Protein AF-A0A7C5TTD9-F1 (afdb_monomer_lite)

Sequence (541 aa):
MACNKTVVLGVMISALAIGAAAQETVMLPLGDPSLAYQVGSATAGQFYDCAAGKGVDLQGAVERLAGARVVLIGEDHTNMDEKRVQAELLKALAGRMAHPVLGMEFFQRGDDAVLARWTSGELTGDDFLLTSGWYDRGGYNWVYYAPIMDAARELGMPVVGLNVDRSIPRTVNRKGLEGLSPEQKAEVGEVRTDNSPQHRFLIARYFGDTVALLPPAWFDRMYAAQCLWDVVMARSVLAKLPPDGTMIVLVGSGHVAYGLGIARRIHEELARKGQPDISVATLVPVIAPAPEEGGEPHGHPMPGGGHGPGAGSGPPALFVRSLADVVAVFPNRGDVEEVPRLGLKLEEKDGAITVKRVWPETASEEAGVAKGDVITDLNGFPAGDIHHFRLALARLRWGDRMDLRVQRDGKAVDCSVLLEPELETVTREVAPGFKVEEAAALDPASAEPVKAAVKPDPKAEVHRTLILKKDVPQRVEVRHGKVLTAVHVLDPKGHVVRSLYRDPLHDGTVEIEYHRDADGAVTSIVRRDRAGQTIPFQTTP

Structure (mmCIF, N/CA/C/O backbone):
data_AF-A0A7C5TTD9-F1
#
_entry.id   AF-A0A7C5TTD9-F1
#
loop_
_atom_site.group_PDB
_atom_site.id
_atom_site.type_symbol
_atom_site.label_atom_id
_atom_site.label_alt_id
_atom_site.label_comp_id
_atom_site.label_asym_id
_atom_site.label_entity_id
_atom_site.label_seq_id
_atom_site.pdbx_PDB_ins_code
_atom_site.Cartn_x
_atom_site.Cartn_y
_atom_site.Cartn_z
_atom_site.occupancy
_atom_site.B_iso_or_equiv
_atom_site.auth_seq_id
_atom_site.auth_comp_id
_atom_site.auth_asym_id
_atom_site.auth_atom_id
_atom_site.pdbx_PDB_model_num
ATOM 1 N N . MET A 1 1 ? 19.983 25.414 33.109 1.00 29.86 1 MET A N 1
ATOM 2 C CA . MET A 1 1 ? 20.716 24.385 32.339 1.00 29.86 1 MET A CA 1
ATOM 3 C C . MET A 1 1 ? 19.716 23.672 31.449 1.00 29.86 1 MET A C 1
ATOM 5 O O . MET A 1 1 ? 18.939 22.861 31.933 1.00 29.86 1 MET A O 1
ATOM 9 N N . ALA A 1 2 ? 19.654 24.085 30.184 1.00 23.34 2 ALA A N 1
ATOM 10 C CA . ALA A 1 2 ? 18.729 23.549 29.196 1.00 23.34 2 ALA A CA 1
ATOM 11 C C . ALA A 1 2 ? 19.179 22.139 28.790 1.00 23.34 2 ALA A C 1
ATOM 13 O O . ALA A 1 2 ? 20.291 21.948 28.301 1.00 23.34 2 ALA A O 1
ATOM 14 N N . CYS A 1 3 ? 18.328 21.148 29.051 1.00 22.09 3 CYS A N 1
ATOM 15 C CA . CYS A 1 3 ? 18.560 19.763 28.674 1.00 22.09 3 CYS A CA 1
ATOM 16 C C . CYS A 1 3 ? 18.155 19.596 27.203 1.00 22.09 3 CYS A C 1
ATOM 18 O O . CYS A 1 3 ? 16.970 19.547 26.871 1.00 22.09 3 CYS A O 1
ATOM 20 N N . ASN A 1 4 ? 19.157 19.578 26.326 1.00 21.12 4 ASN A N 1
ATOM 21 C CA . ASN A 1 4 ? 19.015 19.333 24.896 1.00 21.12 4 ASN A CA 1
ATOM 22 C C . ASN A 1 4 ? 18.508 17.896 24.679 1.00 21.12 4 ASN A C 1
ATOM 24 O O . ASN A 1 4 ? 19.271 16.935 24.780 1.00 21.12 4 ASN A O 1
ATOM 28 N N . LYS A 1 5 ? 17.210 17.734 24.397 1.00 23.33 5 LYS A N 1
ATOM 29 C CA . LYS A 1 5 ? 16.636 16.458 23.953 1.00 23.33 5 LYS A CA 1
ATOM 30 C C . LYS A 1 5 ? 16.957 16.272 22.472 1.00 23.33 5 LYS A C 1
ATOM 32 O O . LYS A 1 5 ? 16.283 16.816 21.605 1.00 23.33 5 LYS A O 1
ATOM 37 N N . THR A 1 6 ? 17.988 15.489 22.180 1.00 22.47 6 THR A N 1
ATOM 38 C CA . THR A 1 6 ? 18.269 14.994 20.829 1.00 22.47 6 THR A CA 1
ATOM 39 C C . THR A 1 6 ? 17.168 14.009 20.425 1.00 22.47 6 THR A C 1
ATOM 41 O O . THR A 1 6 ? 17.210 12.827 20.765 1.00 22.47 6 THR A O 1
ATOM 44 N N . VAL A 1 7 ? 16.145 14.500 19.724 1.00 22.55 7 VAL A N 1
ATOM 45 C CA . VAL A 1 7 ? 15.129 13.665 19.076 1.00 22.55 7 VAL A CA 1
ATOM 46 C C . VAL A 1 7 ? 15.791 12.970 17.887 1.00 22.55 7 VAL A C 1
ATOM 48 O O . VAL A 1 7 ? 16.043 13.575 16.849 1.00 22.55 7 VAL A O 1
ATOM 51 N N . VAL A 1 8 ? 16.105 11.683 18.037 1.00 23.22 8 VAL A N 1
ATOM 52 C CA . VAL A 1 8 ? 16.526 10.826 16.922 1.00 23.22 8 VAL A CA 1
ATOM 53 C C . VAL A 1 8 ? 15.280 10.502 16.098 1.00 23.22 8 VAL A C 1
ATOM 55 O O . VAL A 1 8 ? 14.601 9.495 16.317 1.00 23.22 8 VAL A O 1
ATOM 58 N N . LEU A 1 9 ? 14.950 11.394 15.166 1.00 24.27 9 LEU A N 1
ATOM 59 C CA . LEU A 1 9 ? 13.842 11.235 14.235 1.00 24.27 9 LEU A CA 1
ATOM 60 C C . LEU A 1 9 ? 14.223 10.186 13.176 1.00 24.27 9 LEU A C 1
ATOM 62 O O . LEU A 1 9 ? 14.725 10.483 12.098 1.00 24.27 9 LEU A O 1
ATOM 66 N N . GLY A 1 10 ? 14.031 8.910 13.505 1.00 26.88 10 GLY A N 1
ATOM 67 C CA . GLY A 1 10 ? 14.072 7.836 12.517 1.00 26.88 10 GLY A CA 1
ATOM 68 C C . GLY A 1 10 ? 12.793 7.872 11.689 1.00 26.88 10 GLY A C 1
ATOM 69 O O . GLY A 1 10 ? 11.855 7.149 12.020 1.00 26.88 10 GLY A O 1
ATOM 70 N N . VAL A 1 11 ? 12.722 8.738 10.682 1.00 27.77 11 VAL A N 1
ATOM 71 C CA . VAL A 1 11 ? 11.579 8.809 9.766 1.00 27.77 11 VAL A CA 1
ATOM 72 C C . VAL A 1 11 ? 11.667 7.615 8.811 1.00 27.77 11 VAL A C 1
ATOM 74 O O . VAL A 1 11 ? 12.560 7.536 7.973 1.00 27.77 11 VAL A O 1
ATOM 77 N N . MET A 1 12 ? 10.789 6.628 8.987 1.00 29.09 12 MET A N 1
ATOM 78 C CA . MET A 1 12 ? 10.230 5.943 7.822 1.00 29.09 12 MET A CA 1
ATOM 79 C C . MET A 1 12 ? 9.178 6.918 7.325 1.00 29.09 12 MET A C 1
ATOM 81 O O . MET A 1 12 ? 8.203 7.151 8.035 1.00 29.09 12 MET A O 1
ATOM 85 N N . ILE A 1 13 ? 9.453 7.568 6.198 1.00 33.09 13 ILE A N 1
ATOM 86 C CA . ILE A 1 13 ? 8.483 8.419 5.516 1.00 33.09 13 ILE A CA 1
ATOM 87 C C . ILE A 1 13 ? 7.500 7.441 4.885 1.00 33.09 13 ILE A C 1
ATOM 89 O O . ILE A 1 13 ? 7.677 6.988 3.763 1.00 33.09 13 ILE A O 1
ATOM 93 N N . SER A 1 14 ? 6.517 7.014 5.665 1.00 31.92 14 SER A N 1
ATOM 94 C CA . SER A 1 14 ? 5.265 6.524 5.116 1.00 31.92 14 SER A CA 1
ATOM 95 C C . SER A 1 14 ? 4.570 7.741 4.525 1.00 31.92 14 SER A C 1
ATOM 97 O O . SER A 1 14 ? 3.991 8.494 5.295 1.00 31.92 14 SER A O 1
ATOM 99 N N . ALA A 1 15 ? 4.737 7.967 3.216 1.00 33.50 15 ALA A N 1
ATOM 100 C CA . ALA A 1 15 ? 3.752 8.559 2.300 1.00 33.50 15 ALA A CA 1
ATOM 101 C C . ALA A 1 15 ? 2.881 9.737 2.814 1.00 33.50 15 ALA A C 1
ATOM 103 O O . ALA A 1 15 ? 1.743 9.901 2.393 1.00 33.50 15 ALA A O 1
ATOM 104 N N . LEU A 1 16 ? 3.383 10.569 3.726 1.00 29.55 16 LEU A N 1
ATOM 105 C CA . LEU A 1 16 ? 2.651 11.673 4.351 1.00 29.55 16 LEU A CA 1
ATOM 106 C C . LEU A 1 16 ? 3.106 12.980 3.703 1.00 29.55 16 LEU A C 1
ATOM 108 O O . LEU A 1 16 ? 3.860 13.734 4.308 1.00 29.55 16 LEU A O 1
ATOM 112 N N . ALA A 1 17 ? 2.726 13.161 2.433 1.00 28.06 17 ALA A N 1
ATOM 113 C CA . ALA A 1 17 ? 2.619 14.451 1.724 1.00 28.06 17 ALA A CA 1
ATOM 114 C C . ALA A 1 17 ? 2.188 14.278 0.243 1.00 28.06 17 ALA A C 1
ATOM 116 O O . ALA A 1 17 ? 2.573 15.082 -0.604 1.00 28.06 17 ALA A O 1
ATOM 117 N N . ILE A 1 18 ? 1.450 13.220 -0.126 1.00 40.41 18 ILE A N 1
ATOM 118 C CA . ILE A 1 18 ? 1.330 12.833 -1.545 1.00 40.41 18 ILE A CA 1
ATOM 119 C C . ILE A 1 18 ? 0.314 13.687 -2.324 1.00 40.41 18 ILE A C 1
ATOM 121 O O . ILE A 1 18 ? 0.590 14.002 -3.473 1.00 40.41 18 ILE A O 1
ATOM 125 N N . GLY A 1 19 ? -0.784 14.173 -1.735 1.00 38.06 19 GLY A N 1
ATOM 126 C CA . GLY A 1 19 ? -1.860 14.816 -2.513 1.00 38.06 19 GLY A CA 1
ATOM 127 C C . GLY A 1 19 ? -1.432 15.999 -3.404 1.00 38.06 19 GLY A C 1
ATOM 128 O O . GLY A 1 19 ? -1.671 15.988 -4.607 1.00 38.06 19 GLY A O 1
ATOM 129 N N . ALA A 1 20 ? -0.749 17.008 -2.847 1.00 36.84 20 ALA A N 1
ATOM 130 C CA . ALA A 1 20 ? -0.305 18.180 -3.620 1.00 36.84 20 ALA A CA 1
ATOM 131 C C . ALA A 1 20 ? 1.052 17.965 -4.321 1.00 36.84 20 ALA A C 1
ATOM 133 O O . ALA A 1 20 ? 1.248 18.416 -5.448 1.00 36.84 20 ALA A O 1
ATOM 134 N N . ALA A 1 21 ? 1.979 17.238 -3.686 1.00 46.28 21 ALA A N 1
ATOM 135 C CA . ALA A 1 21 ? 3.304 16.981 -4.251 1.00 46.28 21 ALA A CA 1
ATOM 136 C C . ALA A 1 21 ? 3.260 15.996 -5.437 1.00 46.28 21 ALA A C 1
ATOM 138 O O . ALA A 1 21 ? 4.047 16.133 -6.373 1.00 46.28 21 ALA A O 1
ATOM 139 N N . ALA A 1 22 ? 2.327 15.034 -5.452 1.00 54.69 22 ALA A N 1
ATOM 140 C CA . ALA A 1 22 ? 2.185 14.089 -6.561 1.00 54.69 22 ALA A CA 1
ATOM 141 C C . ALA A 1 22 ? 1.761 14.791 -7.853 1.00 54.69 22 ALA A C 1
ATOM 143 O O . ALA A 1 22 ? 2.360 14.541 -8.900 1.00 54.69 22 ALA A O 1
ATOM 144 N N . GLN A 1 23 ? 0.809 15.727 -7.778 1.00 59.31 23 GLN A N 1
ATOM 145 C CA . GLN A 1 23 ? 0.341 16.469 -8.950 1.00 59.31 23 GLN A CA 1
ATOM 146 C C . GLN A 1 23 ? 1.427 17.402 -9.521 1.00 59.31 23 GLN A C 1
ATOM 148 O O . GLN A 1 23 ? 1.531 17.559 -10.737 1.00 59.31 23 GLN A O 1
ATOM 153 N N . GLU A 1 24 ? 2.306 17.953 -8.674 1.00 73.75 24 GLU A N 1
ATOM 154 C CA . GLU A 1 24 ? 3.481 18.703 -9.140 1.00 73.75 24 GLU A CA 1
ATOM 155 C C . GLU A 1 24 ? 4.511 17.799 -9.833 1.00 73.75 24 GLU A C 1
ATOM 157 O O . GLU A 1 24 ? 5.085 18.176 -10.857 1.00 73.75 24 GLU A O 1
ATOM 162 N N . THR A 1 25 ? 4.743 16.590 -9.309 1.00 87.38 25 THR A N 1
ATOM 163 C CA . THR A 1 25 ? 5.783 15.697 -9.848 1.00 87.38 25 THR A CA 1
ATOM 164 C C . THR A 1 25 ? 5.457 15.113 -11.218 1.00 87.38 25 THR A C 1
ATOM 166 O O . THR A 1 25 ? 6.391 14.818 -11.959 1.00 87.38 25 THR A O 1
ATOM 169 N N . VAL A 1 26 ? 4.178 14.980 -11.590 1.00 92.81 26 VAL A N 1
ATOM 170 C CA . VAL A 1 26 ? 3.738 14.458 -12.905 1.00 92.81 26 VAL A CA 1
ATOM 171 C C . VAL A 1 26 ? 3.737 15.515 -14.017 1.00 92.81 26 VAL A C 1
ATOM 173 O O . VAL A 1 26 ? 3.531 15.188 -15.186 1.00 92.81 26 VAL A O 1
ATOM 176 N N . MET A 1 27 ? 3.986 16.779 -13.664 1.00 94.25 27 MET A N 1
ATOM 177 C CA . MET A 1 27 ? 4.049 17.923 -14.583 1.00 94.25 27 MET A CA 1
ATOM 178 C C . MET A 1 27 ? 5.483 18.423 -14.834 1.00 94.25 27 MET A C 1
ATOM 180 O O . MET A 1 27 ? 5.680 19.444 -15.496 1.00 94.25 27 MET A O 1
ATOM 184 N N . LEU A 1 28 ? 6.501 17.742 -14.300 1.00 94.94 28 LEU A N 1
ATOM 185 C CA . LEU A 1 28 ? 7.896 18.157 -14.448 1.00 94.94 28 LEU A CA 1
ATOM 186 C C . LEU A 1 28 ? 8.396 17.878 -15.876 1.00 94.94 28 LEU A C 1
ATOM 188 O O . LEU A 1 28 ? 8.245 16.757 -16.351 1.00 94.94 28 LEU A O 1
ATOM 192 N N . PRO A 1 29 ? 9.074 18.826 -16.552 1.00 95.38 29 PRO A N 1
ATOM 193 C CA . PRO A 1 29 ? 9.567 18.637 -17.918 1.00 95.38 29 PRO A CA 1
ATOM 194 C C . PRO A 1 29 ? 10.860 17.801 -17.944 1.00 95.38 29 PRO A C 1
ATOM 196 O O . PRO A 1 29 ? 11.944 18.296 -18.257 1.00 95.38 29 PRO A O 1
ATOM 199 N N . LEU A 1 30 ? 10.756 16.532 -17.553 1.00 96.75 30 LEU A N 1
ATOM 200 C CA . LEU A 1 30 ? 11.853 15.566 -17.459 1.00 96.75 30 LEU A CA 1
ATOM 201 C C . LEU A 1 30 ? 11.698 14.454 -18.505 1.00 96.75 30 LEU A C 1
ATOM 203 O O . LEU A 1 30 ? 10.663 14.347 -19.158 1.00 96.75 30 LEU A O 1
ATOM 207 N N . GLY A 1 31 ? 12.708 13.596 -18.643 1.00 95.94 31 GLY A N 1
ATOM 208 C CA . GLY A 1 31 ? 12.665 12.433 -19.532 1.00 95.94 31 GLY A CA 1
ATOM 209 C C . GLY A 1 31 ? 12.884 12.800 -21.001 1.00 95.94 31 GLY A C 1
ATOM 210 O O . GLY A 1 31 ? 13.742 13.630 -21.310 1.00 95.94 31 GLY A O 1
ATOM 211 N N . ASP A 1 32 ? 12.136 12.155 -21.901 1.00 95.88 32 ASP A N 1
ATOM 212 C CA . ASP A 1 32 ? 12.234 12.354 -23.352 1.00 95.88 32 ASP A CA 1
ATOM 213 C C . ASP A 1 32 ? 11.979 13.829 -23.734 1.00 95.88 32 ASP A C 1
ATOM 215 O O . ASP A 1 32 ? 10.844 14.306 -23.614 1.00 95.88 32 ASP A O 1
ATOM 219 N N . PRO A 1 33 ? 12.993 14.558 -24.247 1.00 95.44 33 PRO A N 1
ATOM 220 C CA . PRO A 1 33 ? 12.851 15.965 -24.615 1.00 95.44 33 PRO A CA 1
ATOM 221 C C . PRO A 1 33 ? 11.789 16.227 -25.687 1.00 95.44 33 PRO A C 1
ATOM 223 O O . PRO A 1 33 ? 11.257 17.336 -25.748 1.00 95.44 33 PRO A O 1
ATOM 226 N N . SER A 1 34 ? 11.474 15.235 -26.529 1.00 96.88 34 SER A N 1
ATOM 227 C CA . SER A 1 34 ? 10.444 15.367 -27.561 1.00 96.88 34 SER A CA 1
ATOM 228 C C . SER A 1 34 ? 9.033 15.433 -26.969 1.00 96.88 34 SER A C 1
ATOM 230 O O . SER A 1 34 ? 8.154 16.048 -27.572 1.00 96.88 34 SER A O 1
ATOM 232 N N . LEU A 1 35 ? 8.822 14.877 -25.769 1.00 97.31 35 LEU A N 1
ATOM 233 C CA . LEU A 1 35 ? 7.528 14.821 -25.081 1.00 97.31 35 LEU A CA 1
ATOM 234 C C . LEU A 1 35 ? 7.471 15.670 -23.799 1.00 97.31 35 LEU A C 1
ATOM 236 O O . LEU A 1 35 ? 6.374 15.992 -23.345 1.00 97.31 35 LEU A O 1
ATOM 240 N N . ALA A 1 36 ? 8.616 16.078 -23.241 1.00 96.12 36 ALA A N 1
ATOM 241 C CA . ALA A 1 36 ? 8.730 16.739 -21.933 1.00 96.12 36 ALA A CA 1
ATOM 242 C C . ALA A 1 36 ? 7.966 18.065 -21.789 1.00 96.12 36 ALA A C 1
ATOM 244 O O . ALA A 1 36 ? 7.664 18.485 -20.677 1.00 96.12 36 ALA A O 1
ATOM 245 N N . TYR A 1 37 ? 7.632 18.715 -22.904 1.00 96.06 37 TYR A N 1
ATOM 246 C CA . TYR A 1 37 ? 6.884 19.977 -22.929 1.00 96.06 37 TYR A CA 1
ATOM 247 C C . TYR A 1 37 ? 5.486 19.834 -23.539 1.00 96.06 37 TYR A C 1
ATOM 249 O O . TYR A 1 37 ? 4.825 20.832 -23.820 1.00 96.06 37 TYR A O 1
ATOM 257 N N . GLN A 1 38 ? 5.034 18.601 -23.772 1.00 97.44 38 GLN A N 1
ATOM 258 C CA . GLN A 1 38 ? 3.702 18.318 -24.286 1.00 97.44 38 GLN A CA 1
ATOM 259 C C . GLN A 1 38 ? 2.822 17.803 -23.148 1.00 97.44 38 GLN A C 1
ATOM 261 O O . GLN A 1 38 ? 3.176 16.838 -22.474 1.00 97.44 38 GLN A O 1
ATOM 266 N N . VAL A 1 39 ? 1.666 18.431 -22.943 1.00 96.94 39 VAL A N 1
ATOM 267 C CA . VAL A 1 39 ? 0.729 18.064 -21.874 1.00 96.94 39 VAL A CA 1
ATOM 268 C C . VAL A 1 39 ? -0.281 17.044 -22.395 1.00 96.94 39 VAL A C 1
ATOM 270 O O . VAL A 1 39 ? -0.857 17.220 -23.470 1.00 96.94 39 VAL A O 1
ATOM 273 N N . GLY A 1 40 ? -0.472 15.971 -21.634 1.00 96.56 40 GLY A N 1
ATOM 274 C CA . GLY A 1 40 ? -1.561 15.017 -21.782 1.00 96.56 40 GLY A CA 1
ATOM 275 C C . GLY A 1 40 ? -2.685 15.322 -20.795 1.00 96.56 40 GLY A C 1
ATOM 276 O O . GLY A 1 40 ? -2.480 15.967 -19.765 1.00 96.56 40 GLY A O 1
ATOM 277 N N . SER A 1 41 ? -3.890 14.866 -21.127 1.00 95.50 41 SER A N 1
ATOM 278 C CA . SER A 1 41 ? -5.047 14.983 -20.248 1.00 95.50 41 SER A CA 1
ATOM 279 C C . SER A 1 41 ? -5.976 13.791 -20.428 1.00 95.50 41 SER A C 1
ATOM 281 O O . SER A 1 41 ? -6.247 13.379 -21.559 1.00 95.50 41 SER A O 1
ATOM 283 N N . ALA A 1 42 ? -6.439 13.231 -19.315 1.00 94.31 42 ALA A N 1
ATOM 284 C CA . ALA A 1 42 ? -7.364 12.105 -19.290 1.00 94.31 42 ALA A CA 1
ATOM 285 C C . ALA A 1 42 ? -8.211 12.134 -18.012 1.00 94.31 42 ALA A C 1
ATOM 287 O O . ALA A 1 42 ? -7.777 12.618 -16.967 1.00 94.31 42 ALA A O 1
ATOM 288 N N . THR A 1 43 ? -9.439 11.632 -18.106 1.00 91.38 43 THR A N 1
ATOM 289 C CA . THR A 1 43 ? -10.359 11.516 -16.965 1.00 91.38 43 THR A CA 1
ATOM 290 C C . THR A 1 43 ? -10.142 10.200 -16.221 1.00 91.38 43 THR A C 1
ATOM 292 O O . THR A 1 43 ? -9.611 9.240 -16.780 1.00 91.38 43 THR A O 1
ATOM 295 N N . ALA A 1 44 ? -10.547 10.148 -14.950 1.00 89.88 44 ALA A N 1
ATOM 296 C CA . ALA A 1 44 ? -10.472 8.929 -14.150 1.00 89.88 44 ALA A CA 1
ATOM 297 C C . ALA A 1 44 ? -11.148 7.736 -14.852 1.00 89.88 44 ALA A C 1
ATOM 299 O O . ALA A 1 44 ? -12.254 7.854 -15.377 1.00 89.88 44 ALA A O 1
ATOM 300 N N . GLY A 1 45 ? -10.476 6.584 -14.842 1.00 90.00 45 GLY A N 1
ATOM 301 C CA . GLY A 1 45 ? -10.891 5.365 -15.538 1.00 90.00 45 GLY A CA 1
ATOM 302 C C . GLY A 1 45 ? -10.358 5.233 -16.969 1.00 90.00 45 GLY A C 1
ATOM 303 O O . GLY A 1 45 ? -10.589 4.201 -17.596 1.00 90.00 45 GLY A O 1
ATOM 304 N N . GLN A 1 46 ? -9.645 6.234 -17.494 1.00 93.62 46 GLN A N 1
ATOM 305 C CA . GLN A 1 46 ? -9.021 6.175 -18.818 1.00 93.62 46 GLN A CA 1
ATOM 306 C C . GLN A 1 46 ? -7.526 5.854 -18.738 1.00 93.62 46 GLN A C 1
ATOM 308 O O . GLN A 1 46 ? -6.837 6.214 -17.781 1.00 93.62 46 GLN A O 1
ATOM 313 N N . PHE A 1 47 ? -7.019 5.243 -19.806 1.00 98.06 47 PHE A N 1
ATOM 314 C CA . PHE A 1 47 ? -5.594 5.208 -20.104 1.00 98.06 47 PHE A CA 1
ATOM 315 C C . PHE A 1 47 ? -5.262 6.294 -21.134 1.00 98.06 47 PHE A C 1
ATOM 317 O O . PHE A 1 47 ? -6.137 6.803 -21.838 1.00 98.06 47 PHE A O 1
ATOM 324 N N . TYR A 1 48 ? -3.990 6.651 -21.249 1.00 98.50 48 TYR A N 1
ATOM 325 C CA . TYR A 1 48 ? -3.504 7.634 -22.209 1.00 98.50 48 TYR A CA 1
ATOM 326 C C . TYR A 1 48 ? -2.224 7.129 -22.870 1.00 98.50 48 TYR A C 1
ATOM 328 O O . TYR A 1 48 ? -1.262 6.808 -22.176 1.00 98.50 48 TYR A O 1
ATOM 336 N N . ASP A 1 49 ? -2.206 7.073 -24.204 1.00 98.44 49 ASP A N 1
ATOM 337 C CA . ASP A 1 49 ? -1.000 6.785 -24.984 1.00 98.44 49 ASP A CA 1
ATOM 338 C C . ASP A 1 49 ? -0.213 8.084 -25.168 1.00 98.44 49 ASP A C 1
ATOM 340 O O . ASP A 1 49 ? -0.611 8.993 -25.909 1.00 98.44 49 ASP A O 1
ATOM 344 N N . CYS A 1 50 ? 0.921 8.169 -24.481 1.00 98.25 50 CYS A N 1
ATOM 345 C CA . CYS A 1 50 ? 1.748 9.362 -24.452 1.00 98.25 50 CYS A CA 1
ATOM 346 C C . CYS A 1 50 ? 2.475 9.638 -25.767 1.00 98.25 50 CYS A C 1
ATOM 348 O O . CYS A 1 50 ? 2.739 10.800 -26.071 1.00 98.25 50 CYS A O 1
ATOM 350 N N . ALA A 1 51 ? 2.761 8.625 -26.584 1.00 96.88 51 ALA A N 1
ATOM 351 C CA . ALA A 1 51 ? 3.374 8.830 -27.895 1.00 96.88 51 ALA A CA 1
ATOM 352 C C . ALA A 1 51 ? 2.327 9.304 -28.914 1.00 96.88 51 ALA A C 1
ATOM 354 O O . ALA A 1 51 ? 2.576 10.249 -29.666 1.00 96.88 51 ALA A O 1
ATOM 355 N N . ALA A 1 52 ? 1.128 8.716 -28.885 1.00 96.94 52 ALA A N 1
ATOM 356 C CA . ALA A 1 52 ? 0.029 9.097 -29.771 1.00 96.94 52 ALA A CA 1
ATOM 357 C C . ALA A 1 52 ? -0.686 10.392 -29.346 1.00 96.94 52 ALA A C 1
ATOM 359 O O . ALA A 1 52 ? -1.319 11.039 -30.180 1.00 96.94 52 ALA A O 1
ATOM 360 N N . GLY A 1 53 ? -0.594 10.781 -28.072 1.00 97.38 53 GLY A N 1
ATOM 361 C CA . GLY A 1 53 ? -1.226 11.990 -27.544 1.00 97.38 53 GLY A CA 1
ATOM 362 C C . GLY A 1 53 ? -2.747 11.880 -27.428 1.00 97.38 53 GLY A C 1
ATOM 363 O O . GLY A 1 53 ? -3.451 12.866 -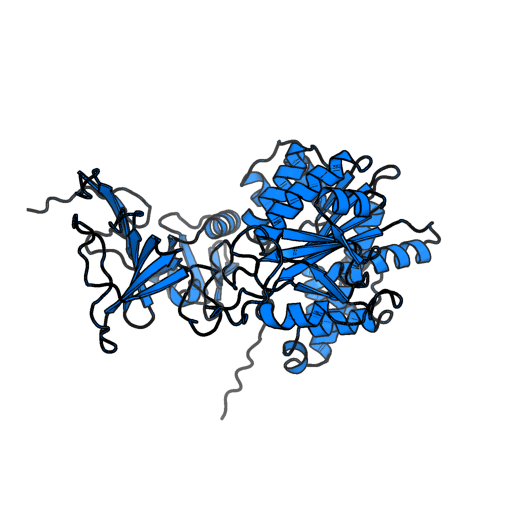27.647 1.00 97.38 53 GLY A O 1
ATOM 364 N N . LYS A 1 54 ? -3.267 10.686 -27.119 1.00 96.75 54 LYS A N 1
ATOM 365 C CA . LYS A 1 54 ? -4.713 10.428 -27.047 1.00 96.75 54 LYS A CA 1
ATOM 366 C C . LYS A 1 54 ? -5.075 9.457 -25.925 1.00 96.75 54 LYS A C 1
ATOM 368 O O . LYS A 1 54 ? -4.294 8.572 -25.582 1.00 96.75 54 LYS A O 1
ATOM 373 N N . GLY A 1 55 ? -6.298 9.594 -25.414 1.00 97.19 55 GLY A N 1
ATOM 374 C CA . GLY A 1 55 ? -6.900 8.609 -24.519 1.00 97.19 55 GLY A CA 1
ATOM 375 C C . GLY A 1 55 ? -7.117 7.267 -25.222 1.00 97.19 55 GLY A C 1
ATOM 376 O O . GLY A 1 55 ? -7.467 7.228 -26.405 1.00 97.19 55 GLY A O 1
ATOM 377 N N . VAL A 1 56 ? -6.906 6.180 -24.488 1.00 97.12 56 VAL A N 1
ATOM 378 C CA . VAL A 1 56 ? -7.121 4.796 -24.921 1.00 97.12 56 VAL A CA 1
ATOM 379 C C . VAL A 1 56 ? -7.835 4.011 -23.818 1.00 97.12 56 VAL A C 1
ATOM 381 O O . VAL A 1 56 ? -7.874 4.427 -22.658 1.00 97.12 56 VAL A O 1
ATOM 384 N N . ASP A 1 57 ? -8.440 2.887 -24.181 1.00 96.19 57 ASP A N 1
ATOM 385 C CA . ASP A 1 57 ? -8.982 1.928 -23.223 1.00 96.19 57 ASP A CA 1
ATOM 386 C C . ASP A 1 57 ? -7.905 0.917 -22.784 1.00 96.19 57 ASP A C 1
ATOM 388 O O . ASP A 1 57 ? -6.730 1.023 -23.154 1.00 96.19 57 ASP A O 1
ATOM 392 N N . LEU A 1 58 ? -8.301 -0.075 -21.979 1.00 95.88 58 LEU A N 1
ATOM 393 C CA . LEU A 1 58 ? -7.398 -1.129 -21.512 1.00 95.88 58 LEU A CA 1
ATOM 394 C C . LEU A 1 58 ? -6.750 -1.892 -22.677 1.00 95.88 58 LEU A C 1
ATOM 396 O O . LEU A 1 58 ? -5.564 -2.210 -22.613 1.00 95.88 58 LEU A O 1
ATOM 400 N N . GLN A 1 59 ? -7.500 -2.176 -23.745 1.00 96.38 59 GLN A N 1
ATOM 401 C CA . GLN A 1 59 ? -6.963 -2.896 -24.895 1.00 96.38 59 GLN A CA 1
ATOM 402 C C . GLN A 1 59 ? -5.901 -2.059 -25.615 1.00 96.38 59 GLN A C 1
ATOM 404 O O . GLN A 1 59 ? -4.824 -2.576 -25.909 1.00 96.38 59 GLN A O 1
ATOM 409 N N . GLY A 1 60 ? -6.160 -0.770 -25.842 1.00 97.44 60 GLY A N 1
ATOM 410 C CA . GLY A 1 60 ? -5.179 0.136 -26.437 1.00 97.44 60 GLY A CA 1
ATOM 411 C C . GLY A 1 60 ? -3.919 0.289 -25.577 1.00 97.44 60 GLY A C 1
ATOM 412 O O . GLY A 1 60 ? -2.807 0.291 -26.107 1.00 97.44 60 GLY A O 1
ATOM 413 N N . ALA A 1 61 ? -4.063 0.330 -24.248 1.00 98.00 61 ALA A N 1
ATOM 414 C CA . ALA A 1 61 ? -2.922 0.304 -23.332 1.00 98.00 61 ALA A CA 1
ATOM 415 C C . ALA A 1 61 ? -2.106 -0.996 -23.472 1.00 98.00 61 ALA A C 1
ATOM 417 O O . ALA A 1 61 ? -0.882 -0.954 -23.591 1.00 98.00 61 ALA A O 1
ATOM 418 N N . VAL A 1 62 ? -2.772 -2.153 -23.527 1.00 98.31 62 VAL A N 1
ATOM 419 C CA . VAL A 1 62 ? -2.126 -3.460 -23.736 1.00 98.31 62 VAL A CA 1
ATOM 420 C C . VAL A 1 62 ? -1.405 -3.518 -25.081 1.00 98.31 62 VAL A C 1
ATOM 422 O O . VAL A 1 62 ? -0.267 -3.976 -25.134 1.00 98.31 62 VAL A O 1
ATOM 425 N N . GLU A 1 63 ? -2.017 -3.027 -26.159 1.00 96.88 63 GLU A N 1
ATOM 426 C CA . GLU A 1 63 ? -1.393 -2.959 -27.487 1.00 96.88 63 GLU A CA 1
ATOM 427 C C . GLU A 1 63 ? -0.115 -2.111 -27.473 1.00 96.88 63 GLU A C 1
ATOM 429 O O . GLU A 1 63 ? 0.887 -2.498 -28.080 1.00 96.88 63 GLU A O 1
ATOM 434 N N . ARG A 1 64 ? -0.117 -0.999 -26.727 1.00 97.19 64 ARG A N 1
ATOM 435 C CA . ARG A 1 64 ? 1.052 -0.124 -26.587 1.00 97.19 64 ARG A CA 1
ATOM 436 C C . ARG A 1 64 ? 2.191 -0.765 -25.789 1.00 97.19 64 ARG A C 1
ATOM 438 O O . ARG A 1 64 ? 3.357 -0.520 -26.112 1.00 97.19 64 ARG A O 1
ATOM 445 N N . LEU A 1 65 ? 1.863 -1.547 -24.758 1.00 98.44 65 LEU A N 1
ATOM 446 C CA . LEU A 1 65 ? 2.823 -2.124 -23.810 1.00 98.44 65 LEU A CA 1
ATOM 447 C C . LEU A 1 65 ? 3.363 -3.497 -24.245 1.00 98.44 65 LEU A C 1
ATOM 449 O O . LEU A 1 65 ? 4.550 -3.768 -24.078 1.00 98.44 65 LEU A O 1
ATOM 453 N N . ALA A 1 66 ? 2.527 -4.360 -24.830 1.00 97.12 66 ALA A N 1
ATOM 454 C CA . ALA A 1 66 ? 2.855 -5.768 -25.088 1.00 97.12 66 ALA A CA 1
ATOM 455 C C . ALA A 1 66 ? 3.985 -5.986 -26.113 1.00 97.12 66 ALA A C 1
ATOM 457 O O . ALA A 1 66 ? 4.534 -7.082 -26.193 1.00 97.12 66 ALA A O 1
ATOM 458 N N . GLY A 1 67 ? 4.346 -4.959 -26.892 1.00 93.69 67 GLY A N 1
ATOM 459 C CA . GLY A 1 67 ? 5.483 -5.006 -27.818 1.00 93.69 67 GLY A CA 1
ATOM 460 C C . GLY A 1 67 ? 6.858 -4.912 -27.141 1.00 93.69 67 GLY A C 1
ATOM 461 O O . GLY A 1 67 ? 7.880 -5.116 -27.800 1.00 93.69 67 GLY A O 1
ATOM 462 N N . ALA A 1 68 ? 6.913 -4.585 -25.847 1.00 98.00 68 ALA A N 1
ATOM 463 C CA . ALA A 1 68 ? 8.165 -4.465 -25.113 1.00 98.00 68 ALA A CA 1
ATOM 464 C C . ALA A 1 68 ? 8.648 -5.800 -24.538 1.00 98.00 68 ALA A C 1
ATOM 466 O O . ALA A 1 68 ? 7.869 -6.690 -24.197 1.00 98.00 68 ALA A O 1
ATOM 467 N N . ARG A 1 69 ? 9.968 -5.918 -24.378 1.00 98.00 69 ARG A N 1
ATOM 468 C CA . ARG A 1 69 ? 10.596 -7.058 -23.713 1.00 98.00 69 ARG A CA 1
ATOM 469 C C . ARG A 1 69 ? 10.385 -7.024 -22.201 1.00 98.00 69 ARG A C 1
ATOM 471 O O . ARG A 1 69 ? 10.233 -8.072 -21.571 1.00 98.00 69 ARG A O 1
ATOM 478 N N . VAL A 1 70 ? 10.371 -5.816 -21.645 1.00 98.81 70 VAL A N 1
ATOM 479 C CA . VAL A 1 70 ? 10.090 -5.534 -20.239 1.00 98.81 70 VAL A CA 1
ATOM 480 C C . VAL A 1 70 ? 9.008 -4.461 -20.158 1.00 98.81 70 VAL A C 1
ATOM 482 O O . VAL A 1 70 ? 9.138 -3.411 -20.782 1.00 98.81 70 VAL A O 1
ATOM 485 N N . VAL A 1 71 ? 7.960 -4.703 -19.376 1.00 98.88 71 VAL A N 1
ATOM 486 C CA . VAL A 1 71 ? 6.919 -3.714 -19.063 1.00 98.88 71 VAL A CA 1
ATOM 487 C C . VAL A 1 71 ? 7.042 -3.338 -17.591 1.00 98.88 71 VAL A C 1
ATOM 489 O O . VAL A 1 71 ? 6.861 -4.192 -16.730 1.00 98.88 71 VAL A O 1
ATOM 492 N N . LEU A 1 72 ? 7.361 -2.080 -17.294 1.00 98.94 72 LEU A N 1
ATOM 493 C CA . LEU A 1 72 ? 7.427 -1.541 -15.936 1.00 98.94 72 LEU A CA 1
ATOM 494 C C . LEU A 1 72 ? 6.103 -0.852 -15.595 1.00 98.94 72 LEU A C 1
ATOM 496 O O . LEU A 1 72 ? 5.733 0.132 -16.231 1.00 98.94 72 LEU A O 1
ATOM 500 N N . ILE A 1 73 ? 5.403 -1.358 -14.589 1.00 98.69 73 ILE A N 1
ATOM 501 C CA . ILE A 1 73 ? 4.130 -0.837 -14.096 1.00 98.69 73 ILE A CA 1
ATOM 502 C C . ILE A 1 73 ? 4.396 -0.146 -12.760 1.00 98.69 73 ILE A C 1
ATOM 504 O O . ILE A 1 73 ? 4.655 -0.805 -11.751 1.00 98.69 73 ILE A O 1
ATOM 508 N N . GLY A 1 74 ? 4.346 1.184 -12.789 1.00 97.56 74 GLY A N 1
ATOM 509 C CA . GLY A 1 74 ? 4.389 2.045 -11.617 1.00 97.56 74 GLY A CA 1
ATOM 510 C C . GLY A 1 74 ? 3.158 1.853 -10.734 1.00 97.56 74 GLY A C 1
ATOM 511 O O . GLY A 1 74 ? 2.060 1.600 -11.236 1.00 97.56 74 GLY A O 1
ATOM 512 N N . GLU A 1 75 ? 3.331 1.996 -9.424 1.00 94.06 75 GLU A N 1
ATOM 513 C CA . GLU A 1 75 ? 2.228 1.965 -8.467 1.00 94.06 75 GLU A CA 1
ATOM 514 C C . GLU A 1 75 ? 2.431 2.900 -7.266 1.00 94.06 75 GLU A C 1
ATOM 516 O O . GLU A 1 75 ? 3.558 3.314 -6.971 1.00 94.06 75 GLU A O 1
ATOM 521 N N . ASP A 1 76 ? 1.327 3.269 -6.618 1.00 90.19 76 ASP A N 1
ATOM 522 C CA . ASP A 1 76 ? 1.266 3.711 -5.226 1.00 90.19 76 ASP A CA 1
ATOM 523 C C . ASP A 1 76 ? 0.945 2.510 -4.322 1.00 90.19 76 ASP A C 1
ATOM 525 O O . ASP A 1 76 ? -0.034 1.779 -4.527 1.00 90.19 76 ASP A O 1
ATOM 529 N N . HIS A 1 77 ? 1.769 2.327 -3.290 1.00 89.25 77 HIS A N 1
ATOM 530 C CA . HIS A 1 77 ? 1.774 1.158 -2.417 1.00 89.25 77 HIS A CA 1
ATOM 531 C C . HIS A 1 77 ? 0.459 0.872 -1.684 1.00 89.25 77 HIS A C 1
ATOM 533 O O . HIS A 1 77 ? 0.245 -0.283 -1.293 1.00 89.25 77 HIS A O 1
ATOM 539 N N . THR A 1 78 ? -0.396 1.878 -1.472 1.00 88.25 78 THR A N 1
ATOM 540 C CA . THR A 1 78 ? -1.655 1.733 -0.716 1.00 88.25 78 THR A CA 1
ATOM 541 C C . THR A 1 78 ? -2.898 2.184 -1.488 1.00 88.25 78 THR A C 1
ATOM 543 O O . THR A 1 78 ? -3.983 2.276 -0.913 1.00 88.25 78 THR A O 1
ATOM 546 N N . ASN A 1 79 ? -2.798 2.365 -2.810 1.00 88.75 79 ASN A N 1
ATOM 547 C CA . ASN A 1 79 ? -3.963 2.639 -3.651 1.00 88.75 79 ASN A CA 1
ATOM 548 C C . ASN A 1 79 ? -4.637 1.346 -4.141 1.00 88.75 79 ASN A C 1
ATOM 550 O O . ASN A 1 79 ? -4.151 0.676 -5.051 1.00 88.75 79 ASN A O 1
ATOM 554 N N . MET A 1 80 ? -5.795 1.001 -3.576 1.00 90.69 80 MET A N 1
ATOM 555 C CA . MET A 1 80 ? -6.504 -0.237 -3.924 1.00 90.69 80 MET A CA 1
ATOM 556 C C . MET A 1 80 ? -7.114 -0.240 -5.339 1.00 90.69 80 MET A C 1
ATOM 558 O O . MET A 1 80 ? -7.235 -1.303 -5.953 1.00 90.69 80 MET A O 1
ATOM 562 N N . ASP A 1 81 ? -7.503 0.917 -5.880 1.00 90.50 81 ASP A N 1
ATOM 563 C CA . ASP A 1 81 ? -8.053 0.989 -7.239 1.00 90.50 81 ASP A CA 1
ATOM 564 C C . ASP A 1 81 ? -6.973 0.700 -8.286 1.00 90.50 81 ASP A C 1
ATOM 566 O O . ASP A 1 81 ? -7.228 -0.040 -9.240 1.00 90.50 81 ASP A O 1
ATOM 570 N N . GLU A 1 82 ? -5.752 1.194 -8.059 1.00 93.12 82 GLU A N 1
ATOM 571 C CA . GLU A 1 82 ? -4.588 0.835 -8.871 1.00 93.12 82 GLU A CA 1
ATOM 572 C C . GLU A 1 82 ? -4.364 -0.672 -8.877 1.00 93.12 82 GLU A C 1
ATOM 574 O O . GLU A 1 82 ? -4.251 -1.266 -9.946 1.00 93.12 82 GLU A O 1
ATOM 579 N N . LYS A 1 83 ? -4.380 -1.315 -7.704 1.00 95.31 83 LYS A N 1
ATOM 580 C CA . LYS A 1 83 ? -4.124 -2.759 -7.577 1.00 95.31 83 LYS A CA 1
ATOM 581 C C . LYS A 1 83 ? -5.149 -3.605 -8.331 1.00 95.31 83 LYS A C 1
ATOM 583 O O . LYS A 1 83 ? -4.782 -4.595 -8.963 1.00 95.31 83 LYS A O 1
ATOM 588 N N . ARG A 1 84 ? -6.423 -3.195 -8.316 1.00 95.50 84 ARG A N 1
ATOM 589 C CA . ARG A 1 84 ? -7.500 -3.849 -9.082 1.00 95.50 84 ARG A CA 1
ATOM 590 C C . ARG A 1 84 ? -7.268 -3.716 -10.591 1.00 95.50 84 ARG A C 1
ATOM 592 O O . ARG A 1 84 ? -7.299 -4.718 -11.298 1.00 95.50 84 ARG A O 1
ATOM 599 N N . VAL A 1 85 ? -6.974 -2.510 -11.081 1.00 96.25 85 VAL A N 1
ATOM 600 C CA . VAL A 1 85 ? -6.705 -2.281 -12.515 1.00 96.25 85 VAL A CA 1
ATOM 601 C C . VAL A 1 85 ? -5.409 -2.960 -12.968 1.00 96.25 85 VAL A C 1
ATOM 603 O O . VAL A 1 85 ? -5.351 -3.493 -14.072 1.00 96.25 85 VAL A O 1
ATOM 606 N N . GLN A 1 86 ? -4.382 -2.998 -12.120 1.00 97.56 86 GLN A N 1
ATOM 607 C CA . GLN A 1 86 ? -3.114 -3.676 -12.396 1.00 97.56 86 GLN A CA 1
ATOM 608 C C . GLN A 1 86 ? -3.286 -5.191 -12.523 1.00 97.56 86 GLN A C 1
ATOM 610 O O . GLN A 1 86 ? -2.644 -5.789 -13.382 1.00 97.56 86 GLN A O 1
ATOM 615 N N . ALA A 1 87 ? -4.171 -5.810 -11.736 1.00 98.25 87 ALA A N 1
ATOM 616 C CA . ALA A 1 87 ? -4.506 -7.225 -11.890 1.00 98.25 87 ALA A CA 1
ATOM 617 C C . ALA A 1 87 ? -5.179 -7.513 -13.247 1.00 98.25 87 ALA A C 1
ATOM 619 O O . ALA A 1 87 ? -4.794 -8.459 -13.936 1.00 98.25 87 ALA A O 1
ATOM 620 N N . GLU A 1 88 ? -6.122 -6.667 -13.677 1.00 97.75 88 GLU A N 1
ATOM 621 C CA . GLU A 1 88 ? -6.760 -6.787 -14.999 1.00 97.75 88 GLU A CA 1
ATOM 622 C C . GLU A 1 88 ? -5.762 -6.559 -16.144 1.00 97.75 88 GLU A C 1
ATOM 624 O O . GLU A 1 88 ? -5.716 -7.324 -17.110 1.00 97.75 88 GLU A O 1
ATOM 629 N N . LEU A 1 89 ? -4.897 -5.550 -16.010 1.00 98.19 89 LEU A N 1
ATOM 630 C CA . LEU A 1 89 ? -3.827 -5.278 -16.966 1.00 98.19 89 LEU A CA 1
ATOM 631 C C . LEU A 1 89 ? -2.829 -6.440 -17.050 1.00 98.19 89 LEU A C 1
ATOM 633 O O . LEU A 1 89 ? -2.433 -6.814 -18.152 1.00 98.19 89 LEU A O 1
ATOM 637 N N . LEU A 1 90 ? -2.453 -7.040 -15.915 1.00 98.38 90 LEU A N 1
ATOM 638 C CA . LEU A 1 90 ? -1.571 -8.206 -15.866 1.00 98.38 90 LEU A CA 1
ATOM 639 C C . LEU A 1 90 ? -2.169 -9.375 -16.654 1.00 98.38 90 LEU A C 1
ATOM 641 O O . LEU A 1 90 ? -1.484 -9.949 -17.500 1.00 98.38 90 LEU A O 1
ATOM 645 N N . LYS A 1 91 ? -3.451 -9.692 -16.422 1.00 98.38 91 LYS A N 1
ATOM 646 C CA . LYS A 1 91 ? -4.180 -10.740 -17.158 1.00 98.38 91 LYS A CA 1
ATOM 647 C C . LYS A 1 91 ? -4.210 -10.459 -18.659 1.00 98.38 91 LYS A C 1
ATOM 649 O O . LYS A 1 91 ? -3.929 -11.352 -19.459 1.00 98.38 91 LYS A O 1
ATOM 654 N N . ALA A 1 92 ? -4.491 -9.217 -19.046 1.00 98.12 92 ALA A N 1
ATOM 655 C CA . ALA A 1 92 ? -4.570 -8.831 -20.450 1.00 98.12 92 ALA A CA 1
ATOM 656 C C . ALA A 1 92 ? -3.200 -8.863 -21.159 1.00 98.12 92 ALA A C 1
ATOM 658 O O . ALA A 1 92 ? -3.097 -9.366 -22.280 1.00 98.12 92 ALA A O 1
ATOM 659 N N . LEU A 1 93 ? -2.134 -8.391 -20.501 1.00 98.25 93 LEU A N 1
ATOM 660 C CA . LEU A 1 93 ? -0.762 -8.477 -21.014 1.00 98.25 93 LEU A CA 1
ATOM 661 C C . LEU A 1 93 ? -0.295 -9.929 -21.131 1.00 98.25 93 LEU A C 1
ATOM 663 O O . LEU A 1 93 ? 0.324 -10.295 -22.131 1.00 98.25 93 LEU A O 1
ATOM 667 N N . ALA A 1 94 ? -0.632 -10.775 -20.155 1.00 96.19 94 ALA A N 1
ATOM 668 C CA . ALA A 1 94 ? -0.219 -12.173 -20.150 1.00 96.19 94 ALA A CA 1
ATOM 669 C C . ALA A 1 94 ? -0.706 -12.953 -21.379 1.00 96.19 94 ALA A C 1
ATOM 671 O O . ALA A 1 94 ? 0.008 -13.813 -21.886 1.00 96.19 94 ALA A O 1
ATOM 672 N N . GLY A 1 95 ? -1.891 -12.614 -21.896 1.00 94.69 95 GLY A N 1
ATOM 673 C CA . GLY A 1 95 ? -2.437 -13.207 -23.120 1.00 94.69 95 GLY A CA 1
ATOM 674 C C . GLY A 1 95 ? -1.782 -12.723 -24.422 1.00 94.69 95 GLY A C 1
ATOM 675 O O . GLY A 1 95 ? -2.095 -13.246 -25.490 1.00 94.69 95 GLY A O 1
ATOM 676 N N . ARG A 1 96 ? -0.907 -11.711 -24.367 1.00 96.50 96 ARG A N 1
ATOM 677 C CA . ARG A 1 96 ? -0.292 -11.069 -25.545 1.00 96.50 96 ARG A CA 1
ATOM 678 C C . ARG A 1 96 ? 1.225 -11.179 -25.574 1.00 96.50 96 ARG A C 1
ATOM 680 O O . ARG A 1 96 ? 1.809 -11.095 -26.652 1.00 96.50 96 ARG A O 1
ATOM 687 N N . MET A 1 97 ? 1.852 -11.340 -24.416 1.00 96.88 97 MET A N 1
ATOM 688 C CA . MET A 1 97 ? 3.300 -11.401 -24.285 1.00 96.88 97 MET A CA 1
ATOM 689 C C . MET A 1 97 ? 3.791 -12.854 -24.233 1.00 96.88 97 MET A C 1
ATOM 691 O O . MET A 1 97 ? 3.113 -13.740 -23.718 1.00 96.88 97 MET A O 1
ATOM 695 N N . ALA A 1 98 ? 4.978 -13.118 -24.782 1.00 94.94 98 ALA A N 1
ATOM 696 C CA . ALA A 1 98 ? 5.545 -14.463 -24.819 1.00 94.94 98 ALA A CA 1
ATOM 697 C C . ALA A 1 98 ? 6.118 -14.854 -23.448 1.00 94.94 98 ALA A C 1
ATOM 699 O O . ALA A 1 98 ? 7.010 -14.175 -22.949 1.00 94.94 98 ALA A O 1
ATOM 700 N N . HIS A 1 99 ? 5.641 -15.961 -22.867 1.00 94.75 99 HIS A N 1
ATOM 701 C CA . HIS A 1 99 ? 6.141 -16.541 -21.607 1.00 94.75 99 HIS A CA 1
ATOM 702 C C . HIS A 1 99 ? 6.444 -15.498 -20.508 1.00 94.75 99 HIS A C 1
ATOM 704 O O . HIS A 1 99 ? 7.585 -15.414 -20.042 1.00 94.75 99 HIS A O 1
ATOM 710 N N . PRO A 1 100 ? 5.460 -14.662 -20.133 1.00 97.38 100 PRO A N 1
ATOM 711 C CA . PRO A 1 100 ? 5.673 -13.574 -19.194 1.00 97.38 100 PRO A CA 1
ATOM 712 C C . PRO A 1 100 ? 6.024 -14.101 -17.799 1.00 97.38 100 PRO A C 1
ATOM 714 O O . PRO A 1 100 ? 5.443 -15.073 -17.320 1.00 97.38 100 PRO A O 1
ATOM 717 N N . VAL A 1 101 ? 6.950 -13.411 -17.139 1.00 98.38 101 VAL A N 1
ATOM 718 C CA . VAL A 1 101 ? 7.259 -13.558 -15.710 1.00 98.38 101 VAL A CA 1
ATOM 719 C C . VAL A 1 101 ? 6.890 -12.259 -14.997 1.00 98.38 101 VAL A C 1
ATOM 721 O O . VAL A 1 101 ? 7.153 -11.176 -15.525 1.00 98.38 101 VAL A O 1
ATOM 724 N N . LEU A 1 102 ? 6.313 -12.355 -13.798 1.00 98.75 102 LEU A N 1
ATOM 725 C CA . LEU A 1 102 ? 6.017 -11.205 -12.947 1.00 98.75 102 LEU A CA 1
ATOM 726 C C . LEU A 1 102 ? 7.188 -10.916 -12.001 1.00 98.75 102 LEU A C 1
ATOM 728 O O . LEU A 1 102 ? 7.478 -11.691 -11.093 1.00 98.75 102 LEU A O 1
ATOM 732 N N . GLY A 1 103 ? 7.854 -9.782 -12.193 1.00 98.56 103 GLY A N 1
ATOM 733 C CA . GLY A 1 103 ? 8.842 -9.246 -11.263 1.00 98.56 103 GLY A CA 1
ATOM 734 C C . GLY A 1 103 ? 8.195 -8.320 -10.234 1.00 98.56 103 GLY A C 1
ATOM 735 O O . GLY A 1 103 ? 7.420 -7.440 -10.595 1.00 98.56 103 GLY A O 1
ATOM 736 N N . MET A 1 104 ? 8.532 -8.487 -8.957 1.00 97.88 104 MET A N 1
ATOM 737 C CA . MET A 1 104 ? 7.944 -7.712 -7.858 1.00 97.88 104 MET A CA 1
ATOM 738 C C . MET A 1 104 ? 9.029 -7.056 -6.993 1.00 97.88 104 MET A C 1
ATOM 740 O O . MET A 1 104 ? 9.928 -7.738 -6.490 1.00 97.88 104 MET A O 1
ATOM 744 N N . GLU A 1 105 ? 8.918 -5.743 -6.766 1.00 96.12 105 GLU A N 1
ATOM 745 C CA . GLU A 1 105 ? 9.822 -4.968 -5.893 1.00 96.12 105 GLU A CA 1
ATOM 746 C C . GLU A 1 105 ? 9.860 -5.481 -4.441 1.00 96.12 105 GLU A C 1
ATOM 748 O O . GLU A 1 105 ? 10.895 -5.435 -3.775 1.00 96.12 105 GLU A O 1
ATOM 753 N N . PHE A 1 106 ? 8.727 -5.960 -3.931 1.00 92.88 106 PHE A N 1
ATOM 754 C CA . PHE A 1 106 ? 8.531 -6.243 -2.504 1.00 92.88 106 PHE A CA 1
ATOM 755 C C . PHE A 1 106 ? 9.187 -7.541 -2.035 1.00 92.88 106 PHE A C 1
ATOM 757 O O . PHE A 1 106 ? 9.422 -7.709 -0.837 1.00 92.88 106 PHE A O 1
ATOM 764 N N . PHE A 1 107 ? 9.498 -8.434 -2.975 1.00 96.75 107 PHE A N 1
ATOM 765 C CA . PHE A 1 107 ? 10.167 -9.700 -2.710 1.00 96.75 107 PHE A CA 1
ATOM 766 C C . PHE A 1 107 ? 11.664 -9.599 -2.988 1.00 96.75 107 PHE A C 1
ATOM 768 O O . PHE A 1 107 ? 12.126 -8.877 -3.880 1.00 96.75 107 PHE A O 1
ATOM 775 N N . GLN A 1 108 ? 12.435 -10.356 -2.219 1.00 95.44 108 GLN A N 1
ATOM 776 C CA . GLN A 1 108 ? 13.877 -10.419 -2.365 1.00 95.44 108 GLN A CA 1
ATOM 777 C C . GLN A 1 108 ? 14.265 -11.380 -3.490 1.00 95.44 108 GLN A C 1
ATOM 779 O O . GLN A 1 108 ? 13.556 -12.337 -3.792 1.00 95.44 108 GLN A O 1
ATOM 784 N N . ARG A 1 109 ? 15.444 -11.182 -4.085 1.00 94.00 109 ARG A N 1
ATOM 785 C CA . ARG A 1 109 ? 15.981 -12.032 -5.161 1.00 94.00 109 ARG A CA 1
ATOM 786 C C . ARG A 1 109 ? 16.022 -13.520 -4.809 1.00 94.00 109 ARG A C 1
ATOM 788 O O . ARG A 1 109 ? 15.968 -14.331 -5.727 1.00 94.00 109 ARG A O 1
ATOM 795 N N . GLY A 1 110 ? 16.141 -13.854 -3.522 1.00 93.56 110 GLY A N 1
ATOM 796 C CA . GLY A 1 110 ? 16.160 -15.227 -3.013 1.00 93.56 110 GLY A CA 1
ATOM 797 C C . GLY A 1 110 ? 14.783 -15.850 -2.752 1.00 93.56 110 GLY A C 1
ATOM 798 O O . GLY A 1 110 ? 14.726 -17.036 -2.443 1.00 93.56 110 GLY A O 1
ATOM 799 N N . ASP A 1 111 ? 13.684 -15.102 -2.884 1.00 96.69 111 ASP A N 1
ATOM 800 C CA . ASP A 1 111 ? 12.336 -15.585 -2.542 1.00 96.69 111 ASP A CA 1
ATOM 801 C C . ASP A 1 111 ? 11.684 -16.430 -3.664 1.00 96.69 111 ASP A C 1
ATOM 803 O O . ASP A 1 111 ? 10.568 -16.919 -3.504 1.00 96.69 111 ASP A O 1
ATOM 807 N N . ASP A 1 112 ? 12.360 -16.660 -4.796 1.00 95.62 112 ASP A N 1
ATOM 808 C CA . ASP A 1 112 ? 11.780 -17.346 -5.966 1.00 95.62 112 ASP A CA 1
ATOM 809 C C . ASP A 1 112 ? 11.202 -18.734 -5.629 1.00 95.62 112 ASP A C 1
ATOM 811 O O . ASP A 1 112 ? 10.161 -19.119 -6.156 1.00 95.62 112 ASP A O 1
ATOM 815 N N . ALA A 1 113 ? 11.822 -19.473 -4.702 1.00 97.25 113 ALA A N 1
ATOM 816 C CA . ALA A 1 113 ? 11.321 -20.780 -4.280 1.00 97.25 113 ALA A CA 1
ATOM 817 C C . ALA A 1 113 ? 9.979 -20.689 -3.530 1.00 97.25 113 ALA A C 1
ATOM 819 O O . ALA A 1 113 ? 9.078 -21.485 -3.788 1.00 97.25 113 ALA A O 1
ATOM 820 N N . VAL A 1 114 ? 9.808 -19.720 -2.620 1.00 97.81 114 VAL A N 1
ATOM 821 C CA . VAL A 1 114 ? 8.528 -19.539 -1.908 1.00 97.81 114 VAL A CA 1
ATOM 822 C C . VAL A 1 114 ? 7.450 -18.987 -2.847 1.00 97.81 114 VAL A C 1
ATOM 824 O O . VAL A 1 114 ? 6.293 -19.398 -2.766 1.00 97.81 114 VAL A O 1
ATOM 827 N N . LEU A 1 115 ? 7.835 -18.140 -3.804 1.00 98.06 115 LEU A N 1
ATOM 828 C CA . LEU A 1 115 ? 6.943 -17.614 -4.841 1.00 98.06 115 LEU A CA 1
ATOM 829 C C . LEU A 1 115 ? 6.471 -18.705 -5.818 1.00 98.06 115 LEU A C 1
ATOM 831 O O . LEU A 1 115 ? 5.300 -18.732 -6.201 1.00 98.06 115 LEU A O 1
ATOM 835 N N . ALA A 1 116 ? 7.336 -19.658 -6.173 1.00 97.62 116 ALA A N 1
ATOM 836 C CA . ALA A 1 116 ? 6.960 -20.825 -6.972 1.00 97.62 116 ALA A CA 1
ATOM 837 C C . ALA A 1 116 ? 5.935 -21.721 -6.246 1.00 97.62 116 ALA A C 1
ATOM 839 O O . ALA A 1 116 ? 4.983 -22.222 -6.848 1.00 97.62 116 ALA A O 1
ATOM 840 N N . ARG A 1 117 ? 6.078 -21.884 -4.926 1.00 97.75 117 ARG A N 1
ATOM 841 C CA . ARG A 1 117 ? 5.124 -22.642 -4.095 1.00 97.75 117 ARG A CA 1
ATOM 842 C C . ARG A 1 117 ? 3.771 -21.933 -3.964 1.00 97.75 117 ARG A C 1
ATOM 844 O O . ARG A 1 117 ? 2.736 -22.591 -3.945 1.00 97.75 117 ARG A O 1
ATOM 851 N N . TRP A 1 118 ? 3.754 -20.598 -3.936 1.00 96.75 118 TRP A N 1
ATOM 852 C CA . TRP A 1 118 ? 2.509 -19.821 -4.031 1.00 96.75 118 TRP A CA 1
ATOM 853 C C . TRP A 1 118 ? 1.811 -20.006 -5.379 1.00 96.75 118 TRP A C 1
ATOM 855 O O . TRP A 1 118 ? 0.637 -20.368 -5.432 1.00 96.75 118 TRP A O 1
ATOM 865 N N . THR A 1 119 ? 2.539 -19.774 -6.472 1.00 95.62 119 THR A N 1
ATOM 866 C CA . THR A 1 119 ? 1.986 -19.796 -7.838 1.00 95.62 119 THR A CA 1
ATOM 867 C C . THR A 1 119 ? 1.503 -21.183 -8.259 1.00 95.62 119 THR A C 1
ATOM 869 O O . THR A 1 119 ? 0.492 -21.288 -8.945 1.00 95.62 119 THR A O 1
ATOM 872 N N . SER A 1 120 ? 2.153 -22.253 -7.792 1.00 95.44 120 SER A N 1
ATOM 873 C CA . SER A 1 120 ? 1.685 -23.640 -7.974 1.00 95.44 120 SER A CA 1
ATOM 874 C C . SER A 1 120 ? 0.505 -24.024 -7.072 1.00 95.44 120 SER A C 1
ATOM 876 O O . SER A 1 120 ? -0.135 -25.051 -7.290 1.00 95.44 120 SER A O 1
ATOM 878 N N . GLY A 1 121 ? 0.202 -23.203 -6.065 1.00 94.75 121 GLY A N 1
ATOM 879 C CA . GLY A 1 121 ? -0.877 -23.422 -5.113 1.00 94.75 121 GLY A CA 1
ATOM 880 C C . GLY A 1 121 ? -0.561 -24.356 -3.949 1.00 94.75 121 GLY A C 1
ATOM 881 O O . GLY A 1 121 ? -1.482 -24.707 -3.214 1.00 94.75 121 GLY A O 1
ATOM 882 N N . GLU A 1 122 ? 0.709 -24.722 -3.759 1.00 96.62 122 GLU A N 1
ATOM 883 C CA . GLU A 1 122 ? 1.180 -25.479 -2.593 1.00 96.62 122 GLU A CA 1
ATOM 884 C C . GLU A 1 122 ? 1.024 -24.674 -1.292 1.00 96.62 122 GLU A C 1
ATOM 886 O O . GLU A 1 122 ? 0.665 -25.232 -0.258 1.00 96.62 122 GLU A O 1
ATOM 891 N N . LEU A 1 123 ? 1.267 -23.359 -1.344 1.00 95.88 123 LEU A N 1
ATOM 892 C CA . LEU A 1 123 ? 1.037 -22.442 -0.225 1.00 95.88 123 LEU A CA 1
ATOM 893 C C . LEU A 1 123 ? -0.273 -21.668 -0.404 1.00 95.88 123 LEU A C 1
ATOM 895 O O . LEU A 1 123 ? -0.642 -21.268 -1.513 1.00 95.88 123 LEU A O 1
ATOM 899 N N . THR A 1 124 ? -0.967 -21.408 0.706 1.00 90.88 124 THR A N 1
ATOM 900 C CA . THR A 1 124 ? -2.208 -20.619 0.720 1.00 90.88 124 THR A CA 1
ATOM 901 C C . THR A 1 124 ? -2.172 -19.554 1.806 1.00 90.88 124 THR A C 1
ATOM 903 O O . THR A 1 124 ? -1.537 -19.758 2.836 1.00 90.88 124 THR A O 1
ATOM 906 N N . GLY A 1 125 ? -2.847 -18.425 1.559 1.00 89.31 125 GLY A N 1
ATOM 907 C CA . GLY A 1 125 ? -3.101 -17.360 2.533 1.00 89.31 125 GLY A CA 1
ATOM 908 C C . GLY A 1 125 ? -1.948 -17.092 3.503 1.00 89.31 125 GLY A C 1
ATOM 909 O O . GLY A 1 125 ? -0.876 -16.635 3.108 1.00 89.31 125 GLY A O 1
ATOM 910 N N . ASP A 1 126 ? -2.190 -17.396 4.775 1.00 93.88 126 ASP A N 1
ATOM 911 C CA . ASP A 1 126 ? -1.268 -17.146 5.883 1.00 93.88 126 ASP A CA 1
ATOM 912 C C . ASP A 1 126 ? 0.053 -17.906 5.766 1.00 93.88 126 ASP A C 1
ATOM 914 O O . ASP A 1 126 ? 1.102 -17.330 6.049 1.00 93.88 126 ASP A O 1
ATOM 918 N N . ASP A 1 127 ? 0.027 -19.164 5.312 1.00 95.94 127 ASP A N 1
ATOM 919 C CA . ASP A 1 127 ? 1.235 -19.989 5.204 1.00 95.94 127 ASP A CA 1
ATOM 920 C C . ASP A 1 127 ? 2.239 -19.349 4.251 1.00 95.94 127 ASP A C 1
ATOM 922 O O . ASP A 1 127 ? 3.446 -19.365 4.502 1.00 95.94 127 ASP A O 1
ATOM 926 N N . PHE A 1 128 ? 1.746 -18.737 3.170 1.00 97.25 128 PHE A N 1
ATOM 927 C CA . PHE A 1 128 ? 2.593 -17.971 2.269 1.00 97.25 128 PHE A CA 1
ATOM 928 C C . PHE A 1 128 ? 3.192 -16.748 2.965 1.00 97.25 128 PHE A C 1
ATOM 930 O O . PHE A 1 128 ? 4.406 -16.569 2.911 1.00 97.25 128 PHE A O 1
ATOM 937 N N . LEU A 1 129 ? 2.374 -15.947 3.652 1.00 97.06 129 LEU A N 1
ATOM 938 C CA . LEU A 1 129 ? 2.818 -14.707 4.300 1.00 97.06 129 LEU A CA 1
ATOM 939 C C . LEU A 1 129 ? 3.829 -14.952 5.423 1.00 97.06 129 LEU A C 1
ATOM 941 O O . LEU A 1 129 ? 4.774 -14.173 5.577 1.00 97.06 129 LEU A O 1
ATOM 945 N N . LEU A 1 130 ? 3.646 -16.037 6.177 1.00 95.81 130 LEU A N 1
ATOM 946 C CA . LEU A 1 130 ? 4.566 -16.485 7.219 1.00 95.81 130 LEU A CA 1
ATOM 947 C C . LEU A 1 130 ? 5.852 -17.048 6.602 1.00 95.81 130 LEU A C 1
ATOM 949 O O . LEU A 1 130 ? 6.942 -16.615 6.967 1.00 95.81 130 LEU A O 1
ATOM 953 N N . THR A 1 131 ? 5.749 -17.943 5.610 1.00 95.88 131 THR A N 1
ATOM 954 C CA . THR A 1 131 ? 6.927 -18.553 4.961 1.00 95.88 131 THR A CA 1
ATOM 955 C C . THR A 1 131 ? 7.767 -17.518 4.213 1.00 95.88 131 THR A C 1
ATOM 957 O O . THR A 1 131 ? 8.996 -17.582 4.228 1.00 95.88 131 THR A O 1
ATOM 960 N N . SER A 1 132 ? 7.131 -16.540 3.564 1.00 95.19 132 SER A N 1
ATOM 961 C CA . SER A 1 132 ? 7.828 -15.452 2.877 1.00 95.19 132 SER A CA 1
ATOM 962 C C . SER A 1 132 ? 8.320 -14.370 3.844 1.00 95.19 132 SER A C 1
ATOM 964 O O . SER A 1 132 ? 9.064 -13.478 3.429 1.00 95.19 132 SER A O 1
ATOM 966 N N . GLY A 1 133 ? 7.907 -14.390 5.116 1.00 95.06 133 GLY A N 1
ATOM 967 C CA . GLY A 1 133 ? 8.200 -13.339 6.092 1.00 95.06 133 GLY A CA 1
ATOM 968 C C . GLY A 1 133 ? 7.686 -11.962 5.659 1.00 95.06 133 GLY A C 1
ATOM 969 O O . GLY A 1 133 ? 8.353 -10.953 5.903 1.00 95.06 133 GLY A O 1
ATOM 970 N N . TRP A 1 134 ? 6.545 -11.903 4.959 1.00 95.50 134 TRP A N 1
ATOM 971 C CA . TRP A 1 134 ? 6.030 -10.681 4.323 1.00 95.50 134 TRP A CA 1
ATOM 972 C C . TRP A 1 134 ? 5.964 -9.504 5.307 1.00 95.50 134 TRP A C 1
ATOM 974 O O . TRP A 1 134 ? 6.550 -8.442 5.072 1.00 95.50 134 TRP A O 1
ATOM 984 N N . TYR A 1 135 ? 5.327 -9.707 6.463 1.00 93.94 135 TYR A N 1
ATOM 985 C CA . TYR A 1 135 ? 5.186 -8.659 7.477 1.00 93.94 135 TYR A CA 1
ATOM 986 C C . TYR A 1 135 ? 6.449 -8.441 8.317 1.00 93.94 135 TYR A C 1
ATOM 988 O O . TYR A 1 135 ? 6.677 -7.330 8.800 1.00 93.94 135 TYR A O 1
ATOM 996 N N . ASP A 1 136 ? 7.320 -9.441 8.448 1.00 90.44 136 ASP A N 1
ATOM 997 C CA . ASP A 1 136 ? 8.582 -9.307 9.194 1.00 90.44 136 ASP A CA 1
ATOM 998 C C . ASP A 1 136 ? 9.568 -8.392 8.496 1.00 90.44 136 ASP A C 1
ATOM 1000 O O . ASP A 1 136 ? 10.285 -7.606 9.123 1.00 90.44 136 ASP A O 1
ATOM 1004 N N . ARG A 1 137 ? 9.547 -8.453 7.168 1.00 88.75 137 ARG A N 1
ATOM 1005 C CA . ARG A 1 137 ? 10.324 -7.573 6.308 1.00 88.75 137 ARG A CA 1
ATOM 1006 C C . ARG A 1 137 ? 9.654 -6.205 6.159 1.00 88.75 137 ARG A C 1
ATOM 1008 O O . ARG A 1 137 ? 10.226 -5.323 5.526 1.00 88.75 137 ARG A O 1
ATOM 1015 N N . GLY A 1 138 ? 8.500 -5.970 6.791 1.00 85.81 138 GLY A N 1
ATOM 1016 C CA . GLY A 1 138 ? 7.753 -4.712 6.742 1.00 85.81 138 GLY A CA 1
ATOM 1017 C C . GLY A 1 138 ? 7.012 -4.507 5.422 1.00 85.81 138 GLY A C 1
ATOM 1018 O O . GLY A 1 138 ? 7.008 -3.387 4.903 1.00 85.81 138 GLY A O 1
ATOM 1019 N N . GLY A 1 139 ? 6.478 -5.582 4.841 1.00 89.81 139 GLY A N 1
ATOM 1020 C CA . GLY A 1 139 ? 5.541 -5.507 3.728 1.00 89.81 139 GLY A CA 1
ATOM 1021 C C . GLY A 1 139 ? 4.301 -4.687 4.089 1.00 89.81 139 GLY A C 1
ATOM 1022 O O . GLY A 1 139 ? 3.937 -4.548 5.259 1.00 89.81 139 GLY A O 1
ATOM 1023 N N . TYR A 1 140 ? 3.670 -4.122 3.065 1.00 92.06 140 TYR A N 1
ATOM 1024 C CA . TYR A 1 140 ? 2.392 -3.420 3.180 1.00 92.06 140 TYR A CA 1
ATOM 1025 C C . TYR A 1 140 ? 1.265 -4.389 3.554 1.00 92.06 140 TYR A C 1
ATOM 1027 O O . TYR A 1 140 ? 1.462 -5.603 3.591 1.00 92.06 140 TYR A O 1
ATOM 1035 N N . ASN A 1 141 ? 0.061 -3.886 3.827 1.00 94.56 141 ASN A N 1
ATOM 1036 C CA . ASN A 1 141 ? -1.063 -4.789 4.047 1.00 94.56 141 ASN A CA 1
ATOM 1037 C C . ASN A 1 141 ? -1.280 -5.673 2.805 1.00 94.56 141 ASN A C 1
ATOM 1039 O O . ASN A 1 141 ? -1.394 -5.161 1.692 1.00 94.56 141 ASN A O 1
ATOM 1043 N N . TRP A 1 142 ? -1.318 -6.996 2.994 1.00 95.88 142 TRP A N 1
ATOM 1044 C CA . TRP A 1 142 ? -1.446 -7.967 1.910 1.00 95.88 142 TRP A CA 1
ATOM 1045 C C . TRP A 1 142 ? -2.682 -7.741 1.036 1.00 95.88 142 TRP A C 1
ATOM 1047 O O . TRP A 1 142 ? -2.638 -8.069 -0.145 1.00 95.88 142 TRP A O 1
ATOM 1057 N N . VAL A 1 143 ? -3.745 -7.119 1.565 1.00 94.94 143 VAL A N 1
ATOM 1058 C CA . VAL A 1 143 ? -4.955 -6.796 0.788 1.00 94.94 143 VAL A CA 1
ATOM 1059 C C . VAL A 1 143 ? -4.645 -6.039 -0.508 1.00 94.94 143 VAL A C 1
ATOM 1061 O O . VAL A 1 143 ? -5.288 -6.290 -1.522 1.00 94.94 143 VAL A O 1
ATOM 1064 N N . TYR A 1 144 ? -3.622 -5.179 -0.503 1.00 95.19 144 TYR A N 1
ATOM 1065 C CA . TYR A 1 144 ? -3.219 -4.428 -1.688 1.00 95.19 144 TYR A CA 1
ATOM 1066 C C . TYR A 1 144 ? -2.567 -5.326 -2.745 1.00 95.19 144 TYR A C 1
ATOM 1068 O O . TYR A 1 144 ? -2.727 -5.092 -3.933 1.00 95.19 144 TYR A O 1
ATOM 1076 N N . TYR A 1 145 ? -1.859 -6.380 -2.344 1.00 96.69 145 TYR A N 1
ATOM 1077 C CA . TYR A 1 145 ? -1.076 -7.221 -3.257 1.00 96.69 145 TYR A CA 1
ATOM 1078 C C . TYR A 1 145 ? -1.795 -8.510 -3.649 1.00 96.69 145 TYR A C 1
ATOM 1080 O O . TYR A 1 145 ? -1.471 -9.085 -4.689 1.00 96.69 145 TYR A O 1
ATOM 1088 N N . ALA A 1 146 ? -2.798 -8.923 -2.869 1.00 96.56 146 ALA A N 1
ATOM 1089 C CA . ALA A 1 146 ? -3.606 -10.104 -3.135 1.00 96.56 146 ALA A CA 1
ATOM 1090 C C . ALA A 1 146 ? -4.166 -10.136 -4.571 1.00 96.56 146 ALA A C 1
ATOM 1092 O O . ALA A 1 146 ? -3.881 -11.116 -5.249 1.00 96.56 146 ALA A O 1
ATOM 1093 N N . PRO A 1 147 ? -4.809 -9.081 -5.128 1.00 97.56 147 PRO A N 1
ATOM 1094 C CA . PRO A 1 147 ? -5.378 -9.159 -6.481 1.00 97.56 147 PRO A CA 1
ATOM 1095 C C . PRO A 1 147 ? -4.353 -9.504 -7.565 1.00 97.56 147 PRO A C 1
ATOM 1097 O O . PRO A 1 147 ? -4.645 -10.249 -8.495 1.00 97.56 147 PRO A O 1
ATOM 1100 N N . ILE A 1 148 ? -3.140 -8.964 -7.445 1.00 97.62 148 ILE A N 1
ATOM 1101 C CA . ILE A 1 148 ? -2.069 -9.149 -8.427 1.00 97.62 148 ILE A CA 1
ATOM 1102 C C . ILE A 1 148 ? -1.446 -10.539 -8.268 1.00 97.62 148 ILE A C 1
ATOM 1104 O O . ILE A 1 148 ? -1.187 -11.226 -9.255 1.00 97.62 148 ILE A O 1
ATOM 1108 N N . MET A 1 149 ? -1.238 -10.972 -7.025 1.00 97.88 149 MET A N 1
ATOM 1109 C CA . MET A 1 149 ? -0.667 -12.281 -6.704 1.00 97.88 149 MET A CA 1
ATOM 1110 C C . MET A 1 149 ? -1.639 -13.429 -7.000 1.00 97.88 149 MET A C 1
ATOM 1112 O O . MET A 1 149 ? -1.203 -14.497 -7.437 1.00 97.88 149 MET A O 1
ATOM 1116 N N . ASP A 1 150 ? -2.939 -13.198 -6.819 1.00 97.62 150 ASP A N 1
ATOM 1117 C CA . ASP A 1 150 ? -4.014 -14.108 -7.207 1.00 97.62 150 ASP A CA 1
ATOM 1118 C C . ASP A 1 150 ? -4.119 -14.180 -8.734 1.00 97.62 150 ASP A C 1
ATOM 1120 O O . ASP A 1 150 ? -4.121 -15.277 -9.285 1.00 97.62 150 ASP A O 1
ATOM 1124 N N . ALA A 1 151 ? -4.078 -13.043 -9.441 1.00 97.88 151 ALA A N 1
ATOM 1125 C CA . ALA A 1 151 ? -4.043 -13.023 -10.905 1.00 97.88 151 ALA A CA 1
ATOM 1126 C C . ALA A 1 151 ? -2.834 -13.789 -11.471 1.00 97.88 151 ALA A C 1
ATOM 1128 O O . ALA A 1 151 ? -2.979 -14.571 -12.410 1.00 97.88 151 ALA A O 1
ATOM 1129 N N . ALA A 1 152 ? -1.646 -13.618 -10.885 1.00 97.56 152 ALA A N 1
ATOM 1130 C CA . ALA A 1 152 ? -0.458 -14.369 -11.286 1.00 97.56 152 ALA A CA 1
ATOM 1131 C C . ALA A 1 152 ? -0.645 -15.884 -11.095 1.00 97.56 152 ALA A C 1
ATOM 1133 O O . ALA A 1 152 ? -0.299 -16.666 -11.982 1.00 97.56 152 ALA A O 1
ATOM 1134 N N . ARG A 1 153 ? -1.242 -16.297 -9.969 1.00 97.12 153 ARG A N 1
ATOM 1135 C CA . ARG A 1 153 ? -1.560 -17.700 -9.676 1.00 97.12 153 ARG A CA 1
ATOM 1136 C C . ARG A 1 153 ? -2.603 -18.270 -10.639 1.00 97.12 153 ARG A C 1
ATOM 1138 O O . ARG A 1 153 ? -2.398 -19.362 -11.157 1.00 97.12 153 ARG A O 1
ATOM 1145 N N . GLU A 1 154 ? -3.679 -17.536 -10.916 1.00 96.75 154 GLU A N 1
ATOM 1146 C CA . GLU A 1 154 ? -4.719 -17.923 -11.883 1.00 96.75 154 GLU A CA 1
ATOM 1147 C C . GLU A 1 154 ? -4.137 -18.186 -13.280 1.00 96.75 154 GLU A C 1
ATOM 1149 O O . GLU A 1 154 ? -4.559 -19.114 -13.968 1.00 96.75 154 GLU A O 1
ATOM 1154 N N . LEU A 1 155 ? -3.142 -17.393 -13.685 1.00 96.56 155 LEU A N 1
ATOM 1155 C CA . LEU A 1 155 ? -2.460 -17.516 -14.975 1.00 96.56 155 LEU A CA 1
ATOM 1156 C C . LEU A 1 155 ? -1.359 -18.590 -14.988 1.00 96.56 155 LEU A C 1
ATOM 1158 O O . LEU A 1 155 ? -0.789 -18.854 -16.047 1.00 96.56 155 LEU A O 1
ATOM 1162 N N . GLY A 1 156 ? -0.999 -19.163 -13.833 1.00 96.06 156 GLY A N 1
ATOM 1163 C CA . GLY A 1 156 ? 0.209 -19.982 -13.689 1.00 96.06 156 GLY A CA 1
ATOM 1164 C C . GLY A 1 156 ? 1.496 -19.212 -14.024 1.00 96.06 156 GLY A C 1
ATOM 1165 O O . GLY A 1 156 ? 2.486 -19.809 -14.447 1.00 96.06 156 GLY A O 1
ATOM 1166 N N . MET A 1 157 ? 1.474 -17.883 -13.888 1.00 97.38 157 MET A N 1
ATOM 1167 C CA . MET A 1 157 ? 2.587 -17.004 -14.228 1.00 97.38 157 MET A CA 1
ATOM 1168 C C . MET A 1 157 ? 3.666 -17.086 -13.139 1.00 97.38 157 MET A C 1
ATOM 1170 O O . MET A 1 157 ? 3.356 -16.843 -11.969 1.00 97.38 157 MET A O 1
ATOM 1174 N N . PRO A 1 158 ? 4.938 -17.372 -13.479 1.00 97.69 158 PRO A N 1
ATOM 1175 C CA . PRO A 1 158 ? 6.017 -17.334 -12.501 1.00 97.69 158 PRO A CA 1
ATOM 1176 C C . PRO A 1 158 ? 6.158 -15.937 -11.892 1.00 97.69 158 PRO A C 1
ATOM 1178 O O . PRO A 1 158 ? 6.147 -14.938 -12.613 1.00 97.69 158 PRO A O 1
ATOM 1181 N N . VAL A 1 159 ? 6.337 -15.875 -10.572 1.00 98.44 159 VAL A N 1
ATOM 1182 C CA . VAL A 1 159 ? 6.606 -14.633 -9.837 1.00 98.44 159 VAL A CA 1
ATOM 1183 C C . VAL A 1 159 ? 8.027 -14.685 -9.289 1.00 98.44 159 VAL A C 1
ATOM 1185 O O . VAL A 1 159 ? 8.434 -15.699 -8.722 1.00 98.44 159 VAL A O 1
ATOM 1188 N N . VAL A 1 160 ? 8.779 -13.595 -9.442 1.00 98.56 160 VAL A N 1
ATOM 1189 C CA . VAL A 1 160 ? 10.164 -13.479 -8.970 1.00 98.56 160 VAL A CA 1
ATOM 1190 C C . VAL A 1 160 ? 10.387 -12.208 -8.159 1.00 98.56 160 VAL A C 1
ATOM 1192 O O . VAL A 1 160 ? 9.838 -11.144 -8.457 1.00 98.56 160 VAL A O 1
ATOM 1195 N N . GLY A 1 161 ? 11.241 -12.305 -7.141 1.00 97.88 161 GLY A N 1
ATOM 1196 C CA . GLY A 1 161 ? 11.634 -11.148 -6.340 1.00 97.88 161 GLY A CA 1
ATOM 1197 C C . GLY A 1 161 ? 12.768 -10.356 -6.980 1.00 97.88 161 GLY A C 1
ATOM 1198 O O . GLY A 1 161 ? 13.710 -10.934 -7.539 1.00 97.88 161 GLY A O 1
ATOM 1199 N N . LEU A 1 162 ? 12.687 -9.026 -6.911 1.00 97.94 162 LEU A N 1
ATOM 1200 C CA . LEU A 1 162 ? 13.639 -8.135 -7.578 1.00 97.94 162 LEU A CA 1
ATOM 1201 C C . LEU A 1 162 ? 14.630 -7.457 -6.635 1.00 97.94 162 LEU A C 1
ATOM 1203 O O . LEU A 1 162 ? 15.677 -7.000 -7.102 1.00 97.94 162 LEU A O 1
ATOM 1207 N N . ASN A 1 163 ? 14.341 -7.381 -5.339 1.00 96.00 163 ASN A N 1
ATOM 1208 C CA . ASN A 1 163 ? 15.103 -6.528 -4.432 1.00 96.00 163 ASN A CA 1
ATOM 1209 C C . ASN A 1 163 ? 16.095 -7.315 -3.559 1.00 96.00 163 ASN A C 1
ATOM 1211 O O . ASN A 1 163 ? 16.148 -8.543 -3.586 1.00 96.00 163 ASN A O 1
ATOM 1215 N N . VAL A 1 164 ? 16.926 -6.607 -2.805 1.00 95.31 164 VAL A N 1
ATOM 1216 C CA . VAL A 1 164 ? 17.838 -7.187 -1.807 1.00 95.31 164 VAL A CA 1
ATOM 1217 C C . VAL A 1 164 ? 17.274 -7.030 -0.400 1.00 95.31 164 VAL A C 1
ATOM 1219 O O . VAL A 1 164 ? 16.249 -6.374 -0.188 1.00 95.31 164 VAL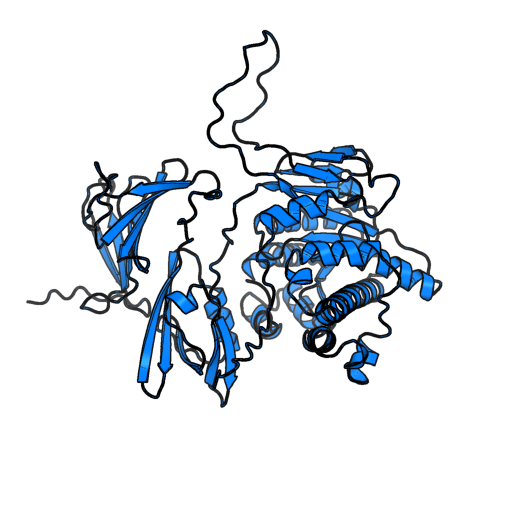 A O 1
ATOM 1222 N N . ASP A 1 165 ? 17.951 -7.618 0.585 1.00 93.44 165 ASP A N 1
ATOM 1223 C CA . ASP A 1 165 ? 17.553 -7.462 1.976 1.00 93.44 165 ASP A CA 1
ATOM 1224 C C . ASP A 1 165 ? 17.521 -5.989 2.408 1.00 93.44 165 ASP A C 1
ATOM 1226 O O . ASP A 1 165 ? 18.456 -5.227 2.156 1.00 93.44 165 ASP A O 1
ATOM 1230 N N . ARG A 1 166 ? 16.452 -5.574 3.106 1.00 89.62 166 ARG A N 1
ATOM 1231 C CA . ARG A 1 166 ? 16.230 -4.171 3.506 1.00 89.62 166 ARG A CA 1
ATOM 1232 C C . ARG A 1 166 ? 17.312 -3.630 4.443 1.00 89.62 166 ARG A C 1
ATOM 1234 O O . ARG A 1 166 ? 17.449 -2.409 4.569 1.00 89.62 166 ARG A O 1
ATOM 1241 N N . SER A 1 167 ? 18.097 -4.490 5.094 1.00 92.06 167 SER A N 1
ATOM 1242 C CA . SER A 1 167 ? 19.274 -4.076 5.863 1.00 92.06 167 SER A CA 1
ATOM 1243 C C . SER A 1 167 ? 20.328 -3.374 4.998 1.00 92.06 167 SER A C 1
ATOM 1245 O O . SER A 1 167 ? 21.005 -2.473 5.503 1.00 92.06 167 SER A O 1
ATOM 1247 N N . ILE A 1 168 ? 20.421 -3.696 3.704 1.00 95.62 168 ILE A N 1
ATOM 1248 C CA . ILE A 1 168 ? 21.374 -3.099 2.761 1.00 95.62 168 ILE A CA 1
ATOM 1249 C C . ILE A 1 168 ? 21.033 -1.631 2.458 1.00 95.62 168 ILE A C 1
ATOM 1251 O O . ILE A 1 168 ? 21.809 -0.758 2.864 1.00 95.62 168 ILE A O 1
ATOM 1255 N N . PRO A 1 169 ? 19.873 -1.284 1.858 1.00 93.38 169 PRO A N 1
ATOM 1256 C CA . PRO A 1 169 ? 19.497 0.111 1.630 1.00 93.38 169 PRO A CA 1
ATOM 1257 C C . PRO A 1 169 ? 19.371 0.885 2.949 1.00 93.38 169 PRO A C 1
ATOM 1259 O O . PRO A 1 169 ? 19.714 2.064 3.016 1.00 93.38 169 PRO A O 1
ATOM 1262 N N . ARG A 1 170 ? 18.980 0.231 4.055 1.00 91.31 170 ARG A N 1
ATOM 1263 C CA . ARG A 1 170 ? 18.999 0.852 5.390 1.00 91.31 170 ARG A CA 1
ATOM 1264 C C . ARG A 1 170 ? 20.412 1.217 5.847 1.00 91.31 170 ARG A C 1
ATOM 1266 O O . ARG A 1 170 ? 20.582 2.230 6.531 1.00 91.31 170 ARG A O 1
ATOM 1273 N N . THR A 1 171 ? 21.411 0.409 5.505 1.00 95.75 171 THR A N 1
ATOM 1274 C CA . THR A 1 171 ? 22.819 0.703 5.786 1.00 95.75 171 THR A CA 1
ATOM 1275 C C . THR A 1 171 ? 23.289 1.880 4.944 1.00 95.75 171 THR A C 1
ATOM 1277 O O . THR A 1 171 ? 23.861 2.808 5.513 1.00 95.75 171 THR A O 1
ATOM 1280 N N . VAL A 1 172 ? 22.940 1.928 3.654 1.00 95.00 172 VAL A N 1
ATOM 1281 C CA . VAL A 1 172 ? 23.238 3.079 2.780 1.00 95.00 172 VAL A CA 1
ATOM 1282 C C . VAL A 1 172 ? 22.593 4.363 3.303 1.00 95.00 172 VAL A C 1
ATOM 1284 O O . VAL A 1 172 ? 23.289 5.356 3.504 1.00 95.00 172 VAL A O 1
ATOM 1287 N N . ASN A 1 173 ? 21.312 4.327 3.674 1.00 90.62 173 ASN A N 1
ATOM 1288 C CA . ASN A 1 173 ? 20.617 5.468 4.281 1.00 90.62 173 ASN A CA 1
ATOM 1289 C C . ASN A 1 173 ? 21.300 5.982 5.557 1.00 90.62 173 ASN A C 1
ATOM 1291 O O . ASN A 1 173 ? 21.296 7.176 5.851 1.00 90.62 173 ASN A O 1
ATOM 1295 N N . ARG A 1 174 ? 21.898 5.084 6.347 1.00 91.12 174 ARG A N 1
ATOM 1296 C CA . ARG A 1 174 ? 22.525 5.435 7.629 1.00 91.12 174 ARG A CA 1
ATOM 1297 C C . ARG A 1 174 ? 23.987 5.832 7.508 1.00 91.12 174 ARG A C 1
ATOM 1299 O O . ARG A 1 174 ? 24.421 6.692 8.267 1.00 91.12 174 ARG A O 1
ATOM 1306 N N . LYS A 1 175 ? 24.744 5.192 6.621 1.00 93.38 175 LYS A N 1
ATOM 1307 C CA . LYS A 1 175 ? 26.213 5.237 6.585 1.00 93.38 175 LYS A CA 1
ATOM 1308 C C . LYS A 1 175 ? 26.789 5.563 5.199 1.00 93.38 175 LYS A C 1
ATOM 1310 O O . LYS A 1 175 ? 27.997 5.727 5.090 1.00 93.38 175 LYS A O 1
ATOM 1315 N N . GLY A 1 176 ? 25.955 5.696 4.169 1.00 94.06 176 GLY A N 1
ATOM 1316 C CA . GLY A 1 176 ? 26.378 5.808 2.770 1.00 94.06 176 GLY A CA 1
ATOM 1317 C C . GLY A 1 176 ? 26.785 4.461 2.163 1.00 94.06 176 GLY A C 1
ATOM 1318 O O . GLY A 1 176 ? 26.834 3.447 2.861 1.00 94.06 176 GLY A O 1
ATOM 1319 N N . LEU A 1 177 ? 27.088 4.455 0.860 1.00 94.62 177 LEU A N 1
ATOM 1320 C CA . LEU A 1 177 ? 27.522 3.255 0.122 1.00 94.62 177 LEU A CA 1
ATOM 1321 C C . LEU A 1 177 ? 28.807 2.646 0.704 1.00 94.62 177 LEU A C 1
ATOM 1323 O O . LEU A 1 177 ? 28.946 1.427 0.760 1.00 94.62 177 LEU A O 1
ATOM 1327 N N . GLU A 1 178 ? 29.708 3.478 1.231 1.00 94.62 178 GLU A N 1
ATOM 1328 C CA . GLU A 1 178 ? 30.932 3.003 1.886 1.00 94.62 178 GLU A CA 1
ATOM 1329 C C . GLU A 1 178 ? 30.693 2.282 3.210 1.00 94.62 178 GLU A C 1
ATOM 1331 O O . GLU A 1 178 ? 31.552 1.537 3.673 1.00 94.62 178 GLU A O 1
ATOM 1336 N N . GLY A 1 179 ? 29.515 2.466 3.808 1.00 95.12 179 GLY A N 1
ATOM 1337 C CA . GLY A 1 179 ? 29.123 1.766 5.022 1.00 95.12 179 GLY A CA 1
ATOM 1338 C C . GLY A 1 179 ? 28.684 0.318 4.805 1.00 95.12 179 GLY A C 1
ATOM 1339 O O . GLY A 1 179 ? 28.419 -0.361 5.798 1.00 95.12 179 GLY A O 1
ATOM 1340 N N . LEU A 1 180 ? 28.567 -0.134 3.550 1.00 96.94 180 LEU A N 1
ATOM 1341 C CA . LEU A 1 180 ? 28.255 -1.520 3.213 1.00 96.94 180 LEU A CA 1
ATOM 1342 C C . LEU A 1 180 ? 29.433 -2.441 3.550 1.00 96.94 180 LEU A C 1
ATOM 1344 O O . LEU A 1 180 ? 30.590 -2.123 3.266 1.00 96.94 180 LEU A O 1
ATOM 1348 N N . SER A 1 181 ? 29.121 -3.600 4.128 1.00 97.25 181 SER A N 1
ATOM 1349 C CA . SER A 1 181 ? 30.093 -4.683 4.335 1.00 97.25 181 SER A CA 1
ATOM 1350 C C . SER A 1 181 ? 30.624 -5.231 3.000 1.00 97.25 181 SER A C 1
ATOM 1352 O O . SER A 1 181 ? 29.966 -5.051 1.970 1.00 97.25 181 SER A O 1
ATOM 1354 N N . PRO A 1 182 ? 31.789 -5.907 2.982 1.00 97.25 182 PRO A N 1
ATOM 1355 C CA . PRO A 1 182 ? 32.299 -6.565 1.778 1.00 97.25 182 PRO A CA 1
ATOM 1356 C C . PRO A 1 182 ? 31.278 -7.504 1.123 1.00 97.25 182 PRO A C 1
ATOM 1358 O O . PRO A 1 182 ? 31.132 -7.491 -0.097 1.00 97.25 182 PRO A O 1
ATOM 1361 N N . GLU A 1 183 ? 30.519 -8.248 1.927 1.00 96.00 183 GLU A N 1
ATOM 1362 C CA . GLU A 1 183 ? 29.485 -9.178 1.473 1.00 96.00 183 GLU A CA 1
ATOM 1363 C C . GLU A 1 183 ? 28.332 -8.428 0.797 1.00 96.00 183 GLU A C 1
ATOM 1365 O O . GLU A 1 183 ? 27.944 -8.756 -0.322 1.00 96.00 183 GLU A O 1
ATOM 1370 N N . GLN A 1 184 ? 27.844 -7.352 1.423 1.00 96.12 184 GLN A N 1
ATOM 1371 C CA . GLN A 1 184 ? 26.795 -6.512 0.837 1.00 96.12 184 GLN A CA 1
ATOM 1372 C C . GLN A 1 184 ? 27.268 -5.818 -0.444 1.00 96.12 184 GLN A C 1
ATOM 1374 O O . GLN A 1 184 ? 26.503 -5.719 -1.401 1.00 96.12 184 GLN A O 1
ATOM 1379 N N . LYS A 1 185 ? 28.524 -5.346 -0.485 1.00 95.81 185 LYS A N 1
ATOM 1380 C CA . LYS A 1 185 ? 29.128 -4.755 -1.691 1.00 95.81 185 LYS A CA 1
ATOM 1381 C C . LYS A 1 185 ? 29.208 -5.782 -2.823 1.00 95.81 185 LYS A C 1
ATOM 1383 O O . LYS A 1 185 ? 28.910 -5.435 -3.963 1.00 95.81 185 LYS A O 1
ATOM 1388 N N . ALA A 1 186 ? 29.559 -7.031 -2.517 1.00 94.31 186 ALA A N 1
ATOM 1389 C CA . ALA A 1 186 ? 29.562 -8.117 -3.493 1.00 94.31 186 ALA A CA 1
ATOM 1390 C C . ALA A 1 186 ? 28.144 -8.451 -3.996 1.00 94.31 186 ALA A C 1
ATOM 1392 O O . ALA A 1 186 ? 27.961 -8.664 -5.192 1.00 94.31 186 ALA A O 1
ATOM 1393 N N . GLU A 1 187 ? 27.141 -8.440 -3.112 1.00 92.69 187 GLU A N 1
ATOM 1394 C CA . GLU A 1 187 ? 25.743 -8.737 -3.455 1.00 92.69 187 GLU A CA 1
ATOM 1395 C C . GLU A 1 187 ? 25.109 -7.679 -4.374 1.00 92.69 187 GLU A C 1
ATOM 1397 O O . GLU A 1 187 ? 24.416 -8.013 -5.345 1.00 92.69 187 GLU A O 1
ATOM 1402 N N . VAL A 1 188 ? 25.328 -6.391 -4.083 1.00 94.00 188 VAL A N 1
ATOM 1403 C CA . VAL A 1 188 ? 24.720 -5.306 -4.872 1.00 94.00 188 VAL A CA 1
ATOM 1404 C C . VAL A 1 188 ? 25.559 -4.897 -6.070 1.00 94.00 188 VAL A C 1
ATOM 1406 O O . VAL A 1 188 ? 24.983 -4.453 -7.061 1.00 94.00 188 VAL A O 1
ATOM 1409 N N . GLY A 1 189 ? 26.881 -5.080 -6.013 1.00 92.75 189 GLY A N 1
ATOM 1410 C CA . GLY A 1 189 ? 27.843 -4.607 -7.007 1.00 92.75 189 GLY A CA 1
ATOM 1411 C C . GLY A 1 189 ? 28.034 -3.086 -6.987 1.00 92.75 189 GLY A C 1
ATOM 1412 O O . GLY A 1 189 ? 27.618 -2.389 -6.066 1.00 92.75 189 GLY A O 1
ATOM 1413 N N . GLU A 1 190 ? 28.659 -2.541 -8.031 1.00 92.31 190 GLU A N 1
ATOM 1414 C CA . GLU A 1 190 ? 28.871 -1.092 -8.147 1.00 92.31 190 GLU A CA 1
ATOM 1415 C C . GLU A 1 190 ? 27.535 -0.344 -8.297 1.00 92.31 190 GLU A C 1
ATOM 1417 O O . GLU A 1 190 ? 26.681 -0.761 -9.087 1.00 92.31 190 GLU A O 1
ATOM 1422 N N . VAL A 1 191 ? 27.378 0.769 -7.568 1.00 92.94 191 VAL A N 1
ATOM 1423 C CA . VAL A 1 191 ? 26.215 1.668 -7.624 1.00 92.94 191 VAL A CA 1
ATOM 1424 C C . VAL A 1 191 ? 26.697 3.091 -7.894 1.00 92.94 191 VAL A C 1
ATOM 1426 O O . VAL A 1 191 ? 27.417 3.673 -7.085 1.00 92.94 191 VAL A O 1
ATOM 1429 N N . ARG A 1 192 ? 26.261 3.671 -9.016 1.00 87.25 192 ARG A N 1
ATOM 1430 C CA . ARG A 1 192 ? 26.602 5.045 -9.415 1.00 87.25 192 ARG A CA 1
ATOM 1431 C C . ARG A 1 192 ? 25.475 6.017 -9.089 1.00 87.25 192 ARG A C 1
ATOM 1433 O O . ARG A 1 192 ? 24.319 5.745 -9.412 1.00 87.25 192 ARG A O 1
ATOM 1440 N N . THR A 1 193 ? 25.806 7.169 -8.512 1.00 88.38 193 THR A N 1
ATOM 1441 C CA . THR A 1 193 ? 24.837 8.215 -8.124 1.00 88.38 193 THR A CA 1
ATOM 1442 C C . THR A 1 193 ? 24.977 9.509 -8.935 1.00 88.38 193 THR A C 1
ATOM 1444 O O . THR A 1 193 ? 24.099 10.363 -8.890 1.00 88.38 193 THR A O 1
ATOM 1447 N N . ASP A 1 194 ? 26.046 9.666 -9.709 1.00 81.31 194 ASP A N 1
ATOM 1448 C CA . ASP A 1 194 ? 26.461 10.930 -10.329 1.00 81.31 194 ASP A CA 1
ATOM 1449 C C . ASP A 1 194 ? 25.954 11.143 -11.765 1.00 81.31 194 ASP A C 1
ATOM 1451 O O . ASP A 1 194 ? 26.112 12.219 -12.334 1.00 81.31 194 ASP A O 1
ATOM 1455 N N . ASN A 1 195 ? 25.330 10.133 -12.365 1.00 80.94 195 ASN A N 1
ATOM 1456 C CA . ASN A 1 195 ? 25.110 10.079 -13.809 1.00 80.94 195 ASN A CA 1
ATOM 1457 C C . ASN A 1 195 ? 23.729 10.560 -14.289 1.00 80.94 195 ASN A C 1
ATOM 1459 O O . ASN A 1 195 ? 23.437 10.449 -15.476 1.00 80.94 195 ASN A O 1
ATOM 1463 N N . SER A 1 196 ? 22.870 11.082 -13.406 1.00 91.75 196 SER A N 1
ATOM 1464 C CA . SER A 1 196 ? 21.557 11.610 -13.808 1.00 91.75 196 SER A CA 1
ATOM 1465 C C . SER A 1 196 ? 21.073 12.759 -12.912 1.00 91.75 196 SER A C 1
ATOM 1467 O O . SER A 1 196 ? 20.448 12.525 -11.871 1.00 91.75 196 SER A O 1
ATOM 1469 N N . PRO A 1 197 ? 21.324 14.021 -13.315 1.00 94.81 197 PRO A N 1
ATOM 1470 C CA . PRO A 1 197 ? 20.798 15.198 -12.624 1.00 94.81 197 PRO A CA 1
ATOM 1471 C C . PRO A 1 197 ? 19.265 15.248 -12.599 1.00 94.81 197 PRO A C 1
ATOM 1473 O O . PRO A 1 197 ? 18.691 15.626 -11.581 1.00 94.81 197 PRO A O 1
ATOM 1476 N N . GLN A 1 198 ? 18.600 14.824 -13.683 1.00 95.69 198 GLN A N 1
ATOM 1477 C CA . GLN A 1 198 ? 17.135 14.783 -13.750 1.00 95.69 198 GLN A CA 1
ATOM 1478 C C . GLN A 1 198 ? 16.551 13.793 -12.739 1.00 95.69 198 GLN A C 1
ATOM 1480 O O . GLN A 1 198 ? 15.611 14.136 -12.029 1.00 95.69 198 GLN A O 1
ATOM 1485 N N . HIS A 1 199 ? 17.140 12.598 -12.620 1.00 95.44 199 HIS A N 1
ATOM 1486 C CA . HIS A 1 199 ? 16.707 11.609 -11.633 1.00 95.44 199 HIS A CA 1
ATOM 1487 C C . HIS A 1 199 ? 16.870 12.152 -10.213 1.00 95.44 199 HIS A C 1
ATOM 1489 O O . HIS A 1 199 ? 15.935 12.125 -9.422 1.00 95.44 199 HIS A O 1
ATOM 1495 N N . ARG A 1 200 ? 18.032 12.739 -9.900 1.00 94.38 200 ARG A N 1
ATOM 1496 C CA . ARG A 1 200 ? 18.264 13.362 -8.591 1.00 94.38 200 ARG A CA 1
ATOM 1497 C C . ARG A 1 200 ? 17.254 14.464 -8.275 1.00 94.38 200 ARG A C 1
ATOM 1499 O O . ARG A 1 200 ? 16.791 14.543 -7.139 1.00 94.38 200 ARG A O 1
ATOM 1506 N N . PHE A 1 201 ? 16.909 15.289 -9.262 1.00 93.38 201 PHE A N 1
ATOM 1507 C CA . PHE A 1 201 ? 15.897 16.330 -9.111 1.00 93.38 201 PHE A CA 1
ATOM 1508 C C . PHE A 1 201 ? 14.498 15.747 -8.868 1.00 93.38 201 PHE A C 1
ATOM 1510 O O . PHE A 1 201 ? 13.825 16.182 -7.938 1.00 93.38 201 PHE A O 1
ATOM 1517 N N . LEU A 1 202 ? 14.090 14.735 -9.641 1.00 92.44 202 LEU A N 1
ATOM 1518 C CA . LEU A 1 202 ? 12.812 14.041 -9.457 1.00 92.44 202 LEU A CA 1
ATOM 1519 C C . LEU A 1 202 ? 12.691 13.459 -8.045 1.00 92.44 202 LEU A C 1
ATOM 1521 O O . LEU A 1 202 ? 11.719 13.732 -7.345 1.00 92.44 202 LEU A O 1
ATOM 1525 N N . ILE A 1 203 ? 13.710 12.718 -7.600 1.00 90.69 203 ILE A N 1
ATOM 1526 C CA . ILE A 1 203 ? 13.712 12.116 -6.266 1.00 90.69 203 ILE A CA 1
ATOM 1527 C C . ILE A 1 203 ? 13.643 13.200 -5.189 1.00 90.69 203 ILE A C 1
ATOM 1529 O O . ILE A 1 203 ? 12.851 13.070 -4.265 1.00 90.69 203 ILE A O 1
ATOM 1533 N N . ALA A 1 204 ? 14.376 14.311 -5.325 1.00 89.50 204 ALA A N 1
ATOM 1534 C CA . ALA A 1 204 ? 14.252 15.431 -4.388 1.00 89.50 204 ALA A CA 1
ATOM 1535 C C . ALA A 1 204 ? 12.809 15.960 -4.289 1.00 89.50 204 ALA A C 1
ATOM 1537 O O . ALA A 1 204 ? 12.357 16.283 -3.192 1.00 89.50 204 ALA A O 1
ATOM 1538 N N . ARG A 1 205 ? 12.071 16.008 -5.407 1.00 89.06 205 ARG A N 1
ATOM 1539 C CA . ARG A 1 205 ? 10.674 16.464 -5.431 1.00 89.06 205 ARG A CA 1
ATOM 1540 C C . ARG A 1 205 ? 9.708 15.489 -4.773 1.00 89.06 205 ARG A C 1
ATOM 1542 O O . ARG A 1 205 ? 8.827 15.954 -4.061 1.00 89.06 205 ARG A O 1
ATOM 1549 N N . TYR A 1 206 ? 9.922 14.179 -4.888 1.00 83.81 206 TYR A N 1
ATOM 1550 C CA . TYR A 1 206 ? 9.117 13.205 -4.140 1.00 83.81 206 TYR A CA 1
ATOM 1551 C C . TYR A 1 206 ? 9.233 13.355 -2.618 1.00 83.81 206 TYR A C 1
ATOM 1553 O O . TYR A 1 206 ? 8.285 13.052 -1.901 1.00 83.81 206 TYR A O 1
ATOM 1561 N N . PHE A 1 207 ? 10.366 13.853 -2.112 1.00 79.44 207 PHE A N 1
ATOM 1562 C CA . PHE A 1 207 ? 10.542 14.125 -0.680 1.00 79.44 207 PHE A CA 1
ATOM 1563 C C . PHE A 1 207 ? 10.097 15.534 -0.253 1.00 79.44 207 PHE A C 1
ATOM 1565 O O . PHE A 1 207 ? 10.031 15.803 0.951 1.00 79.44 207 PHE A O 1
ATOM 1572 N N . GLY A 1 208 ? 9.780 16.415 -1.208 1.00 81.19 208 GLY A N 1
ATOM 1573 C CA . GLY A 1 208 ? 9.268 17.764 -0.967 1.00 81.19 208 GLY A CA 1
ATOM 1574 C C . GLY A 1 208 ? 10.081 18.558 0.061 1.00 81.19 208 GLY A C 1
ATOM 1575 O O . GLY A 1 208 ? 11.315 18.510 0.090 1.00 81.19 208 GLY A O 1
ATOM 1576 N N . ASP A 1 209 ? 9.374 19.251 0.955 1.00 75.56 209 ASP A N 1
ATOM 1577 C CA . ASP A 1 209 ? 9.966 20.103 1.996 1.00 75.56 209 ASP A CA 1
ATOM 1578 C C . ASP A 1 209 ? 10.840 19.336 2.996 1.00 75.56 209 ASP A C 1
ATOM 1580 O O . ASP A 1 209 ? 11.726 19.919 3.625 1.00 75.56 209 ASP A O 1
ATOM 1584 N N . THR A 1 210 ? 10.677 18.011 3.104 1.00 75.00 210 THR A N 1
ATOM 1585 C CA . THR A 1 210 ? 11.516 17.174 3.978 1.00 75.00 210 THR A CA 1
ATOM 1586 C C . THR A 1 210 ? 12.997 17.312 3.637 1.00 75.00 210 THR A C 1
ATOM 1588 O O . THR A 1 210 ? 13.844 17.289 4.532 1.00 75.00 210 THR A O 1
ATOM 1591 N N . VAL A 1 211 ? 13.322 17.500 2.352 1.00 75.62 211 VAL A N 1
ATOM 1592 C CA . VAL A 1 211 ? 14.704 17.696 1.893 1.00 75.62 211 VAL A CA 1
ATOM 1593 C C . VAL A 1 211 ? 15.311 18.965 2.493 1.00 75.62 211 VAL A C 1
ATOM 1595 O O . VAL A 1 211 ? 16.479 18.955 2.871 1.00 75.62 211 VAL A O 1
ATOM 1598 N N . ALA A 1 212 ? 14.526 20.038 2.619 1.00 73.12 212 ALA A N 1
ATOM 1599 C CA . ALA A 1 212 ? 14.979 21.310 3.180 1.00 73.12 212 ALA A CA 1
ATOM 1600 C C . ALA A 1 212 ? 15.092 21.280 4.716 1.00 73.12 212 ALA A C 1
ATOM 1602 O O . ALA A 1 212 ? 15.877 22.032 5.292 1.00 73.12 212 ALA A O 1
ATOM 1603 N N . LEU A 1 213 ? 14.327 20.407 5.379 1.00 77.75 213 LEU A N 1
ATOM 1604 C CA . LEU A 1 213 ? 14.287 20.291 6.841 1.00 77.75 213 LEU A CA 1
ATOM 1605 C C . LEU A 1 213 ? 15.406 19.417 7.429 1.00 77.75 213 LEU A C 1
ATOM 1607 O O . LEU A 1 213 ? 15.635 19.442 8.640 1.00 77.75 213 LEU A O 1
ATOM 1611 N N . LEU A 1 214 ? 16.094 18.627 6.603 1.00 82.06 214 LEU A N 1
ATOM 1612 C CA . LEU A 1 214 ? 17.099 17.662 7.048 1.00 82.06 214 LEU A CA 1
ATOM 1613 C C . LEU A 1 214 ? 18.521 18.067 6.627 1.00 82.06 214 LEU A C 1
ATOM 1615 O O . LEU A 1 214 ? 18.703 18.821 5.672 1.00 82.06 214 LEU A O 1
ATOM 1619 N N . PRO A 1 215 ? 19.568 17.575 7.324 1.00 85.69 215 PRO A N 1
ATOM 1620 C CA . PRO A 1 215 ? 20.948 17.867 6.948 1.00 85.69 215 PRO A CA 1
ATOM 1621 C C . PRO A 1 215 ? 21.226 17.469 5.488 1.00 85.69 215 PRO A C 1
ATOM 1623 O O . PRO A 1 215 ? 20.792 16.389 5.092 1.00 85.69 215 PRO A O 1
ATOM 1626 N N . PRO A 1 216 ? 22.021 18.228 4.708 1.00 80.75 216 PRO A N 1
ATOM 1627 C CA . PRO A 1 216 ? 22.264 17.920 3.291 1.00 80.75 216 PRO A CA 1
ATOM 1628 C C . PRO A 1 216 ? 22.735 16.478 3.033 1.00 80.75 216 PRO A C 1
ATOM 1630 O O . PRO A 1 216 ? 22.251 15.801 2.128 1.00 80.75 216 PRO A O 1
ATOM 1633 N N . ALA A 1 217 ? 23.600 15.958 3.911 1.00 86.94 217 ALA A N 1
ATOM 1634 C CA . ALA A 1 217 ? 24.106 14.589 3.829 1.00 86.94 217 ALA A CA 1
ATOM 1635 C C . ALA A 1 217 ? 23.019 13.507 3.999 1.00 86.94 217 ALA A C 1
ATOM 1637 O O . ALA A 1 217 ? 23.242 12.352 3.636 1.00 86.94 217 ALA A O 1
ATOM 1638 N N . TRP A 1 218 ? 21.859 13.845 4.574 1.00 89.88 218 TRP A N 1
ATOM 1639 C CA . TRP A 1 218 ? 20.714 12.939 4.658 1.00 89.88 218 TRP A CA 1
ATOM 1640 C C . TRP A 1 218 ? 20.161 12.644 3.266 1.00 89.88 218 TRP A C 1
ATOM 1642 O O . TRP A 1 218 ? 20.017 11.472 2.917 1.00 89.88 218 TRP A O 1
ATOM 1652 N N . PHE A 1 219 ? 19.926 13.684 2.455 1.00 89.94 219 PHE A N 1
ATOM 1653 C CA . PHE A 1 219 ? 19.398 13.504 1.105 1.00 89.94 219 PHE A CA 1
ATOM 1654 C C . PHE A 1 219 ? 20.390 12.748 0.221 1.00 89.94 219 PHE A C 1
ATOM 1656 O O . PHE A 1 219 ? 19.985 11.865 -0.522 1.00 89.94 219 PHE A O 1
ATOM 1663 N N . ASP A 1 220 ? 21.694 13.002 0.358 1.00 91.94 220 ASP A N 1
ATOM 1664 C CA . ASP A 1 220 ? 22.712 12.245 -0.383 1.00 91.94 220 ASP A CA 1
ATOM 1665 C C . ASP A 1 220 ? 22.669 10.745 -0.088 1.00 91.94 220 ASP A C 1
ATOM 1667 O O . ASP A 1 220 ? 22.759 9.926 -1.004 1.00 91.94 220 ASP A O 1
ATOM 1671 N N . ARG A 1 221 ? 22.499 10.372 1.185 1.00 93.12 221 ARG A N 1
ATOM 1672 C CA . ARG A 1 221 ? 22.388 8.966 1.598 1.00 93.12 221 ARG A CA 1
ATOM 1673 C C . ARG A 1 221 ? 21.075 8.340 1.146 1.00 93.12 221 ARG A C 1
ATOM 1675 O O . ARG A 1 221 ? 21.092 7.201 0.687 1.00 93.12 221 ARG A O 1
ATOM 1682 N N . MET A 1 222 ? 19.976 9.087 1.244 1.00 91.06 222 MET A N 1
ATOM 1683 C CA . MET A 1 222 ? 18.668 8.671 0.741 1.00 91.06 222 MET A CA 1
ATOM 1684 C C . MET A 1 222 ? 18.719 8.416 -0.764 1.00 91.06 222 MET A C 1
ATOM 1686 O O . MET A 1 222 ? 18.409 7.321 -1.227 1.00 91.06 222 MET A O 1
ATOM 1690 N N . TYR A 1 223 ? 19.207 9.391 -1.523 1.00 93.44 223 TYR A N 1
ATOM 1691 C CA . TYR A 1 223 ? 19.330 9.291 -2.968 1.00 93.44 223 TYR A CA 1
ATOM 1692 C C . TYR A 1 223 ? 20.268 8.153 -3.393 1.00 93.44 223 TYR A C 1
ATOM 1694 O O . TYR A 1 223 ? 20.000 7.454 -4.371 1.00 93.44 223 TYR A O 1
ATOM 1702 N N . ALA A 1 224 ? 21.345 7.908 -2.639 1.00 95.25 224 ALA A N 1
ATOM 1703 C CA . ALA A 1 224 ? 22.205 6.752 -2.866 1.00 95.25 224 ALA A CA 1
ATOM 1704 C C . ALA A 1 224 ? 21.471 5.417 -2.648 1.00 95.25 224 ALA A C 1
ATOM 1706 O O . ALA A 1 224 ? 21.690 4.480 -3.414 1.00 95.25 224 ALA A O 1
ATOM 1707 N N . ALA A 1 225 ? 20.583 5.325 -1.651 1.00 94.69 225 ALA A N 1
ATOM 1708 C CA . ALA A 1 225 ? 19.743 4.144 -1.454 1.00 94.69 225 ALA A CA 1
ATOM 1709 C C . ALA A 1 225 ? 18.707 3.976 -2.579 1.00 94.69 225 ALA A C 1
ATOM 1711 O O . ALA A 1 225 ? 18.525 2.856 -3.050 1.00 94.69 225 ALA A O 1
ATOM 1712 N N . GLN A 1 226 ? 18.116 5.072 -3.075 1.00 93.44 226 GLN A N 1
ATOM 1713 C CA . GLN A 1 226 ? 17.245 5.049 -4.259 1.00 93.44 226 GLN A CA 1
ATOM 1714 C C . GLN A 1 226 ? 17.981 4.486 -5.481 1.00 93.44 226 GLN A C 1
ATOM 1716 O O . GLN A 1 226 ? 17.516 3.545 -6.117 1.00 93.44 226 GLN A O 1
ATOM 1721 N N . CYS A 1 227 ? 19.184 5.002 -5.758 1.00 96.25 227 CYS A N 1
ATOM 1722 C CA . CYS A 1 227 ? 20.013 4.514 -6.859 1.00 96.25 227 CYS A CA 1
ATOM 1723 C C . CYS A 1 227 ? 20.391 3.038 -6.691 1.00 96.25 227 CYS A C 1
ATOM 1725 O O . CYS A 1 227 ? 20.460 2.316 -7.684 1.00 96.25 227 CYS A O 1
ATOM 1727 N N . LEU A 1 228 ? 20.654 2.593 -5.456 1.00 97.06 228 LEU A N 1
ATOM 1728 C CA . LEU A 1 228 ? 20.924 1.187 -5.163 1.00 97.06 228 LEU A CA 1
ATOM 1729 C C . LEU A 1 228 ? 19.715 0.324 -5.519 1.00 97.06 228 LEU A C 1
ATOM 1731 O O . LEU A 1 228 ? 19.902 -0.692 -6.183 1.00 97.06 228 LEU A O 1
ATOM 1735 N N . TRP A 1 229 ? 18.503 0.730 -5.132 1.00 96.38 229 TRP A N 1
ATOM 1736 C CA . TRP A 1 229 ? 17.273 0.022 -5.488 1.00 96.38 229 TRP A CA 1
ATOM 1737 C C . TRP A 1 229 ? 17.082 -0.091 -7.001 1.00 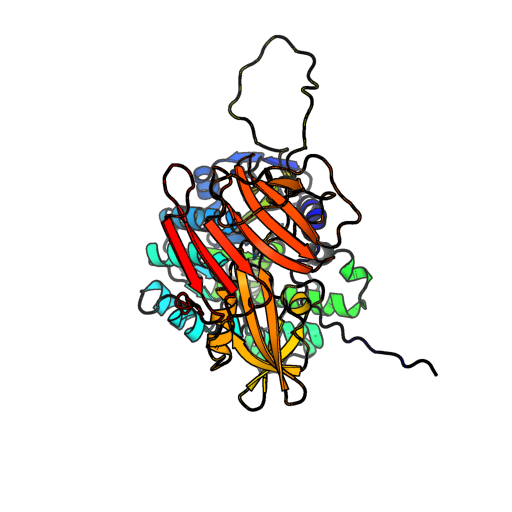96.38 229 TRP A C 1
ATOM 1739 O O . TRP A 1 229 ? 16.885 -1.204 -7.487 1.00 96.38 229 TRP A O 1
ATOM 1749 N N . ASP A 1 230 ? 17.237 1.003 -7.754 1.00 97.38 230 ASP A N 1
ATOM 1750 C CA . ASP A 1 230 ? 17.111 0.972 -9.220 1.00 97.38 230 ASP A CA 1
ATOM 1751 C C . ASP A 1 230 ? 18.111 0.005 -9.866 1.00 97.38 230 ASP A C 1
ATOM 1753 O O . ASP A 1 230 ? 17.752 -0.800 -10.724 1.00 97.38 230 ASP A O 1
ATOM 1757 N N . VAL A 1 231 ? 19.383 0.078 -9.451 1.00 96.62 231 VAL A N 1
ATOM 1758 C CA . VAL A 1 231 ? 20.462 -0.767 -9.990 1.00 96.62 231 VAL A CA 1
ATOM 1759 C C . VAL A 1 231 ? 20.218 -2.230 -9.642 1.00 96.62 231 VAL A C 1
ATOM 1761 O O . VAL A 1 231 ? 20.378 -3.111 -10.488 1.00 96.62 231 VAL A O 1
ATOM 1764 N N . VAL A 1 232 ? 19.819 -2.501 -8.399 1.00 97.31 232 VAL A N 1
ATOM 1765 C CA . VAL A 1 232 ? 19.502 -3.850 -7.938 1.00 97.31 232 VAL A CA 1
ATOM 1766 C C . VAL A 1 232 ? 18.342 -4.423 -8.745 1.00 97.31 232 VAL A C 1
ATOM 1768 O O . VAL A 1 232 ? 18.480 -5.513 -9.300 1.00 97.31 232 VAL A O 1
ATOM 1771 N N . MET A 1 233 ? 17.235 -3.699 -8.871 1.00 98.38 233 MET A N 1
ATOM 1772 C CA . MET A 1 233 ? 16.069 -4.200 -9.589 1.00 98.38 233 MET A CA 1
ATOM 1773 C C . MET A 1 233 ? 16.351 -4.373 -11.081 1.00 98.38 233 MET A C 1
ATOM 1775 O O . MET A 1 233 ? 16.042 -5.430 -11.621 1.00 98.38 233 MET A O 1
ATOM 1779 N N . ALA A 1 234 ? 17.039 -3.432 -11.734 1.00 98.19 234 ALA A N 1
ATOM 1780 C CA . ALA A 1 234 ? 17.434 -3.581 -13.137 1.00 98.19 234 ALA A CA 1
ATOM 1781 C C . ALA A 1 234 ? 18.333 -4.806 -13.371 1.00 98.19 234 ALA A C 1
ATOM 1783 O O . ALA A 1 234 ? 18.125 -5.565 -14.317 1.00 98.19 234 ALA A O 1
ATOM 1784 N N . ARG A 1 235 ? 19.302 -5.060 -12.478 1.00 97.75 235 ARG A N 1
ATOM 1785 C CA . ARG A 1 235 ? 20.144 -6.267 -12.545 1.00 97.75 235 ARG A CA 1
ATOM 1786 C C . ARG A 1 235 ? 19.333 -7.545 -12.327 1.00 97.75 235 ARG A C 1
ATOM 1788 O O . ARG A 1 235 ? 19.606 -8.534 -13.001 1.00 97.75 235 ARG A O 1
ATOM 1795 N N . SER A 1 236 ? 18.343 -7.527 -11.433 1.00 98.12 236 SER A N 1
ATOM 1796 C CA . SER A 1 236 ? 17.420 -8.653 -11.226 1.00 98.12 236 SER A CA 1
ATOM 1797 C C . SER A 1 236 ? 16.574 -8.925 -12.460 1.00 98.12 236 SER A C 1
ATOM 1799 O O . SER A 1 236 ? 16.480 -10.075 -12.874 1.00 98.12 236 SER A O 1
ATOM 1801 N N . VAL A 1 237 ? 16.012 -7.875 -13.068 1.00 98.62 237 VAL A N 1
ATOM 1802 C CA . VAL A 1 237 ? 15.245 -7.970 -14.314 1.00 98.62 237 VAL A CA 1
ATOM 1803 C C . VAL A 1 237 ? 16.101 -8.626 -15.391 1.00 98.62 237 VAL A C 1
ATOM 1805 O O . VAL A 1 237 ? 15.711 -9.653 -15.925 1.00 98.62 237 VAL A O 1
ATOM 1808 N N . LEU A 1 238 ? 17.313 -8.123 -15.641 1.00 98.00 238 LEU A N 1
ATOM 1809 C CA . LEU A 1 238 ? 18.209 -8.693 -16.654 1.00 98.00 238 LEU A CA 1
ATOM 1810 C C . LEU A 1 238 ? 18.640 -10.137 -16.357 1.00 98.00 238 LEU A C 1
ATOM 1812 O O . LEU A 1 238 ? 18.846 -10.910 -17.286 1.00 98.00 238 LEU A O 1
ATOM 1816 N N . ALA A 1 239 ? 18.806 -10.503 -15.084 1.00 97.31 239 ALA A N 1
ATOM 1817 C CA . ALA A 1 239 ? 19.210 -11.853 -14.694 1.00 97.31 239 ALA A CA 1
ATOM 1818 C C . ALA A 1 239 ? 18.063 -12.875 -14.761 1.00 97.31 239 ALA A C 1
ATOM 1820 O O . ALA A 1 239 ? 18.321 -14.059 -14.964 1.00 97.31 239 ALA A O 1
ATOM 1821 N N . LYS A 1 240 ? 16.819 -12.428 -14.556 1.00 97.56 240 LYS A N 1
ATOM 1822 C CA . LYS A 1 240 ? 15.628 -13.287 -14.459 1.00 97.56 240 LYS A CA 1
ATOM 1823 C C . LYS A 1 240 ? 14.702 -13.192 -15.675 1.00 97.56 240 LYS A C 1
ATOM 1825 O O . LYS A 1 240 ? 13.719 -13.923 -15.743 1.00 97.56 240 LYS A O 1
ATOM 1830 N N . LEU A 1 241 ? 14.997 -12.307 -16.627 1.00 97.75 241 LEU A N 1
ATOM 1831 C CA . LEU A 1 241 ? 14.296 -12.214 -17.904 1.00 97.75 241 LEU A CA 1
ATOM 1832 C C . LEU A 1 241 ? 14.553 -13.492 -18.720 1.00 97.75 241 LEU A C 1
ATOM 1834 O O . LEU A 1 241 ? 15.713 -13.793 -19.018 1.00 97.75 241 LEU A O 1
ATOM 1838 N N . PRO A 1 242 ? 13.510 -14.245 -19.116 1.00 95.62 242 PRO A N 1
ATOM 1839 C CA . PRO A 1 242 ? 13.711 -15.437 -19.930 1.00 95.62 242 PRO A CA 1
ATOM 1840 C C . PRO A 1 242 ? 14.334 -15.084 -21.299 1.00 95.62 242 PRO A C 1
ATOM 1842 O O . PRO A 1 242 ? 13.962 -14.061 -21.876 1.00 95.62 242 PRO A O 1
ATOM 1845 N N . PRO A 1 243 ? 15.230 -15.911 -21.877 1.00 93.56 243 PRO A N 1
ATOM 1846 C CA . PRO A 1 243 ? 15.881 -15.627 -23.166 1.00 93.56 243 PRO A CA 1
ATOM 1847 C C . PRO A 1 243 ? 14.927 -15.429 -24.347 1.00 93.56 243 PRO A C 1
ATOM 1849 O O . PRO A 1 243 ? 15.203 -14.604 -25.210 1.00 93.56 243 PRO A O 1
ATOM 1852 N N . ASP A 1 244 ? 13.758 -16.078 -24.327 1.00 92.00 244 ASP A N 1
ATOM 1853 C CA . ASP A 1 244 ? 12.699 -15.942 -25.343 1.00 92.00 244 ASP A CA 1
ATOM 1854 C C . ASP A 1 244 ? 11.383 -15.377 -24.773 1.00 92.00 244 ASP A C 1
ATOM 1856 O O . ASP A 1 244 ? 10.439 -15.130 -25.517 1.00 92.00 244 ASP A O 1
ATOM 1860 N N . GLY A 1 245 ? 11.330 -15.074 -23.472 1.00 96.31 245 GLY A N 1
ATOM 1861 C CA . GLY A 1 245 ? 10.133 -14.580 -22.784 1.00 96.31 245 GLY A CA 1
ATOM 1862 C C . GLY A 1 245 ? 10.234 -13.144 -22.272 1.00 96.31 245 GLY A C 1
ATOM 1863 O O . GLY A 1 245 ? 11.298 -12.537 -22.227 1.00 96.31 245 GLY A O 1
ATOM 1864 N N . THR A 1 246 ? 9.109 -12.577 -21.882 1.00 98.50 246 THR A N 1
ATOM 1865 C CA . THR A 1 246 ? 9.011 -11.186 -21.433 1.00 98.50 246 THR A CA 1
ATOM 1866 C C . THR A 1 246 ? 8.934 -11.082 -19.915 1.00 98.50 246 THR A C 1
ATOM 1868 O O . THR A 1 246 ? 8.671 -12.063 -19.220 1.00 98.50 246 THR A O 1
ATOM 1871 N N . MET A 1 247 ? 9.096 -9.874 -19.384 1.00 98.75 247 MET A N 1
ATOM 1872 C CA . MET A 1 247 ? 8.855 -9.605 -17.968 1.00 98.75 247 MET A CA 1
ATOM 1873 C C . MET A 1 247 ? 7.891 -8.439 -17.786 1.00 98.75 247 MET A C 1
ATOM 1875 O O . MET A 1 247 ? 8.056 -7.391 -18.407 1.00 98.75 247 MET A O 1
ATOM 1879 N N . ILE A 1 248 ? 6.911 -8.618 -16.908 1.00 98.75 248 ILE A N 1
ATOM 1880 C CA . ILE A 1 248 ? 6.055 -7.547 -16.398 1.00 98.75 248 ILE A CA 1
ATOM 1881 C C . ILE A 1 248 ? 6.538 -7.265 -14.979 1.00 98.75 248 ILE A C 1
ATOM 1883 O O . ILE A 1 248 ? 6.718 -8.194 -14.199 1.00 98.75 248 ILE A O 1
ATOM 1887 N N . VAL A 1 249 ? 6.809 -6.011 -14.644 1.00 98.81 249 VAL A N 1
ATOM 1888 C CA . VAL A 1 249 ? 7.386 -5.616 -13.357 1.00 98.81 249 VAL A CA 1
ATOM 1889 C C . VAL A 1 249 ? 6.428 -4.684 -12.642 1.00 98.81 249 VAL A C 1
ATOM 1891 O O . VAL A 1 249 ? 6.102 -3.634 -13.185 1.00 98.81 249 VAL A O 1
ATOM 1894 N N . LEU A 1 250 ? 6.026 -5.036 -11.424 1.00 98.50 250 LEU A N 1
ATOM 1895 C CA . LEU A 1 250 ? 5.288 -4.145 -10.534 1.00 98.50 250 LEU A CA 1
ATOM 1896 C C . LEU A 1 250 ? 6.244 -3.516 -9.513 1.00 98.50 250 LEU A C 1
ATOM 1898 O O . LEU A 1 250 ? 6.937 -4.228 -8.774 1.00 98.50 250 LEU A O 1
ATOM 1902 N N . VAL A 1 251 ? 6.282 -2.186 -9.489 1.00 97.62 251 VAL A N 1
ATOM 1903 C CA . VAL A 1 251 ? 7.253 -1.400 -8.717 1.00 97.62 251 VAL A CA 1
ATOM 1904 C C . VAL A 1 251 ? 6.704 0.003 -8.442 1.00 97.62 251 VAL A C 1
ATOM 1906 O O . VAL A 1 251 ? 5.944 0.538 -9.247 1.00 97.62 251 VAL A O 1
ATOM 1909 N N . GLY A 1 252 ? 7.114 0.635 -7.344 1.00 95.75 252 GLY A N 1
ATOM 1910 C CA . GLY A 1 252 ? 6.715 1.999 -7.011 1.00 95.75 252 GLY A CA 1
ATOM 1911 C C . GLY A 1 252 ? 7.017 2.993 -8.140 1.00 95.75 252 GLY A C 1
ATOM 1912 O O . GLY A 1 252 ? 8.081 2.951 -8.768 1.00 95.75 252 GLY A O 1
ATOM 1913 N N . SER A 1 253 ? 6.097 3.929 -8.392 1.00 94.56 253 SER A N 1
ATOM 1914 C CA . SER A 1 253 ? 6.162 4.852 -9.544 1.00 94.56 253 SER A CA 1
ATOM 1915 C C . SER A 1 253 ? 7.453 5.672 -9.627 1.00 94.56 253 SER A C 1
ATOM 1917 O O . SER A 1 253 ? 7.909 6.000 -10.724 1.00 94.56 253 SER A O 1
ATOM 1919 N N . GLY A 1 254 ? 8.099 5.948 -8.489 1.00 91.56 254 GLY A N 1
ATOM 1920 C CA . GLY A 1 254 ? 9.380 6.658 -8.449 1.00 91.56 254 GLY A CA 1
ATOM 1921 C C . GLY A 1 254 ? 10.545 5.920 -9.124 1.00 91.56 254 GLY A C 1
ATOM 1922 O O . GLY A 1 254 ? 11.533 6.554 -9.486 1.00 91.56 254 GLY A O 1
ATOM 1923 N N . HIS A 1 255 ? 10.419 4.610 -9.346 1.00 96.81 255 HIS A N 1
ATOM 1924 C CA . HIS A 1 255 ? 11.384 3.789 -10.082 1.00 96.81 255 HIS A CA 1
ATOM 1925 C C . HIS A 1 255 ? 11.096 3.716 -11.595 1.00 96.81 255 HIS A C 1
ATOM 1927 O O . HIS A 1 255 ? 11.904 3.165 -12.348 1.00 96.81 255 HIS A O 1
ATOM 1933 N N . VAL A 1 256 ? 9.962 4.260 -12.054 1.00 98.06 256 VAL A N 1
ATOM 1934 C CA . VAL A 1 256 ? 9.467 4.136 -13.440 1.00 98.06 256 VAL A CA 1
ATOM 1935 C C . VAL A 1 256 ? 9.380 5.488 -14.138 1.00 98.06 256 VAL A C 1
ATOM 1937 O O . VAL A 1 256 ? 9.790 5.605 -15.294 1.00 98.06 256 VAL A O 1
ATOM 1940 N N . ALA A 1 257 ? 8.869 6.500 -13.433 1.00 97.44 257 ALA A N 1
ATOM 1941 C CA . ALA A 1 257 ? 8.525 7.798 -13.994 1.00 97.44 257 ALA A CA 1
ATOM 1942 C C . ALA A 1 257 ? 9.668 8.420 -14.811 1.00 97.44 257 ALA A C 1
ATOM 1944 O O . ALA A 1 257 ? 10.846 8.388 -14.429 1.00 97.44 257 ALA A O 1
ATOM 1945 N N . TYR A 1 258 ? 9.297 8.992 -15.956 1.00 98.19 258 TYR A N 1
ATOM 1946 C CA . TYR A 1 258 ? 10.178 9.655 -16.918 1.00 98.19 258 TYR A CA 1
ATOM 1947 C C . TYR A 1 258 ? 11.258 8.758 -17.541 1.00 98.19 258 TYR A C 1
ATOM 1949 O O . TYR A 1 258 ? 12.192 9.258 -18.170 1.00 98.19 258 TYR A O 1
ATOM 1957 N N . GLY A 1 259 ? 11.185 7.439 -17.328 1.00 97.19 259 GLY A N 1
ATOM 1958 C CA . GLY A 1 259 ? 12.230 6.495 -17.720 1.00 97.19 259 GLY A CA 1
ATOM 1959 C C . GLY A 1 259 ? 13.541 6.664 -16.940 1.00 97.19 259 GLY A C 1
ATOM 1960 O O . GLY A 1 259 ? 14.567 6.124 -17.347 1.00 97.19 259 GLY A O 1
ATOM 1961 N N . LEU A 1 260 ? 13.545 7.407 -15.824 1.00 97.06 260 LEU A N 1
ATOM 1962 C CA . LEU A 1 260 ? 14.772 7.824 -15.127 1.00 97.06 260 LEU A CA 1
ATOM 1963 C C . LEU A 1 260 ? 15.281 6.828 -14.069 1.00 97.06 260 LEU A C 1
ATOM 1965 O O . LEU A 1 260 ? 16.437 6.947 -13.643 1.00 97.06 260 LEU A O 1
ATOM 1969 N N . GLY A 1 261 ? 14.454 5.864 -13.658 1.00 96.56 261 GLY A N 1
ATOM 1970 C CA . GLY A 1 261 ? 14.793 4.821 -12.683 1.00 96.56 261 GLY A CA 1
ATOM 1971 C C . GLY A 1 261 ? 15.283 3.527 -13.343 1.00 96.56 261 GLY A C 1
ATOM 1972 O O . GLY A 1 261 ? 16.333 3.503 -13.992 1.00 96.56 261 GLY A O 1
ATOM 1973 N N . ILE A 1 262 ? 14.519 2.441 -13.189 1.00 98.38 262 ILE A N 1
ATOM 1974 C CA . ILE A 1 262 ? 14.877 1.084 -13.639 1.00 98.38 262 ILE A CA 1
ATOM 1975 C C . ILE A 1 262 ? 15.116 1.016 -15.148 1.00 98.38 262 ILE A C 1
ATOM 1977 O O . ILE A 1 262 ? 16.102 0.406 -15.555 1.00 98.38 262 ILE A O 1
ATOM 1981 N N . ALA A 1 263 ? 14.268 1.647 -15.971 1.00 98.31 263 ALA A N 1
ATOM 1982 C CA . ALA A 1 263 ? 14.419 1.628 -17.431 1.00 98.31 263 ALA A CA 1
ATOM 1983 C C . ALA A 1 263 ? 15.814 2.123 -17.847 1.00 98.31 263 ALA A C 1
ATOM 1985 O O . ALA A 1 263 ? 16.582 1.387 -18.464 1.00 98.31 263 ALA A O 1
ATOM 1986 N N . ARG A 1 264 ? 16.213 3.313 -17.379 1.00 97.50 264 ARG A N 1
ATOM 1987 C CA . ARG A 1 264 ? 17.576 3.832 -17.557 1.00 97.50 264 ARG A CA 1
ATOM 1988 C C . ARG A 1 264 ? 18.648 2.847 -17.088 1.00 97.50 264 ARG A C 1
ATOM 1990 O O . ARG A 1 264 ? 19.633 2.646 -17.793 1.00 97.50 264 ARG A O 1
ATOM 1997 N N . ARG A 1 265 ? 18.487 2.234 -15.909 1.00 97.50 265 ARG A N 1
ATOM 1998 C CA . ARG A 1 265 ? 19.483 1.288 -15.374 1.00 97.50 265 ARG A CA 1
ATOM 1999 C C . ARG A 1 265 ? 19.604 0.010 -16.201 1.00 97.50 265 ARG A C 1
ATOM 2001 O O . ARG A 1 265 ? 20.712 -0.502 -16.317 1.00 97.50 265 ARG A O 1
ATOM 2008 N N . ILE A 1 266 ? 18.518 -0.482 -16.795 1.00 98.44 266 ILE A N 1
ATOM 2009 C CA . ILE A 1 266 ? 18.554 -1.614 -17.733 1.00 98.44 266 ILE A CA 1
ATOM 2010 C C . ILE A 1 266 ? 19.470 -1.273 -18.915 1.00 98.44 266 ILE A C 1
ATOM 2012 O O . ILE A 1 266 ? 20.426 -2.007 -19.172 1.00 98.44 266 ILE A O 1
ATOM 2016 N N . HIS A 1 267 ? 19.243 -0.125 -19.560 1.00 97.62 267 HIS A N 1
ATOM 2017 C CA . HIS A 1 267 ? 20.045 0.326 -20.701 1.00 97.62 267 HIS A CA 1
ATOM 2018 C C . HIS A 1 267 ? 21.520 0.556 -20.319 1.00 97.62 267 HIS A C 1
ATOM 2020 O O . HIS A 1 267 ? 22.428 0.108 -21.021 1.00 97.62 267 HIS A O 1
ATOM 2026 N N . GLU A 1 268 ? 21.780 1.195 -19.170 1.00 95.88 268 GLU A N 1
ATOM 2027 C CA . GLU A 1 268 ? 23.141 1.411 -18.653 1.00 95.88 268 GLU A CA 1
ATOM 2028 C C . GLU A 1 268 ? 23.884 0.084 -18.396 1.00 95.88 268 GLU A C 1
ATOM 2030 O O . GLU A 1 268 ? 25.064 -0.043 -18.732 1.00 95.88 268 GLU A O 1
ATOM 2035 N N . GLU A 1 269 ? 23.214 -0.919 -17.819 1.00 96.06 269 GLU A N 1
ATOM 2036 C CA . GLU A 1 269 ? 23.813 -2.226 -17.527 1.00 96.06 269 GLU A CA 1
ATOM 2037 C C . GLU A 1 269 ? 24.093 -3.050 -18.790 1.00 96.06 269 GLU A C 1
ATOM 2039 O O . GLU A 1 269 ? 25.145 -3.691 -18.867 1.00 96.06 269 GLU A O 1
ATOM 2044 N N . LEU A 1 270 ? 23.194 -3.018 -19.780 1.00 97.38 270 LEU A N 1
ATOM 2045 C CA . LEU A 1 270 ? 23.403 -3.674 -21.075 1.00 97.38 270 LEU A CA 1
ATOM 2046 C C . LEU A 1 270 ? 24.574 -3.037 -21.827 1.00 97.38 270 LEU A C 1
ATOM 2048 O O . LEU A 1 270 ? 25.498 -3.747 -22.235 1.00 97.38 270 LEU A O 1
ATOM 2052 N N . ALA A 1 271 ? 24.608 -1.702 -21.905 1.00 96.56 271 ALA A N 1
ATOM 2053 C CA . ALA A 1 271 ? 25.698 -0.962 -22.535 1.00 96.56 271 ALA A CA 1
ATOM 2054 C C . ALA A 1 271 ? 27.050 -1.252 -21.865 1.00 96.56 271 ALA A C 1
ATOM 2056 O O . ALA A 1 271 ? 28.039 -1.531 -22.545 1.00 96.56 271 ALA A O 1
ATOM 2057 N N . ARG A 1 272 ? 27.094 -1.275 -20.524 1.00 93.62 272 ARG A N 1
ATOM 2058 C CA . ARG A 1 272 ? 28.305 -1.610 -19.755 1.00 93.62 272 ARG A CA 1
ATOM 2059 C C . ARG A 1 272 ? 28.817 -3.024 -20.046 1.00 93.62 272 ARG A C 1
ATOM 2061 O O . ARG A 1 272 ? 30.023 -3.252 -20.001 1.00 93.62 272 ARG A O 1
ATOM 2068 N N . LYS A 1 273 ? 27.918 -3.971 -20.327 1.00 95.12 273 LYS A N 1
ATOM 2069 C CA . LYS A 1 273 ? 28.256 -5.360 -20.682 1.00 95.12 273 LYS A CA 1
ATOM 2070 C C . LYS A 1 273 ? 28.497 -5.566 -22.183 1.00 95.12 273 LYS A C 1
ATOM 2072 O O . LYS A 1 273 ? 28.813 -6.686 -22.576 1.00 95.12 273 LYS A O 1
ATOM 2077 N N . GLY A 1 274 ? 28.331 -4.534 -23.016 1.00 97.00 274 GLY A N 1
ATOM 2078 C CA . GLY A 1 274 ? 28.378 -4.662 -24.476 1.00 97.00 274 GLY A CA 1
ATOM 2079 C C . GLY A 1 274 ? 27.279 -5.571 -25.040 1.00 97.00 274 GLY A C 1
ATOM 2080 O O . GLY A 1 274 ? 27.477 -6.200 -26.076 1.00 97.00 274 GLY A O 1
ATOM 2081 N N . GLN A 1 275 ? 26.152 -5.692 -24.333 1.00 96.31 275 GLN A N 1
ATOM 2082 C CA . GLN A 1 275 ? 25.010 -6.507 -24.746 1.00 96.31 275 GLN A CA 1
ATOM 2083 C C . GLN A 1 275 ? 24.032 -5.674 -25.590 1.00 96.31 275 GLN A C 1
ATOM 2085 O O . GLN A 1 275 ? 23.945 -4.460 -25.384 1.00 96.31 275 GLN A O 1
ATOM 2090 N N . PRO A 1 276 ? 23.295 -6.296 -26.534 1.00 96.50 276 PRO A N 1
ATOM 2091 C CA . PRO A 1 276 ? 22.242 -5.614 -27.276 1.00 96.50 276 PRO A CA 1
ATOM 2092 C C . PRO A 1 276 ? 21.204 -5.010 -26.336 1.00 96.50 276 PRO A C 1
ATOM 2094 O O . PRO A 1 276 ? 20.869 -5.605 -25.310 1.00 96.50 276 PRO A O 1
ATOM 2097 N N . ASP A 1 277 ? 20.694 -3.842 -26.711 1.00 97.38 277 ASP A N 1
ATOM 2098 C CA . ASP A 1 277 ? 19.640 -3.192 -25.948 1.00 97.38 277 ASP A CA 1
ATOM 2099 C C . ASP A 1 277 ? 18.302 -3.938 -26.084 1.00 97.38 277 ASP A C 1
ATOM 2101 O O . ASP A 1 277 ? 18.084 -4.682 -27.047 1.00 97.38 277 ASP A O 1
ATOM 2105 N N . ILE A 1 278 ? 17.399 -3.733 -25.126 1.00 97.75 278 ILE A N 1
ATOM 2106 C CA . ILE A 1 278 ? 16.065 -4.341 -25.116 1.00 97.75 278 ILE A CA 1
ATOM 2107 C C . ILE A 1 278 ? 14.978 -3.271 -25.047 1.00 97.75 278 ILE A C 1
ATOM 2109 O O . ILE A 1 278 ? 15.157 -2.214 -24.448 1.00 97.75 278 ILE A O 1
ATOM 2113 N N . SER A 1 279 ? 13.814 -3.561 -25.629 1.00 98.06 279 SER A N 1
ATOM 2114 C CA . SER A 1 279 ? 12.657 -2.675 -25.520 1.00 98.06 279 SER A CA 1
ATOM 2115 C C . SER A 1 279 ? 12.076 -2.706 -24.104 1.00 98.06 279 SER A C 1
ATOM 2117 O O . SER A 1 279 ? 11.740 -3.770 -23.576 1.00 98.06 279 SER A O 1
ATOM 2119 N N . VAL A 1 280 ? 11.920 -1.527 -23.505 1.00 98.75 280 VAL A N 1
ATOM 2120 C CA . VAL A 1 280 ? 11.259 -1.324 -22.213 1.00 98.75 280 VAL A CA 1
ATOM 2121 C C . VAL A 1 280 ? 10.063 -0.402 -22.435 1.00 98.75 280 VAL A C 1
ATOM 2123 O O . VAL A 1 280 ? 10.220 0.639 -23.065 1.00 98.75 280 VAL A O 1
ATOM 2126 N N . ALA A 1 281 ? 8.886 -0.783 -21.941 1.00 98.75 281 ALA A N 1
ATOM 2127 C CA . ALA A 1 281 ? 7.705 0.078 -21.906 1.00 98.75 281 ALA A CA 1
ATOM 2128 C C . ALA A 1 281 ? 7.303 0.375 -20.461 1.00 98.75 281 ALA A C 1
ATOM 2130 O O . ALA A 1 281 ? 7.540 -0.430 -19.559 1.00 98.75 281 ALA A O 1
ATOM 2131 N N . THR A 1 282 ? 6.694 1.532 -20.242 1.00 98.81 282 THR A N 1
ATOM 2132 C CA . THR A 1 282 ? 6.391 2.070 -18.917 1.00 98.81 282 THR A CA 1
ATOM 2133 C C . THR A 1 282 ? 4.923 2.455 -18.793 1.00 98.81 282 THR A C 1
ATOM 2135 O O . THR A 1 282 ? 4.341 3.057 -19.697 1.00 98.81 282 THR A O 1
ATOM 2138 N N . LEU A 1 283 ? 4.329 2.132 -17.647 1.00 98.69 283 LEU A N 1
ATOM 2139 C CA . LEU A 1 283 ? 3.036 2.649 -17.226 1.00 98.69 283 LEU A CA 1
ATOM 2140 C C . LEU A 1 283 ? 3.184 3.369 -15.890 1.00 98.69 283 LEU A C 1
ATOM 2142 O O . LEU A 1 283 ? 3.795 2.823 -14.977 1.00 98.69 283 LEU A O 1
ATOM 2146 N N . VAL A 1 284 ? 2.608 4.565 -15.761 1.00 98.19 284 VAL A N 1
ATOM 2147 C CA . VAL A 1 284 ? 2.578 5.314 -14.493 1.00 98.19 284 VAL A CA 1
ATOM 2148 C C . VAL A 1 284 ? 1.135 5.707 -14.148 1.00 98.19 284 VAL A C 1
ATOM 2150 O O . VAL A 1 284 ? 0.431 6.238 -15.014 1.00 98.19 284 VAL A O 1
ATOM 2153 N N . PRO A 1 285 ? 0.666 5.443 -12.916 1.00 96.19 285 PRO A N 1
ATOM 2154 C CA . PRO A 1 285 ? -0.631 5.896 -12.442 1.00 96.19 285 PRO A CA 1
ATOM 2155 C C . PRO A 1 285 ? -0.607 7.398 -12.140 1.00 96.19 285 PRO A C 1
ATOM 2157 O O . PRO A 1 285 ? 0.387 7.944 -11.662 1.00 96.19 285 PRO A O 1
ATOM 2160 N N . VAL A 1 286 ? -1.728 8.065 -12.399 1.00 94.38 286 VAL A N 1
ATOM 2161 C CA . VAL A 1 286 ? -1.964 9.465 -12.036 1.00 94.38 286 VAL A CA 1
ATOM 2162 C C . VAL A 1 286 ? -3.333 9.576 -11.381 1.00 94.38 286 VAL A C 1
ATOM 2164 O O . VAL A 1 286 ? -4.313 9.027 -11.877 1.00 94.38 286 VAL A O 1
ATOM 2167 N N . ILE A 1 287 ? -3.418 10.312 -10.278 1.00 88.88 287 ILE A N 1
ATOM 2168 C CA . ILE A 1 287 ? -4.690 10.599 -9.617 1.00 88.88 287 ILE A CA 1
ATOM 2169 C C . ILE A 1 287 ? -5.307 11.849 -10.259 1.00 88.88 287 ILE A C 1
ATOM 2171 O O . ILE A 1 287 ? -4.659 12.893 -10.350 1.00 88.88 287 ILE A O 1
ATOM 2175 N N . ALA A 1 288 ? -6.545 11.743 -10.740 1.00 87.50 288 ALA A N 1
ATOM 2176 C CA . ALA A 1 288 ? -7.320 12.890 -11.206 1.00 87.50 288 ALA A CA 1
ATOM 2177 C C . ALA A 1 288 ? -7.633 13.832 -10.036 1.00 87.50 288 ALA A C 1
ATOM 2179 O O . ALA A 1 288 ? -7.830 13.343 -8.928 1.00 87.50 288 ALA A O 1
ATOM 2180 N N . PRO A 1 289 ? -7.724 15.156 -10.249 1.00 81.88 289 PRO A N 1
ATOM 2181 C CA . PRO A 1 289 ? -8.133 16.063 -9.187 1.00 81.88 289 PRO A CA 1
ATOM 2182 C C . PRO A 1 289 ? -9.514 15.687 -8.636 1.00 81.88 289 PRO A C 1
ATOM 2184 O O . PRO A 1 289 ? -10.330 15.056 -9.319 1.00 81.88 289 PRO A O 1
ATOM 2187 N N . ALA A 1 290 ? -9.778 16.063 -7.386 1.00 70.12 290 ALA A N 1
ATOM 2188 C CA . ALA A 1 290 ? -11.080 15.808 -6.793 1.00 70.12 290 ALA A CA 1
ATOM 2189 C C . ALA A 1 290 ? -12.196 16.526 -7.574 1.00 70.12 290 ALA A C 1
ATOM 2191 O O . ALA A 1 290 ? -11.962 17.594 -8.150 1.00 70.12 290 ALA A O 1
ATOM 2192 N N . PRO A 1 291 ? -13.412 15.956 -7.621 1.00 62.34 291 PRO A N 1
ATOM 2193 C CA . PRO A 1 291 ? -14.570 16.647 -8.179 1.00 62.34 291 PRO A CA 1
ATOM 2194 C C . PRO A 1 291 ? -14.840 17.953 -7.417 1.00 62.34 291 PRO A C 1
ATOM 2196 O O . PRO A 1 291 ? -14.794 17.959 -6.190 1.00 62.34 291 PRO A O 1
ATOM 2199 N N . GLU A 1 292 ? -15.163 19.040 -8.122 1.00 54.06 292 GLU A N 1
ATOM 2200 C CA . GLU A 1 292 ? -15.596 20.286 -7.475 1.00 54.06 292 GLU A CA 1
ATOM 2201 C C . GLU A 1 292 ? -16.931 20.077 -6.733 1.00 54.06 292 GLU A C 1
ATOM 2203 O O . GLU A 1 292 ? -17.862 19.460 -7.264 1.00 54.06 292 GLU A O 1
ATOM 2208 N N . GLU A 1 293 ? -17.049 20.593 -5.504 1.00 43.03 293 GLU A N 1
ATOM 2209 C CA . GLU A 1 293 ? -18.317 20.595 -4.769 1.00 43.03 293 GLU A CA 1
ATOM 2210 C C . GLU A 1 293 ? -19.314 21.573 -5.406 1.00 43.03 293 GLU A C 1
ATOM 2212 O O . GLU A 1 293 ? -19.025 22.755 -5.573 1.00 43.03 293 GLU A O 1
ATOM 2217 N N . GLY A 1 294 ? -20.528 21.093 -5.698 1.00 47.81 294 GLY A N 1
ATOM 2218 C CA . GLY A 1 294 ? -21.702 21.958 -5.828 1.00 47.81 294 GLY A CA 1
ATOM 2219 C C . GLY A 1 294 ? -21.653 22.997 -6.947 1.00 47.81 294 GLY A C 1
ATOM 2220 O O . GLY A 1 294 ? -22.085 24.124 -6.724 1.00 47.81 294 GLY A O 1
ATOM 2221 N N . GLY A 1 295 ? -21.181 22.636 -8.144 1.00 30.80 295 GLY A N 1
ATOM 2222 C CA . GLY A 1 295 ? -21.290 23.518 -9.303 1.00 30.80 295 GLY A CA 1
ATOM 2223 C C . GLY A 1 295 ? -22.734 23.991 -9.496 1.00 30.80 295 GLY A C 1
ATOM 2224 O O . GLY A 1 295 ? -23.590 23.223 -9.941 1.00 30.80 295 GLY A O 1
ATOM 2225 N N . GLU A 1 296 ? -23.013 25.265 -9.196 1.00 29.78 296 GLU A N 1
ATOM 2226 C CA . GLU A 1 296 ? -24.117 25.938 -9.866 1.00 29.78 296 GLU A CA 1
ATOM 2227 C C . GLU A 1 296 ? -23.895 25.760 -11.372 1.00 29.78 296 GLU A C 1
ATOM 2229 O O . GLU A 1 296 ? -22.748 25.816 -11.833 1.00 29.78 296 GLU A O 1
ATOM 2234 N N . PRO A 1 297 ? -24.955 25.527 -12.163 1.00 34.91 297 PRO A N 1
ATOM 2235 C CA . PRO A 1 297 ? -24.837 25.388 -13.601 1.00 34.91 297 PRO A CA 1
ATOM 2236 C C . PRO A 1 297 ? -24.513 26.763 -14.196 1.00 34.91 297 PRO A C 1
ATOM 2238 O O . PRO A 1 297 ? -25.357 27.421 -14.800 1.00 34.91 297 PRO A O 1
ATOM 2241 N N . HIS A 1 298 ? -23.279 27.234 -14.035 1.00 33.41 298 HIS A N 1
ATOM 2242 C CA . HIS A 1 298 ? -22.758 28.393 -14.738 1.00 33.41 298 HIS A CA 1
ATOM 2243 C C . HIS A 1 298 ? -22.379 27.979 -16.157 1.00 33.41 298 HIS A C 1
ATOM 2245 O O . HIS A 1 298 ? -21.226 27.969 -16.572 1.00 33.41 298 HIS A O 1
ATOM 2251 N N . GLY A 1 299 ? -23.417 27.658 -16.919 1.00 30.14 299 GLY A N 1
ATOM 2252 C CA . GLY A 1 299 ? -23.439 27.821 -18.354 1.00 30.14 299 GLY A CA 1
ATOM 2253 C C . GLY A 1 299 ? -24.684 28.623 -18.684 1.00 30.14 299 GLY A C 1
ATOM 2254 O O . GLY A 1 299 ? -25.796 28.112 -18.564 1.00 30.14 299 GLY A O 1
ATOM 2255 N N . HIS A 1 300 ? -24.525 29.872 -19.130 1.00 28.89 300 HIS A N 1
ATOM 2256 C CA . HIS A 1 300 ? -25.567 30.454 -19.971 1.00 28.89 300 HIS A CA 1
ATOM 2257 C C . HIS A 1 300 ? -25.846 29.451 -21.103 1.00 28.89 300 HIS A C 1
ATOM 2259 O O . HIS A 1 300 ? -24.890 28.970 -21.721 1.00 28.89 300 HIS A O 1
ATOM 2265 N N . PRO A 1 301 ? -27.112 29.081 -21.358 1.00 30.00 301 PRO A N 1
ATOM 2266 C CA . PRO A 1 301 ? -27.423 28.028 -22.306 1.00 30.00 301 PRO A CA 1
ATOM 2267 C C . PRO A 1 301 ? -27.037 28.496 -23.708 1.00 30.00 301 PRO A C 1
ATOM 2269 O O . PRO A 1 301 ? -27.687 29.366 -24.287 1.00 30.00 301 PRO A O 1
ATOM 2272 N N . MET A 1 302 ? -25.979 27.908 -24.262 1.00 27.09 302 MET A N 1
ATOM 2273 C CA . MET A 1 302 ? -25.741 27.954 -25.698 1.00 27.09 302 MET A CA 1
ATOM 2274 C C . MET A 1 302 ? -26.701 26.953 -26.356 1.00 27.09 302 MET A C 1
ATOM 2276 O O . MET A 1 302 ? -26.719 25.780 -25.972 1.00 27.09 302 MET A O 1
ATOM 2280 N N . PRO A 1 303 ? -27.527 27.377 -27.325 1.00 26.56 303 PRO A N 1
ATOM 2281 C CA . PRO A 1 303 ? -28.457 26.480 -27.984 1.00 26.56 303 PRO A CA 1
ATOM 2282 C C . PRO A 1 303 ? -27.701 25.606 -28.994 1.00 26.56 303 PRO A C 1
ATOM 2284 O O . PRO A 1 303 ? -27.273 26.085 -30.041 1.00 26.56 303 PRO A O 1
ATOM 2287 N N . GLY A 1 304 ? -27.579 24.312 -28.686 1.00 31.28 304 GLY A N 1
ATOM 2288 C CA . GLY A 1 304 ? -27.204 23.269 -29.644 1.00 31.28 304 GLY A CA 1
ATOM 2289 C C . GLY A 1 304 ? -25.974 22.451 -29.249 1.00 31.28 304 GLY A C 1
ATOM 2290 O O . GLY A 1 304 ? -24.849 22.908 -29.406 1.00 31.28 304 GLY A O 1
ATOM 2291 N N . GLY A 1 305 ? -26.192 21.202 -28.819 1.00 26.42 305 GLY A N 1
ATOM 2292 C CA . GLY A 1 305 ? -25.134 20.190 -28.718 1.00 26.42 305 GLY A CA 1
ATOM 2293 C C . GLY A 1 305 ? -25.367 19.130 -27.639 1.00 26.42 305 GLY A C 1
ATOM 2294 O O . GLY A 1 305 ? -25.063 19.369 -26.484 1.00 26.42 305 GLY A O 1
ATOM 2295 N N . GLY A 1 306 ? -25.907 17.975 -28.049 1.00 26.52 306 GLY A N 1
ATOM 2296 C CA . GLY A 1 306 ? -25.711 16.622 -27.493 1.00 26.52 306 GLY A CA 1
ATOM 2297 C C . GLY A 1 306 ? -25.665 16.394 -25.973 1.00 26.52 306 GLY A C 1
ATOM 2298 O O . GLY A 1 306 ? -24.717 16.771 -25.300 1.00 26.52 306 GLY A O 1
ATOM 2299 N N . HIS A 1 307 ? -26.622 15.619 -25.455 1.00 29.58 307 HIS A N 1
ATOM 2300 C CA . HIS A 1 307 ? -26.505 14.977 -24.140 1.00 29.58 307 HIS A CA 1
ATOM 2301 C C . HIS A 1 307 ? -25.384 13.919 -24.175 1.00 29.58 307 HIS A C 1
ATOM 2303 O O . HIS A 1 307 ? -25.554 12.858 -24.777 1.00 29.58 307 HIS A O 1
ATOM 2309 N N . GLY A 1 308 ? -24.237 14.221 -23.558 1.00 27.27 308 GLY A N 1
ATOM 2310 C CA . GLY A 1 308 ? -23.181 13.252 -23.240 1.00 27.27 308 GLY A CA 1
ATOM 2311 C C . GLY A 1 308 ? -23.478 12.497 -21.933 1.00 27.27 308 GLY A C 1
ATOM 2312 O O . GLY A 1 308 ? -24.268 12.980 -21.119 1.00 27.27 308 GLY A O 1
ATOM 2313 N N . PRO A 1 309 ? -22.904 11.299 -21.728 1.00 30.91 309 PRO A N 1
ATOM 2314 C CA . PRO A 1 309 ? -23.340 10.383 -20.683 1.00 30.91 309 PRO A CA 1
ATOM 2315 C C . PRO A 1 309 ? -22.809 10.774 -19.296 1.00 30.91 309 PRO A C 1
ATOM 2317 O O . PRO A 1 309 ? -21.615 10.977 -19.125 1.00 30.91 309 PRO A O 1
ATOM 2320 N N . GLY A 1 310 ? -23.704 10.743 -18.305 1.00 30.64 310 GLY A N 1
ATOM 2321 C CA . GLY A 1 310 ? -23.390 10.406 -16.913 1.00 30.64 310 GLY A CA 1
ATOM 2322 C C . GLY A 1 310 ? -22.861 11.536 -16.028 1.00 30.64 310 GLY A C 1
ATOM 2323 O O . GLY A 1 310 ? -21.776 12.065 -16.225 1.00 30.64 310 GLY A O 1
ATOM 2324 N N . ALA A 1 311 ? -23.602 11.834 -14.962 1.00 36.72 311 ALA A N 1
ATOM 2325 C CA . ALA A 1 311 ? -23.081 12.568 -13.817 1.00 36.72 311 ALA A CA 1
ATOM 2326 C C . ALA A 1 311 ? -21.841 11.853 -13.234 1.00 36.72 311 ALA A C 1
ATOM 2328 O O . ALA A 1 311 ? -21.922 10.664 -12.923 1.00 36.72 311 ALA A O 1
ATOM 2329 N N . GLY A 1 312 ? -20.725 12.571 -13.039 1.00 42.56 312 GLY A N 1
ATOM 2330 C CA . GLY A 1 312 ? -19.712 12.179 -12.047 1.00 42.56 312 GLY A CA 1
ATOM 2331 C C . GLY A 1 312 ? -18.237 12.079 -12.458 1.00 42.56 312 GLY A C 1
ATOM 2332 O O . GLY A 1 312 ? -17.448 11.664 -11.613 1.00 42.56 312 GLY A O 1
ATOM 2333 N N . SER A 1 313 ? -17.804 12.441 -13.671 1.00 50.78 313 SER A N 1
ATOM 2334 C CA . SER A 1 313 ? -16.358 12.556 -13.938 1.00 50.78 313 SER A CA 1
ATOM 2335 C C . SER A 1 313 ? -15.866 13.926 -13.466 1.00 50.78 313 SER A C 1
ATOM 2337 O O . SER A 1 313 ? -16.207 14.935 -14.081 1.00 50.78 313 SER A O 1
ATOM 2339 N N . GLY A 1 314 ? -15.100 13.970 -12.373 1.00 64.19 314 GLY A N 1
ATOM 2340 C CA . GLY A 1 314 ? -14.389 15.180 -11.943 1.00 64.19 314 GLY A CA 1
ATOM 2341 C C . GLY A 1 314 ? -13.461 15.746 -13.036 1.00 64.19 314 GLY A C 1
ATOM 2342 O O . GLY A 1 314 ? -13.362 15.170 -14.127 1.00 64.19 314 GLY A O 1
ATOM 2343 N N . PRO A 1 315 ? -12.777 16.874 -12.777 1.00 81.81 315 PRO A N 1
ATOM 2344 C CA . PRO A 1 315 ? -11.850 17.461 -13.742 1.00 81.81 315 PRO A CA 1
ATOM 2345 C C . PRO A 1 315 ? -10.797 16.433 -14.198 1.00 81.81 315 PRO A C 1
ATOM 2347 O O . PRO A 1 315 ? -10.405 15.557 -13.421 1.00 81.81 315 PRO A O 1
ATOM 2350 N N . PRO A 1 316 ? -10.333 16.494 -15.458 1.00 89.81 316 PRO A N 1
ATOM 2351 C CA . PRO A 1 316 ? -9.343 15.545 -15.940 1.00 89.81 316 PRO A CA 1
ATOM 2352 C C . PRO A 1 316 ? -7.993 15.756 -15.244 1.00 89.81 316 PRO A C 1
ATOM 2354 O O . PRO A 1 316 ? -7.624 16.873 -14.876 1.00 89.81 316 PRO A O 1
ATOM 2357 N N . ALA A 1 317 ? -7.220 14.678 -15.119 1.00 92.31 317 ALA A N 1
ATOM 2358 C CA . ALA A 1 317 ? -5.818 14.769 -14.748 1.00 92.31 317 ALA A CA 1
ATOM 2359 C C . ALA A 1 317 ? -5.021 15.488 -15.841 1.00 92.31 317 ALA A C 1
ATOM 2361 O O . ALA A 1 317 ? -5.321 15.360 -17.033 1.00 92.31 317 ALA A O 1
ATOM 2362 N N . LEU A 1 318 ? -3.977 16.202 -15.422 1.00 94.62 318 LEU A N 1
ATOM 2363 C CA . LEU A 1 318 ? -2.957 16.779 -16.292 1.00 94.62 318 LEU A CA 1
ATOM 2364 C C . LEU A 1 318 ? -1.604 16.175 -15.926 1.00 94.62 318 LEU A C 1
ATOM 2366 O O . LEU A 1 318 ? -1.301 15.991 -14.748 1.00 94.62 318 LEU A O 1
ATOM 2370 N N . PHE A 1 319 ? -0.809 15.864 -16.942 1.00 96.31 319 PHE A N 1
ATOM 2371 C CA . PHE A 1 319 ? 0.536 15.306 -16.808 1.00 96.31 319 PHE A CA 1
ATOM 2372 C C . PHE A 1 319 ? 1.344 15.638 -18.065 1.00 96.31 319 PHE A C 1
ATOM 2374 O O . PHE A 1 319 ? 0.772 15.872 -19.133 1.00 96.31 319 PHE A O 1
ATOM 2381 N N . VAL A 1 320 ? 2.673 15.648 -17.983 1.00 97.56 320 VAL A N 1
ATOM 2382 C CA . VAL A 1 320 ? 3.493 15.725 -19.201 1.00 97.56 320 VAL A CA 1
ATOM 2383 C C . VAL A 1 320 ? 3.581 14.360 -19.879 1.00 97.56 320 VAL A C 1
ATOM 2385 O O . VAL A 1 320 ? 3.619 13.313 -19.233 1.00 97.56 320 VAL A O 1
ATOM 2388 N N . ARG A 1 321 ? 3.636 14.354 -21.210 1.00 98.31 321 ARG A N 1
ATOM 2389 C CA . ARG A 1 321 ? 3.642 13.125 -22.015 1.00 98.31 321 ARG A CA 1
ATOM 2390 C C . ARG A 1 321 ? 4.948 12.339 -21.905 1.00 98.31 321 ARG A C 1
ATOM 2392 O O . ARG A 1 321 ? 4.979 11.176 -22.266 1.00 98.31 321 ARG A O 1
ATOM 2399 N N . SER A 1 322 ? 6.024 12.927 -21.390 1.00 98.19 322 SER A N 1
ATOM 2400 C CA . SER A 1 322 ? 7.260 12.187 -21.108 1.00 98.19 322 SER A CA 1
ATOM 2401 C C . SER A 1 322 ? 7.201 11.350 -19.825 1.00 98.19 322 SER A C 1
ATOM 2403 O O . SER A 1 322 ? 8.168 10.651 -19.532 1.00 98.19 322 SER A O 1
ATOM 2405 N N . LEU A 1 323 ? 6.107 11.415 -19.053 1.00 98.38 323 LEU A N 1
ATOM 2406 C CA . LEU A 1 323 ? 5.974 10.719 -17.771 1.00 98.38 323 LEU A CA 1
ATOM 2407 C C . LEU A 1 323 ? 6.119 9.193 -17.899 1.00 98.38 323 LEU A C 1
ATOM 2409 O O . LEU A 1 323 ? 6.741 8.570 -17.039 1.00 98.38 323 LEU A O 1
ATOM 2413 N N . ALA A 1 324 ? 5.542 8.606 -18.948 1.00 98.50 324 ALA A N 1
ATOM 2414 C CA . ALA A 1 324 ? 5.561 7.174 -19.251 1.00 98.50 324 ALA A CA 1
ATOM 2415 C C . ALA A 1 324 ? 5.095 6.928 -20.697 1.00 98.50 324 ALA A C 1
ATOM 2417 O O . ALA A 1 324 ? 4.584 7.847 -21.335 1.00 98.50 324 ALA A O 1
ATOM 2418 N N . ASP A 1 325 ? 5.199 5.695 -21.202 1.00 98.75 325 ASP A N 1
ATOM 2419 C CA . ASP A 1 325 ? 4.591 5.307 -22.486 1.00 98.75 325 ASP A CA 1
ATOM 2420 C C . ASP A 1 325 ? 3.058 5.292 -22.403 1.00 98.75 325 ASP A C 1
ATOM 2422 O O . ASP A 1 325 ? 2.378 5.706 -23.346 1.00 98.75 325 ASP A O 1
ATOM 2426 N N . VAL A 1 326 ? 2.528 4.831 -21.265 1.00 98.75 326 VAL A N 1
ATOM 2427 C CA . VAL A 1 326 ? 1.100 4.841 -20.936 1.00 98.75 326 VAL A CA 1
ATOM 2428 C C . VAL A 1 326 ? 0.881 5.487 -19.570 1.00 98.75 326 VAL A C 1
ATOM 2430 O O . VAL A 1 326 ? 1.568 5.172 -18.602 1.00 98.75 326 VAL A O 1
ATOM 2433 N N . VAL A 1 327 ? -0.121 6.353 -19.461 1.00 98.62 327 VAL A N 1
ATOM 2434 C CA . VAL A 1 327 ? -0.602 6.861 -18.169 1.00 98.62 327 VAL A CA 1
ATOM 2435 C C . VAL A 1 327 ? -1.971 6.266 -17.871 1.00 98.62 327 VAL A C 1
ATOM 2437 O O . VAL A 1 327 ? -2.839 6.272 -18.740 1.00 98.62 327 VAL A O 1
ATOM 2440 N N . ALA A 1 328 ? -2.168 5.749 -16.661 1.00 97.81 328 ALA A N 1
ATOM 2441 C CA . ALA A 1 328 ? -3.468 5.275 -16.184 1.00 97.81 328 ALA A CA 1
ATOM 2442 C C . ALA A 1 328 ? -4.029 6.276 -15.170 1.00 97.81 328 ALA A C 1
ATOM 2444 O O . ALA A 1 328 ? -3.360 6.581 -14.184 1.00 97.81 328 ALA A O 1
ATOM 2445 N N . VAL A 1 329 ? -5.231 6.805 -15.406 1.00 95.50 329 VAL A N 1
ATOM 2446 C CA . VAL A 1 329 ? -5.813 7.839 -14.542 1.00 95.50 329 VAL A CA 1
ATOM 2447 C C . VAL A 1 329 ? -6.833 7.241 -13.581 1.00 95.50 329 VAL A C 1
ATOM 2449 O O . VAL A 1 329 ? -7.794 6.596 -13.999 1.00 95.50 329 VAL A O 1
ATOM 2452 N N . PHE A 1 330 ? -6.662 7.505 -12.290 1.00 91.50 330 PHE A N 1
ATOM 2453 C CA . PHE A 1 330 ? -7.493 6.989 -11.204 1.00 91.50 330 PHE A CA 1
ATOM 2454 C C . PHE A 1 330 ? -8.275 8.112 -10.517 1.00 91.50 330 PHE A C 1
ATOM 2456 O O . PHE A 1 330 ? -7.827 9.258 -10.515 1.00 91.50 330 PHE A O 1
ATOM 2463 N N . PRO A 1 331 ? -9.453 7.825 -9.942 1.00 84.75 331 PRO A N 1
ATOM 2464 C CA . PRO A 1 331 ? -10.199 8.827 -9.192 1.00 84.75 331 PRO A CA 1
ATOM 2465 C C . PRO A 1 331 ? -9.470 9.193 -7.893 1.00 84.75 331 PRO A C 1
ATOM 2467 O O . PRO A 1 331 ? -8.924 8.320 -7.220 1.00 84.75 331 PRO A O 1
ATOM 2470 N N . ASN A 1 332 ? -9.527 10.464 -7.493 1.00 79.06 332 ASN A N 1
ATOM 2471 C CA . ASN A 1 332 ? -9.167 10.852 -6.132 1.00 79.06 332 ASN A CA 1
ATOM 2472 C C . ASN A 1 332 ? -10.252 10.364 -5.160 1.00 79.06 332 ASN A C 1
ATOM 2474 O O . ASN A 1 332 ? -11.420 10.742 -5.280 1.00 79.06 332 ASN A O 1
ATOM 2478 N N . ARG A 1 333 ? -9.871 9.496 -4.218 1.00 70.38 333 ARG A N 1
ATOM 2479 C CA . ARG A 1 333 ? -10.750 9.001 -3.146 1.00 70.38 333 ARG A CA 1
ATOM 2480 C C . ARG A 1 333 ? -10.477 9.642 -1.781 1.00 70.38 333 ARG A C 1
ATOM 2482 O O . ARG A 1 333 ? -11.069 9.216 -0.792 1.00 70.38 333 ARG A O 1
ATOM 2489 N N . GLY A 1 334 ? -9.639 10.671 -1.738 1.00 67.44 334 GLY A N 1
ATOM 2490 C CA . GLY A 1 334 ? -9.093 11.241 -0.514 1.00 67.44 334 GLY A CA 1
ATOM 2491 C C . GLY A 1 334 ? -7.997 10.362 0.093 1.00 67.44 334 GLY A C 1
ATOM 2492 O O . GLY A 1 334 ? -7.616 9.332 -0.464 1.00 67.44 334 GLY A O 1
ATOM 2493 N N . ASP A 1 335 ? -7.516 10.761 1.269 1.00 65.81 335 ASP A N 1
ATOM 2494 C CA . ASP A 1 335 ? -6.383 10.127 1.964 1.00 65.81 335 ASP A CA 1
ATOM 2495 C C . ASP A 1 335 ? -6.778 8.910 2.835 1.00 65.81 335 ASP A C 1
ATOM 2497 O O . ASP A 1 335 ? -5.997 8.437 3.672 1.00 65.81 335 ASP A O 1
ATOM 2501 N N . VAL A 1 336 ? -7.994 8.379 2.654 1.00 70.81 336 VAL A N 1
ATOM 2502 C CA . VAL A 1 336 ? -8.482 7.213 3.403 1.00 70.81 336 VAL A CA 1
ATOM 2503 C C . VAL A 1 336 ? -7.995 5.928 2.735 1.00 70.81 336 VAL A C 1
ATOM 2505 O O . VAL A 1 336 ? -8.473 5.533 1.674 1.00 70.81 336 VAL A O 1
ATOM 2508 N N . GLU A 1 337 ? -7.049 5.258 3.387 1.00 81.19 337 GLU A N 1
ATOM 2509 C CA . GLU A 1 337 ? -6.552 3.944 2.971 1.00 81.19 337 GLU A CA 1
ATOM 2510 C C . GLU A 1 337 ? -7.630 2.849 3.096 1.00 81.19 337 GLU A C 1
ATOM 2512 O O . GLU A 1 337 ? -8.554 2.948 3.904 1.00 81.19 337 GLU A O 1
ATOM 2517 N N . GLU A 1 338 ? -7.483 1.750 2.346 1.00 84.88 338 GLU A N 1
ATOM 2518 C CA . GLU A 1 338 ? -8.399 0.591 2.391 1.00 84.88 338 GLU A CA 1
ATOM 2519 C C . GLU A 1 338 ? -8.430 -0.071 3.784 1.00 84.88 338 GLU A C 1
ATOM 2521 O O . GLU A 1 338 ? -9.405 -0.720 4.164 1.00 84.88 338 GLU A O 1
ATOM 2526 N N . VAL A 1 339 ? -7.354 0.094 4.560 1.00 89.06 339 VAL A N 1
ATOM 2527 C CA . VAL A 1 339 ? -7.171 -0.488 5.894 1.00 89.06 339 VAL A CA 1
ATOM 2528 C C . VAL A 1 339 ? -6.705 0.563 6.905 1.00 89.06 339 VAL A C 1
ATOM 2530 O O . VAL A 1 339 ? -6.031 1.521 6.525 1.00 89.06 339 VAL A O 1
ATOM 2533 N N . PRO A 1 340 ? -7.004 0.377 8.203 1.00 87.75 340 PRO A N 1
ATOM 2534 C CA . PRO A 1 340 ? -6.586 1.303 9.246 1.00 87.75 340 PRO A CA 1
ATOM 2535 C C . PRO A 1 340 ? -5.067 1.348 9.422 1.00 87.75 340 PRO A C 1
ATOM 2537 O O . PRO A 1 340 ? -4.385 0.320 9.495 1.00 87.75 340 PRO A O 1
ATOM 2540 N N . ARG A 1 341 ? -4.529 2.563 9.582 1.00 85.00 341 ARG A N 1
ATOM 2541 C CA . ARG A 1 341 ? -3.126 2.774 9.958 1.00 85.00 341 ARG A CA 1
ATOM 2542 C C . ARG A 1 341 ? -2.972 2.648 11.470 1.00 85.00 341 ARG A C 1
ATOM 2544 O O . ARG A 1 341 ? -3.356 3.530 12.231 1.00 85.00 341 ARG A O 1
ATOM 2551 N N . LEU A 1 342 ? -2.347 1.558 11.911 1.00 91.38 342 LEU A N 1
ATOM 2552 C CA . LEU A 1 342 ? -2.209 1.283 13.344 1.00 91.38 342 LEU A CA 1
ATOM 2553 C C . LEU A 1 342 ? -1.138 2.142 14.027 1.00 91.38 342 LEU A C 1
ATOM 2555 O O . LEU A 1 342 ? -1.306 2.497 15.186 1.00 91.38 342 LEU A O 1
ATOM 2559 N N . GLY A 1 343 ? -0.037 2.472 13.342 1.00 90.00 343 GLY A N 1
ATOM 2560 C CA . GLY A 1 343 ? 1.006 3.344 13.900 1.00 90.00 343 GLY A CA 1
ATOM 2561 C C . GLY A 1 343 ? 1.895 2.713 14.973 1.00 90.00 343 GLY A C 1
ATOM 2562 O O . GLY A 1 343 ? 2.343 3.395 15.897 1.00 90.00 343 GLY A O 1
ATOM 2563 N N . LEU A 1 344 ? 2.202 1.422 14.836 1.00 90.56 344 LEU A N 1
ATOM 2564 C CA . LEU A 1 344 ? 2.977 0.652 15.807 1.00 90.56 344 LEU A CA 1
ATOM 2565 C C . LEU A 1 344 ? 4.253 0.074 15.190 1.00 90.56 344 LEU A C 1
ATOM 2567 O O . LEU A 1 344 ? 4.242 -0.465 14.082 1.00 90.56 344 LEU A O 1
ATOM 2571 N N . LYS A 1 345 ? 5.366 0.129 15.925 1.00 92.00 345 LYS A N 1
ATOM 2572 C CA . LYS A 1 345 ? 6.569 -0.647 15.614 1.00 92.00 345 LYS A CA 1
ATOM 2573 C C . LYS A 1 345 ? 6.857 -1.636 16.721 1.00 92.00 345 LYS A C 1
ATOM 2575 O O . LYS A 1 345 ? 7.132 -1.236 17.849 1.00 92.00 345 LYS A O 1
ATOM 2580 N N . LEU A 1 346 ? 6.911 -2.902 16.341 1.00 94.38 346 LEU A N 1
ATOM 2581 C CA . LEU A 1 346 ? 7.196 -4.010 17.239 1.00 94.38 346 LEU A CA 1
ATOM 2582 C C . LEU A 1 346 ? 8.629 -4.502 17.103 1.00 94.38 346 LEU A C 1
ATOM 2584 O O . LEU A 1 346 ? 9.227 -4.448 16.022 1.00 94.38 346 LEU A O 1
ATOM 2588 N N . GLU A 1 347 ? 9.148 -5.017 18.204 1.00 94.19 347 GLU A N 1
ATOM 2589 C CA . GLU A 1 347 ? 10.350 -5.832 18.247 1.00 94.19 347 GLU A CA 1
ATOM 2590 C C . GLU A 1 347 ? 10.150 -7.011 19.189 1.00 94.19 347 GLU A C 1
ATOM 2592 O O . GLU A 1 347 ? 9.320 -6.959 20.091 1.00 94.19 347 GLU A O 1
ATOM 2597 N N . GLU A 1 348 ? 10.914 -8.069 18.964 1.00 94.38 348 GLU A N 1
ATOM 2598 C CA . GLU A 1 348 ? 11.001 -9.169 19.908 1.00 94.38 348 GLU A CA 1
ATOM 2599 C C . GLU A 1 348 ? 12.195 -8.921 20.828 1.00 94.38 348 GLU A C 1
ATOM 2601 O O . GLU A 1 348 ? 13.295 -8.595 20.364 1.00 94.38 348 GLU A O 1
ATOM 2606 N N . LYS A 1 349 ? 11.965 -9.028 22.134 1.00 92.50 349 LYS A N 1
ATOM 2607 C CA . LYS A 1 349 ? 12.988 -8.855 23.160 1.00 92.50 349 LYS A CA 1
ATOM 2608 C C . LYS A 1 349 ? 12.751 -9.872 24.269 1.00 92.50 349 LYS A C 1
ATOM 2610 O O . LYS A 1 349 ? 11.662 -9.918 24.826 1.00 92.50 349 LYS A O 1
ATOM 2615 N N . ASP A 1 350 ? 13.770 -10.676 24.570 1.00 89.31 350 ASP A N 1
ATOM 2616 C CA . ASP A 1 350 ? 13.729 -11.705 25.619 1.00 89.31 350 ASP A CA 1
ATOM 2617 C C . ASP A 1 350 ? 12.537 -12.683 25.469 1.00 89.31 350 ASP A C 1
ATOM 2619 O O . ASP A 1 350 ? 11.947 -13.120 26.453 1.00 89.31 350 ASP A O 1
ATOM 2623 N N . GLY A 1 351 ? 12.163 -13.006 24.221 1.00 87.94 351 GLY A N 1
ATOM 2624 C CA . GLY A 1 351 ? 11.025 -13.875 23.889 1.00 87.94 351 GLY A CA 1
ATOM 2625 C C . GLY A 1 351 ? 9.647 -13.212 24.002 1.00 87.94 351 GLY A C 1
ATOM 2626 O O . GLY A 1 351 ? 8.635 -13.901 23.917 1.00 87.94 351 GLY A O 1
ATOM 2627 N N . ALA A 1 352 ? 9.587 -11.891 24.203 1.00 93.75 352 ALA A N 1
ATOM 2628 C CA . ALA A 1 352 ? 8.346 -11.135 24.331 1.00 93.75 352 ALA A CA 1
ATOM 2629 C C . ALA A 1 352 ? 8.195 -10.061 23.241 1.00 93.75 352 ALA A C 1
ATOM 2631 O O . ALA A 1 352 ? 9.166 -9.430 22.807 1.00 93.75 352 ALA A O 1
ATOM 2632 N N . ILE A 1 353 ? 6.951 -9.806 22.831 1.00 96.81 353 ILE A N 1
ATOM 2633 C CA . ILE A 1 353 ? 6.611 -8.777 21.842 1.00 96.81 353 ILE A CA 1
ATOM 2634 C C . ILE A 1 353 ? 6.577 -7.419 22.542 1.00 96.81 353 ILE A C 1
ATOM 2636 O O . ILE A 1 353 ? 5.715 -7.158 23.375 1.00 96.81 353 ILE A O 1
ATOM 2640 N N . THR A 1 354 ? 7.514 -6.540 22.199 1.00 96.88 354 THR A N 1
ATOM 2641 C CA . THR A 1 354 ? 7.665 -5.219 22.820 1.00 96.88 354 THR A CA 1
ATOM 2642 C C . THR A 1 354 ? 7.385 -4.097 21.823 1.00 96.88 354 THR A C 1
ATOM 2644 O O . THR A 1 354 ? 7.808 -4.132 20.661 1.00 96.88 354 THR A O 1
ATOM 2647 N N . VAL A 1 355 ? 6.716 -3.042 22.286 1.00 97.19 355 VAL A N 1
ATOM 2648 C CA . VAL A 1 355 ? 6.484 -1.825 21.506 1.00 97.19 355 VAL A CA 1
ATOM 2649 C C . VAL A 1 355 ? 7.765 -0.996 21.445 1.00 97.19 355 VAL A C 1
ATOM 2651 O O . VAL A 1 355 ? 8.149 -0.292 22.381 1.00 97.19 355 VAL A O 1
ATOM 2654 N N . LYS A 1 356 ? 8.427 -1.024 20.291 1.00 95.94 356 LYS A N 1
ATOM 2655 C CA . LYS A 1 356 ? 9.627 -0.227 20.013 1.00 95.94 356 LYS A CA 1
ATOM 2656 C C . LYS A 1 356 ? 9.301 1.250 19.790 1.00 95.94 356 LYS A C 1
ATOM 2658 O O . LYS A 1 356 ? 10.112 2.124 20.120 1.00 95.94 356 LYS A O 1
ATOM 2663 N N . ARG A 1 357 ? 8.162 1.532 19.150 1.00 94.69 357 ARG A N 1
ATOM 2664 C CA . ARG A 1 357 ? 7.708 2.889 18.817 1.00 94.69 357 ARG A CA 1
ATOM 2665 C C . ARG A 1 357 ? 6.201 2.925 18.581 1.00 94.69 357 ARG A C 1
ATOM 2667 O O . ARG A 1 357 ? 5.660 2.002 17.985 1.00 94.69 357 ARG A O 1
ATOM 2674 N N . VAL A 1 358 ? 5.601 4.043 18.964 1.00 93.81 358 VAL A N 1
ATOM 2675 C CA . VAL A 1 358 ? 4.267 4.481 18.550 1.00 93.81 358 VAL A CA 1
ATOM 2676 C C . VAL A 1 358 ? 4.448 5.790 17.783 1.00 93.81 358 VAL A C 1
ATOM 2678 O O . VAL A 1 358 ? 5.311 6.598 18.151 1.00 93.81 358 VAL A O 1
ATOM 2681 N N . TRP A 1 359 ? 3.753 5.951 16.661 1.00 90.06 359 TRP A N 1
ATOM 2682 C CA . TRP A 1 359 ? 3.744 7.212 15.915 1.00 90.06 359 TRP A CA 1
ATOM 2683 C C . TRP A 1 359 ? 2.578 8.093 16.380 1.00 90.06 359 TRP A C 1
ATOM 2685 O O . TRP A 1 359 ? 1.531 7.545 16.719 1.00 90.06 359 TRP A O 1
ATOM 2695 N N . PRO A 1 360 ? 2.760 9.424 16.416 1.00 86.56 360 PRO A N 1
ATOM 2696 C CA . PRO A 1 360 ? 1.687 10.333 16.796 1.00 86.56 360 PRO A CA 1
ATOM 2697 C C . PRO A 1 360 ? 0.557 10.315 15.767 1.00 86.56 360 PRO A C 1
ATOM 2699 O O . PRO A 1 360 ? 0.819 9.991 14.607 1.00 86.56 360 PRO A O 1
ATOM 2702 N N . GLU A 1 361 ? -0.651 10.687 16.192 1.00 83.44 361 GLU A N 1
ATOM 2703 C CA . GLU A 1 361 ? -1.844 10.783 15.332 1.00 83.44 361 GLU A CA 1
ATOM 2704 C C . GLU A 1 361 ? -2.173 9.433 14.669 1.00 83.44 361 GLU A C 1
ATOM 2706 O O . GLU A 1 361 ? -2.434 9.326 13.473 1.00 83.44 361 GLU A O 1
ATOM 2711 N N . THR A 1 362 ? -2.091 8.353 15.453 1.00 87.75 362 THR A N 1
ATOM 2712 C CA . THR A 1 362 ? -2.411 6.995 14.993 1.00 87.75 362 THR A CA 1
ATOM 2713 C C . THR A 1 362 ? -3.292 6.255 15.986 1.00 87.75 362 THR A C 1
ATOM 2715 O O . THR A 1 362 ? -3.303 6.569 17.178 1.00 87.75 362 THR A O 1
ATOM 2718 N N . ALA A 1 363 ? -3.964 5.201 15.516 1.00 91.12 363 ALA A N 1
ATOM 2719 C CA . ALA A 1 363 ? -4.847 4.384 16.344 1.00 91.12 363 ALA A CA 1
ATOM 2720 C C . ALA A 1 363 ? -4.146 3.816 17.595 1.00 91.12 363 ALA A C 1
ATOM 2722 O O . ALA A 1 363 ? -4.751 3.735 18.659 1.00 91.12 363 ALA A O 1
ATOM 2723 N N . SER A 1 364 ? -2.858 3.457 17.506 1.00 94.38 364 SER A N 1
ATOM 2724 C CA . SER A 1 364 ? -2.105 2.969 18.672 1.00 94.38 364 SER A CA 1
ATOM 2725 C C . SER A 1 364 ? -1.849 4.059 19.714 1.00 94.38 364 SER A C 1
ATOM 2727 O O . SER A 1 364 ? -1.887 3.766 20.909 1.00 94.38 364 SER A O 1
ATOM 2729 N N . GLU A 1 365 ? -1.591 5.302 19.295 1.00 92.69 365 GLU A N 1
ATOM 2730 C CA . GLU A 1 365 ? -1.457 6.418 20.238 1.00 92.69 365 GLU A CA 1
ATOM 2731 C C . GLU A 1 365 ? -2.802 6.725 20.900 1.00 92.69 365 GLU A C 1
ATOM 2733 O O . GLU A 1 365 ? -2.866 6.833 22.125 1.00 92.69 365 GLU A O 1
ATOM 2738 N N . GLU A 1 366 ? -3.883 6.782 20.116 1.00 91.69 366 GLU A N 1
ATOM 2739 C CA . GLU A 1 366 ? -5.235 7.022 20.632 1.00 91.69 366 GLU A CA 1
ATOM 2740 C C . GLU A 1 366 ? -5.684 5.926 21.613 1.00 91.69 366 GLU A C 1
ATOM 2742 O O . GLU A 1 366 ? -6.309 6.215 22.640 1.00 91.69 366 GLU A O 1
ATOM 2747 N N . ALA A 1 367 ? -5.321 4.669 21.341 1.00 94.69 367 ALA A N 1
ATOM 2748 C CA . ALA A 1 367 ? -5.548 3.540 22.241 1.00 94.69 367 ALA A CA 1
ATOM 2749 C C . ALA A 1 367 ? -4.766 3.655 23.564 1.00 94.69 367 ALA A C 1
ATOM 2751 O O . ALA A 1 367 ? -5.056 2.932 24.517 1.00 94.69 367 ALA A O 1
ATOM 2752 N N . GLY A 1 368 ? -3.774 4.548 23.641 1.00 95.12 368 GLY A N 1
ATOM 2753 C CA . GLY A 1 368 ? -2.923 4.740 24.811 1.00 95.12 368 GLY A CA 1
ATOM 2754 C C . GLY A 1 368 ? -1.747 3.766 24.891 1.00 95.12 368 GLY A C 1
ATOM 2755 O O . GLY A 1 368 ? -1.190 3.583 25.980 1.00 95.12 368 GLY A O 1
ATOM 2756 N N . VAL A 1 369 ? -1.362 3.137 23.775 1.00 97.12 369 VAL A N 1
ATOM 2757 C CA . VAL A 1 369 ? -0.170 2.281 23.694 1.00 97.12 369 VAL A CA 1
ATOM 2758 C C . VAL A 1 369 ? 1.083 3.145 23.834 1.00 97.12 369 VAL A C 1
ATOM 2760 O O . VAL A 1 369 ? 1.169 4.246 23.291 1.00 97.12 369 VAL A O 1
ATOM 2763 N N . ALA A 1 370 ? 2.086 2.642 24.547 1.00 96.88 370 ALA A N 1
ATOM 2764 C CA . ALA A 1 370 ? 3.321 3.355 24.829 1.00 96.88 370 ALA A CA 1
ATOM 2765 C C . ALA A 1 370 ? 4.555 2.541 24.431 1.00 96.88 370 ALA A C 1
ATOM 2767 O O . ALA A 1 370 ? 4.572 1.312 24.395 1.00 96.88 370 ALA A O 1
ATOM 2768 N N . LYS A 1 371 ? 5.652 3.249 24.151 1.00 97.00 371 LYS A N 1
ATOM 2769 C CA . LYS A 1 371 ? 6.958 2.615 23.953 1.00 97.00 371 LYS A CA 1
ATOM 2770 C C . LYS A 1 371 ? 7.372 1.860 25.222 1.00 97.00 371 LYS A C 1
ATOM 2772 O O . LYS A 1 371 ? 7.405 2.448 26.296 1.00 97.00 371 LYS A O 1
ATOM 2777 N N . GLY A 1 372 ? 7.826 0.621 25.051 1.00 96.31 372 GLY A N 1
ATOM 2778 C CA . GLY A 1 372 ? 8.282 -0.252 26.133 1.00 96.31 372 GLY A CA 1
ATOM 2779 C C . GLY A 1 372 ? 7.203 -1.187 26.670 1.00 96.31 372 GLY A C 1
ATOM 2780 O O . GLY A 1 372 ? 7.543 -2.104 27.410 1.00 96.31 372 GLY A O 1
ATOM 2781 N N . ASP A 1 373 ? 5.947 -0.998 26.263 1.00 97.94 373 ASP A N 1
ATOM 2782 C CA . ASP A 1 373 ? 4.870 -1.938 26.557 1.00 97.94 373 ASP A CA 1
ATOM 2783 C C . ASP A 1 373 ? 5.204 -3.331 26.024 1.00 97.94 373 ASP A C 1
ATOM 2785 O O . ASP A 1 373 ? 5.667 -3.474 24.887 1.00 97.94 373 ASP A O 1
ATOM 2789 N N . VAL A 1 374 ? 4.930 -4.353 26.834 1.00 97.56 374 VAL A N 1
ATOM 2790 C CA . VAL A 1 374 ? 4.998 -5.753 26.405 1.00 97.56 374 VAL A CA 1
ATOM 2791 C C . VAL A 1 374 ? 3.593 -6.215 26.058 1.00 97.56 374 VAL A C 1
ATOM 2793 O O . VAL A 1 374 ? 2.722 -6.232 26.923 1.00 97.56 374 VAL A O 1
ATOM 2796 N N . ILE A 1 375 ? 3.356 -6.578 24.803 1.00 97.25 375 ILE A N 1
ATOM 2797 C CA . ILE A 1 375 ? 2.040 -7.012 24.346 1.00 97.25 375 ILE A CA 1
ATOM 2798 C C . ILE A 1 375 ? 1.807 -8.460 24.760 1.00 97.25 375 ILE A C 1
ATOM 2800 O O . ILE A 1 375 ? 2.643 -9.330 24.528 1.00 97.25 375 ILE A O 1
ATOM 2804 N N . THR A 1 376 ? 0.647 -8.701 25.361 1.00 96.00 376 THR A N 1
ATOM 2805 C CA . THR A 1 376 ? 0.228 -10.023 25.844 1.00 96.00 376 THR A CA 1
ATOM 2806 C C . THR A 1 376 ? -0.986 -10.566 25.094 1.00 96.00 376 THR A C 1
ATOM 2808 O O . THR A 1 376 ? -1.156 -11.781 25.028 1.00 96.00 376 THR A O 1
ATOM 2811 N N . ASP A 1 377 ? -1.793 -9.690 24.490 1.00 95.31 377 ASP A N 1
ATOM 2812 C CA . ASP A 1 377 ? -3.085 -10.020 23.883 1.00 95.31 377 ASP A CA 1
ATOM 2813 C C . ASP A 1 377 ? -3.457 -9.029 22.771 1.00 95.31 377 ASP A C 1
ATOM 2815 O O . ASP A 1 377 ? -3.141 -7.839 22.879 1.00 95.31 377 ASP A O 1
ATOM 2819 N N . LEU A 1 378 ? -4.192 -9.510 21.767 1.00 95.62 378 LEU A N 1
ATOM 2820 C CA . LEU A 1 378 ? -4.978 -8.702 20.835 1.00 95.62 378 LEU A CA 1
ATOM 2821 C C . LEU A 1 378 ? -6.395 -9.280 20.753 1.00 95.62 378 LEU A C 1
ATOM 2823 O O . LEU A 1 378 ? -6.569 -10.428 20.349 1.00 95.62 378 LEU A O 1
ATOM 2827 N N . ASN A 1 379 ? -7.404 -8.474 21.086 1.00 93.19 379 ASN A N 1
ATOM 2828 C CA . ASN A 1 379 ? -8.823 -8.836 21.012 1.00 93.19 379 ASN A CA 1
ATOM 2829 C C . ASN A 1 379 ? -9.148 -10.170 21.713 1.00 93.19 379 ASN A C 1
ATOM 2831 O O . ASN A 1 379 ? -9.876 -11.002 21.181 1.00 93.19 379 ASN A O 1
ATOM 2835 N N . GLY A 1 380 ? -8.571 -10.401 22.896 1.00 88.62 380 GLY A N 1
ATOM 2836 C CA . GLY A 1 380 ? -8.790 -11.616 23.685 1.00 88.62 380 GLY A CA 1
ATOM 2837 C C . GLY A 1 380 ? -7.999 -12.844 23.220 1.00 88.62 380 GLY A C 1
ATOM 2838 O O . GLY A 1 380 ? -8.139 -13.911 23.825 1.00 88.62 380 GLY A O 1
ATOM 2839 N N . PHE A 1 381 ? -7.174 -12.710 22.177 1.00 89.88 381 PHE A N 1
ATOM 2840 C CA . PHE A 1 381 ? -6.262 -13.751 21.723 1.00 89.88 381 PHE A CA 1
ATOM 2841 C C . PHE A 1 381 ? -4.824 -13.478 22.192 1.00 89.88 381 PHE A C 1
ATOM 2843 O O . PHE A 1 381 ? -4.274 -12.411 21.891 1.00 89.88 381 PHE A O 1
ATOM 2850 N N . PRO A 1 382 ? -4.170 -14.449 22.865 1.00 92.56 382 PRO A N 1
ATOM 2851 C CA . PRO A 1 382 ? -2.782 -14.318 23.293 1.00 92.56 382 PRO A CA 1
ATOM 2852 C C . PRO A 1 382 ? -1.855 -13.972 22.130 1.00 92.56 382 PRO A C 1
ATOM 2854 O O . PRO A 1 382 ? -1.949 -14.563 21.056 1.00 92.56 382 PRO A O 1
ATOM 2857 N N . ALA A 1 383 ? -0.920 -13.051 22.368 1.00 88.69 383 ALA A N 1
ATOM 2858 C CA . ALA A 1 383 ? -0.075 -12.513 21.308 1.00 88.69 383 ALA A CA 1
ATOM 2859 C C . ALA A 1 383 ? 0.834 -13.568 20.642 1.00 88.69 383 ALA A C 1
ATOM 2861 O O . ALA A 1 383 ? 1.212 -13.390 19.488 1.00 88.69 383 ALA A O 1
ATOM 2862 N N . GLY A 1 384 ? 1.144 -14.671 21.337 1.00 88.69 384 GLY A N 1
ATOM 2863 C CA . GLY A 1 384 ? 1.944 -15.769 20.792 1.00 88.69 384 GLY A CA 1
ATOM 2864 C C . GLY A 1 384 ? 3.330 -15.300 20.343 1.00 88.69 384 GLY A C 1
ATOM 2865 O O . GLY A 1 384 ? 4.022 -14.604 21.086 1.00 88.69 384 GLY A O 1
ATOM 2866 N N . ASP A 1 385 ? 3.733 -15.685 19.132 1.00 91.62 385 ASP A N 1
ATOM 2867 C CA . ASP A 1 385 ? 4.947 -15.194 18.479 1.00 91.62 385 ASP A CA 1
ATOM 2868 C C . ASP A 1 385 ? 4.699 -13.932 17.634 1.00 91.62 385 ASP A C 1
ATOM 2870 O O . ASP A 1 385 ? 3.598 -13.652 17.154 1.00 91.62 385 ASP A O 1
ATOM 2874 N N . ILE A 1 386 ? 5.767 -13.164 17.407 1.00 93.94 386 ILE A N 1
ATOM 2875 C CA . ILE A 1 386 ? 5.683 -11.871 16.720 1.00 93.94 386 ILE A CA 1
ATOM 2876 C C . ILE A 1 386 ? 5.210 -11.978 15.260 1.00 93.94 386 ILE A C 1
ATOM 2878 O O . ILE A 1 386 ? 4.644 -11.014 14.738 1.00 93.94 386 ILE A O 1
ATOM 2882 N N . HIS A 1 387 ? 5.432 -13.115 14.598 1.00 93.19 387 HIS A N 1
ATOM 2883 C CA . HIS A 1 387 ? 5.098 -13.308 13.188 1.00 93.19 387 HIS A CA 1
ATOM 2884 C C . HIS A 1 387 ? 3.583 -13.433 13.016 1.00 93.19 387 HIS A C 1
ATOM 2886 O O . HIS A 1 387 ? 2.971 -12.654 12.275 1.00 93.19 387 HIS A O 1
ATOM 2892 N N . HIS A 1 388 ? 2.961 -14.334 13.782 1.00 93.38 388 HIS A N 1
ATOM 2893 C CA . HIS A 1 388 ? 1.504 -14.472 13.824 1.00 93.38 388 HIS A CA 1
ATOM 2894 C C . HIS A 1 388 ? 0.836 -13.217 14.382 1.00 93.38 388 HIS A C 1
ATOM 2896 O O . HIS A 1 388 ? -0.214 -12.810 13.885 1.00 93.38 388 HIS A O 1
ATOM 2902 N N . PHE A 1 389 ? 1.468 -12.540 15.344 1.00 94.81 389 PHE A N 1
ATOM 2903 C CA . PHE A 1 389 ? 0.937 -11.288 15.871 1.00 94.81 389 PHE A CA 1
ATOM 2904 C C . PHE A 1 389 ? 0.869 -10.176 14.812 1.00 94.81 389 PHE A C 1
ATOM 2906 O O . PHE A 1 389 ? -0.138 -9.476 14.697 1.00 94.81 389 PHE A O 1
ATOM 2913 N N . ARG A 1 390 ? 1.914 -10.021 13.986 1.00 93.88 390 ARG A N 1
ATOM 2914 C CA . ARG A 1 390 ? 1.905 -9.063 12.863 1.00 93.88 390 ARG A CA 1
ATOM 2915 C C . ARG A 1 390 ? 0.824 -9.394 11.838 1.00 93.88 390 ARG A C 1
ATOM 2917 O O . ARG A 1 390 ? 0.157 -8.481 11.354 1.00 93.88 390 ARG A O 1
ATOM 2924 N N . LEU A 1 391 ? 0.645 -10.677 11.531 1.00 93.94 391 LEU A N 1
ATOM 2925 C CA . LEU A 1 391 ? -0.424 -11.147 10.655 1.00 93.94 391 LEU A CA 1
ATOM 2926 C C . LEU A 1 391 ? -1.808 -10.819 11.240 1.00 93.94 391 LEU A C 1
ATOM 2928 O O . LEU A 1 391 ? -2.664 -10.307 10.520 1.00 93.94 391 LEU A O 1
ATOM 2932 N N . ALA A 1 392 ? -2.012 -11.038 12.542 1.00 94.06 392 ALA A N 1
ATOM 2933 C CA . ALA A 1 392 ? -3.254 -10.705 13.235 1.00 94.06 392 ALA A CA 1
ATOM 2934 C C . ALA A 1 392 ? -3.551 -9.196 13.197 1.00 94.06 392 ALA A C 1
ATOM 2936 O O . ALA A 1 392 ? -4.661 -8.801 12.846 1.00 94.06 392 ALA A O 1
ATOM 2937 N N . LEU A 1 393 ? -2.553 -8.341 13.446 1.00 94.81 393 LEU A N 1
ATOM 2938 C CA . LEU A 1 393 ? -2.708 -6.889 13.305 1.00 94.81 393 LEU A CA 1
ATOM 2939 C C . LEU A 1 393 ? -3.081 -6.479 11.874 1.00 94.81 393 LEU A C 1
ATOM 2941 O O . LEU A 1 393 ? -3.937 -5.621 11.676 1.00 94.81 393 LEU A O 1
ATOM 2945 N N . ALA A 1 394 ? -2.478 -7.106 10.861 1.00 93.19 394 ALA A N 1
ATOM 2946 C CA . ALA A 1 394 ? -2.768 -6.796 9.462 1.00 93.19 394 ALA A CA 1
ATOM 2947 C C . ALA A 1 394 ? -4.181 -7.223 9.010 1.00 93.19 394 ALA A C 1
ATOM 2949 O O . ALA A 1 394 ? -4.637 -6.824 7.931 1.00 93.19 394 ALA A O 1
ATOM 2950 N N . ARG A 1 395 ? -4.893 -8.019 9.815 1.00 92.81 395 ARG A N 1
ATOM 2951 C CA . ARG A 1 395 ? -6.285 -8.416 9.563 1.00 92.81 395 ARG A CA 1
ATOM 2952 C C . ARG A 1 395 ? -7.309 -7.405 10.044 1.00 92.81 395 ARG A C 1
ATOM 2954 O O . ARG A 1 395 ? -8.432 -7.469 9.563 1.00 92.81 395 ARG A O 1
ATOM 2961 N N . LEU A 1 396 ? -6.920 -6.468 10.904 1.00 94.50 396 LEU A N 1
ATOM 2962 C CA . LEU A 1 396 ? -7.814 -5.408 11.355 1.00 94.50 396 LEU A CA 1
ATOM 2963 C C . LEU A 1 396 ? -8.308 -4.576 10.161 1.00 94.50 396 LEU A C 1
ATOM 2965 O O . LEU A 1 396 ? -7.568 -4.314 9.201 1.00 94.50 396 LEU A O 1
ATOM 2969 N N . ARG A 1 397 ? -9.584 -4.204 10.203 1.00 93.69 397 ARG A N 1
ATOM 2970 C CA . ARG A 1 397 ? -10.303 -3.431 9.188 1.00 93.69 397 ARG A CA 1
ATOM 2971 C C . ARG A 1 397 ? -10.975 -2.216 9.813 1.00 93.69 397 ARG A C 1
ATOM 2973 O O . ARG A 1 397 ? -11.092 -2.091 11.028 1.00 93.69 397 ARG A O 1
ATOM 2980 N N . TRP A 1 398 ? -11.408 -1.302 8.952 1.00 91.00 398 TRP A N 1
ATOM 2981 C CA . TRP A 1 398 ? -12.345 -0.265 9.363 1.00 91.00 398 TRP A CA 1
ATOM 2982 C C . TRP A 1 398 ? -13.641 -0.914 9.862 1.00 91.00 398 TRP A C 1
ATOM 2984 O O . TRP A 1 398 ? -14.111 -1.885 9.269 1.00 91.00 398 TRP A O 1
ATOM 2994 N N . GLY A 1 399 ? -14.197 -0.392 10.951 1.00 91.81 399 GLY A N 1
ATOM 2995 C CA . GLY A 1 399 ? -15.326 -0.984 11.666 1.00 91.81 399 GLY A CA 1
ATOM 2996 C C . GLY A 1 399 ? -14.946 -2.069 12.679 1.00 91.81 399 GLY A C 1
ATOM 2997 O O . GLY A 1 399 ? -15.846 -2.674 13.268 1.00 91.81 399 GLY A O 1
ATOM 2998 N N . ASP A 1 400 ? -13.654 -2.333 12.900 1.00 94.19 400 ASP A N 1
ATOM 2999 C CA . ASP A 1 400 ? -13.189 -3.217 13.972 1.00 94.19 400 ASP A CA 1
ATOM 3000 C C . ASP A 1 400 ? -12.880 -2.444 15.261 1.00 94.19 400 ASP A C 1
ATOM 3002 O O . ASP A 1 400 ? -12.604 -1.243 15.270 1.00 94.19 400 ASP A O 1
ATOM 3006 N N . ARG A 1 401 ? -12.851 -3.177 16.374 1.00 94.75 401 ARG A N 1
ATOM 3007 C CA . ARG A 1 401 ? -12.242 -2.741 17.633 1.00 94.75 401 ARG A CA 1
ATOM 3008 C C . ARG A 1 401 ? -10.838 -3.336 17.725 1.00 94.75 401 ARG A C 1
ATOM 3010 O O . ARG A 1 401 ? -10.662 -4.535 17.504 1.00 94.75 401 ARG A O 1
ATOM 3017 N N . MET A 1 402 ? -9.849 -2.516 18.073 1.00 95.88 402 MET A N 1
ATOM 3018 C CA . MET A 1 402 ? -8.524 -2.990 18.473 1.00 95.88 402 MET A CA 1
ATOM 3019 C C . MET A 1 402 ? -8.384 -2.830 19.982 1.00 95.88 402 MET A C 1
ATOM 3021 O O . MET A 1 402 ? -8.392 -1.710 20.482 1.00 95.88 402 MET A O 1
ATOM 3025 N N . ASP A 1 403 ? -8.234 -3.944 20.689 1.00 95.44 403 ASP A N 1
ATOM 3026 C CA . ASP A 1 403 ? -8.024 -4.027 22.132 1.00 95.44 403 ASP A CA 1
ATOM 3027 C C . ASP A 1 403 ? -6.725 -4.793 22.403 1.00 95.44 403 ASP A C 1
ATOM 3029 O O . ASP A 1 403 ? -6.653 -6.012 22.243 1.00 95.44 403 ASP A O 1
ATOM 3033 N N . LEU A 1 404 ? -5.680 -4.064 22.784 1.00 96.69 404 LEU A N 1
ATOM 3034 C CA . L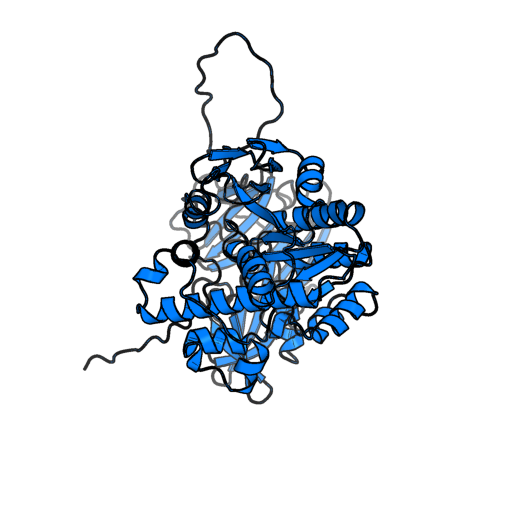EU A 1 404 ? -4.386 -4.624 23.155 1.00 96.69 404 LEU A CA 1
ATOM 3035 C C . LEU A 1 404 ? -4.277 -4.704 24.674 1.00 96.69 404 LEU A C 1
ATOM 3037 O O . LEU A 1 404 ? -4.344 -3.675 25.347 1.00 96.69 404 LEU A O 1
ATOM 3041 N N . ARG A 1 405 ? -4.009 -5.898 25.219 1.00 96.12 405 ARG A N 1
ATOM 3042 C CA . ARG A 1 405 ? -3.556 -6.009 26.615 1.00 96.12 405 ARG A CA 1
ATOM 3043 C C . ARG A 1 405 ? -2.045 -5.957 26.667 1.00 96.12 405 ARG A C 1
ATOM 3045 O O . ARG A 1 405 ? -1.359 -6.804 26.079 1.00 96.12 405 ARG A O 1
ATOM 3052 N N . VAL A 1 406 ? -1.525 -5.001 27.422 1.00 97.50 406 VAL A N 1
ATOM 3053 C CA . VAL A 1 406 ? -0.088 -4.794 27.587 1.00 97.50 406 VAL A CA 1
ATOM 3054 C C . VAL A 1 406 ? 0.335 -4.891 29.046 1.00 97.50 406 VAL A C 1
ATOM 3056 O O . VAL A 1 406 ? -0.422 -4.552 29.952 1.00 97.50 406 VAL A O 1
ATOM 3059 N N . GLN A 1 407 ? 1.574 -5.314 29.278 1.00 97.50 407 GLN A N 1
ATOM 3060 C CA . GLN A 1 407 ? 2.253 -5.170 30.556 1.00 97.50 407 GLN A CA 1
ATOM 3061 C C . GLN A 1 407 ? 3.047 -3.858 30.544 1.00 97.50 407 GLN A C 1
ATOM 3063 O O . GLN A 1 407 ? 3.997 -3.709 29.769 1.00 97.50 407 GLN A O 1
ATOM 3068 N N . ARG A 1 408 ? 2.686 -2.928 31.430 1.00 97.19 408 ARG A N 1
ATOM 3069 C CA . ARG A 1 408 ? 3.369 -1.644 31.637 1.00 97.19 408 ARG A CA 1
ATOM 3070 C C . ARG A 1 408 ? 3.721 -1.495 33.108 1.00 97.19 408 ARG A C 1
ATOM 3072 O O . ARG A 1 408 ? 2.850 -1.601 33.968 1.00 97.19 408 ARG A O 1
ATOM 3079 N N . ASP A 1 409 ? 5.005 -1.307 33.407 1.00 94.38 409 ASP A N 1
ATOM 3080 C CA . ASP A 1 409 ? 5.514 -1.167 34.781 1.00 94.38 409 ASP A CA 1
ATOM 3081 C C . ASP A 1 409 ? 5.022 -2.275 35.738 1.00 94.38 409 ASP A C 1
ATOM 3083 O O . ASP A 1 409 ? 4.679 -2.037 36.896 1.00 94.38 409 ASP A O 1
ATOM 3087 N N . GLY A 1 410 ? 4.944 -3.512 35.232 1.00 92.00 410 GLY A N 1
ATOM 3088 C CA . GLY A 1 410 ? 4.496 -4.675 36.003 1.00 92.00 410 GLY A CA 1
ATOM 3089 C C . GLY A 1 410 ? 2.978 -4.792 36.196 1.00 92.00 410 GLY A C 1
ATOM 3090 O O . GLY A 1 410 ? 2.547 -5.669 36.942 1.00 92.00 410 GLY A O 1
ATOM 3091 N N . LYS A 1 411 ? 2.168 -3.966 35.525 1.00 96.00 411 LYS A N 1
ATOM 3092 C CA . LYS A 1 411 ? 0.699 -4.021 35.565 1.00 96.00 411 LYS A CA 1
ATOM 3093 C C . LYS A 1 411 ? 0.115 -4.307 34.187 1.00 96.00 411 LYS A C 1
ATOM 3095 O O . LYS A 1 411 ? 0.638 -3.821 33.188 1.00 96.00 411 LYS A O 1
ATOM 3100 N N . ALA A 1 412 ? -0.991 -5.046 34.157 1.00 95.88 412 ALA A N 1
ATOM 3101 C CA . ALA A 1 412 ? -1.797 -5.195 32.954 1.00 95.88 412 ALA A CA 1
ATOM 3102 C C . ALA A 1 412 ? -2.573 -3.895 32.683 1.00 95.88 412 ALA A C 1
ATOM 3104 O O . ALA A 1 412 ? -3.192 -3.341 33.594 1.00 95.88 412 ALA A O 1
ATOM 3105 N N . VAL A 1 413 ? -2.525 -3.419 31.442 1.00 96.31 413 VAL A N 1
ATOM 3106 C CA . VAL A 1 413 ? -3.232 -2.234 30.947 1.00 96.31 413 VAL A CA 1
ATOM 3107 C C . VAL A 1 413 ? -3.958 -2.625 29.665 1.00 96.31 413 VAL A C 1
ATOM 3109 O O . VAL A 1 413 ? -3.358 -3.238 28.784 1.00 96.31 413 VAL A O 1
ATOM 3112 N N . ASP A 1 414 ? -5.239 -2.277 29.570 1.00 94.62 414 ASP A N 1
ATOM 3113 C CA . ASP A 1 414 ? -6.027 -2.446 28.351 1.00 94.62 414 ASP A CA 1
ATOM 3114 C C . ASP A 1 414 ? -5.959 -1.153 27.525 1.00 94.62 414 ASP A C 1
ATOM 3116 O O . ASP A 1 414 ? -6.276 -0.066 28.011 1.00 94.62 414 ASP A O 1
ATOM 3120 N N . CYS A 1 415 ? -5.509 -1.275 26.279 1.00 96.38 415 CYS A N 1
ATOM 3121 C CA . CYS A 1 415 ? -5.371 -0.187 25.318 1.00 96.38 415 CYS A CA 1
ATOM 3122 C C . CYS A 1 415 ? -6.343 -0.438 24.166 1.00 96.38 415 CYS A C 1
ATOM 3124 O O . CYS A 1 415 ? -6.074 -1.262 23.292 1.00 96.38 415 CYS A O 1
ATOM 3126 N N . SER A 1 416 ? -7.485 0.251 24.184 1.00 96.19 416 SER A N 1
ATOM 3127 C CA . SER A 1 416 ? -8.582 0.031 23.237 1.00 96.19 416 SER A CA 1
ATOM 3128 C C . SER A 1 416 ? -8.866 1.250 22.363 1.00 96.19 416 SER A C 1
ATOM 3130 O O . SER A 1 416 ? -8.837 2.384 22.843 1.00 96.19 416 SER A O 1
ATOM 3132 N N . VAL A 1 417 ? -9.197 1.006 21.096 1.00 95.88 417 VAL A N 1
ATOM 3133 C CA . VAL A 1 417 ? -9.636 2.014 20.120 1.00 95.88 417 VAL A CA 1
ATOM 3134 C C . VAL A 1 417 ? -10.636 1.404 19.132 1.00 95.88 417 VAL A C 1
ATOM 3136 O O . VAL A 1 417 ? -10.593 0.203 18.848 1.00 95.88 417 VAL A O 1
ATOM 3139 N N . LEU A 1 418 ? -11.548 2.231 18.620 1.00 95.88 418 LEU A N 1
ATOM 3140 C CA . LEU A 1 418 ? -12.456 1.875 17.531 1.00 95.88 418 LEU A CA 1
ATOM 3141 C C . LEU A 1 418 ? -11.845 2.354 16.215 1.00 95.88 418 LEU A C 1
ATOM 3143 O O . LEU A 1 418 ? -11.500 3.525 16.079 1.00 95.88 418 LEU A O 1
ATOM 3147 N N . LEU A 1 419 ? -11.670 1.442 15.264 1.00 93.56 419 LEU A N 1
ATOM 3148 C CA . LEU A 1 419 ? -11.017 1.727 13.993 1.00 93.56 419 LEU A CA 1
ATOM 3149 C C . LEU A 1 419 ? -12.052 2.267 13.012 1.00 93.56 419 LEU A C 1
ATOM 3151 O O . LEU A 1 419 ? -12.630 1.516 12.232 1.00 93.56 419 LEU A O 1
ATOM 3155 N N . GLU A 1 420 ? -12.264 3.576 13.032 1.00 88.69 420 GLU A N 1
ATOM 3156 C CA . GLU A 1 420 ? -13.076 4.282 12.041 1.00 88.69 420 GLU A CA 1
ATOM 3157 C C . GLU A 1 420 ? -12.222 5.288 11.266 1.00 88.69 420 GLU A C 1
ATOM 3159 O O . GLU A 1 420 ? -11.292 5.863 11.839 1.00 88.69 420 GLU A O 1
ATOM 3164 N N . PRO A 1 421 ? -12.518 5.526 9.977 1.00 79.81 421 PRO A N 1
ATOM 3165 C CA . PRO A 1 421 ? -11.880 6.603 9.237 1.00 79.81 421 PRO A CA 1
ATOM 3166 C C . PRO A 1 421 ? -12.140 7.931 9.950 1.00 79.81 421 PRO A C 1
ATOM 3168 O O . PRO A 1 421 ? -13.293 8.261 10.230 1.00 79.81 421 PRO A O 1
ATOM 3171 N N . GLU A 1 422 ? -11.089 8.697 10.233 1.00 67.75 422 GLU A N 1
ATOM 3172 C CA . GLU A 1 422 ? -11.236 10.038 10.790 1.00 67.75 422 GLU A CA 1
ATOM 3173 C C . GLU A 1 422 ? -11.819 10.970 9.720 1.00 67.75 422 GLU A C 1
ATOM 3175 O O . GLU A 1 422 ? -11.304 11.061 8.606 1.00 67.75 422 GLU A O 1
ATOM 3180 N N . LEU A 1 423 ? -12.925 11.640 10.049 1.00 63.22 423 LEU A N 1
ATOM 3181 C CA . LEU A 1 423 ? -13.644 12.536 9.133 1.00 63.22 423 LEU A CA 1
ATOM 3182 C C . LEU A 1 423 ? -13.497 14.020 9.530 1.00 63.22 423 LEU A C 1
ATOM 3184 O O . LEU A 1 423 ? -14.138 14.877 8.927 1.00 63.22 423 LEU A O 1
ATOM 3188 N N . GLU A 1 424 ? -12.680 14.343 10.547 1.00 45.38 424 GLU A N 1
ATOM 3189 C CA . GLU A 1 424 ? -12.634 15.670 11.196 1.00 45.38 424 GLU A CA 1
ATOM 3190 C C . GLU A 1 424 ? -11.994 16.797 10.355 1.00 45.38 424 GLU A C 1
ATOM 3192 O O . GLU A 1 424 ? -12.131 17.971 10.704 1.00 45.38 424 GLU A O 1
ATOM 3197 N N . THR A 1 425 ? -11.391 16.521 9.195 1.00 39.94 425 THR A N 1
ATOM 3198 C CA . THR A 1 425 ? -10.934 17.569 8.263 1.00 39.94 425 THR A CA 1
ATOM 3199 C C . THR A 1 425 ? -11.969 17.873 7.181 1.00 39.94 425 THR A C 1
ATOM 3201 O O . THR A 1 425 ? -11.738 17.672 5.993 1.00 39.94 425 THR A O 1
ATOM 3204 N N . VAL A 1 426 ? -13.088 18.484 7.578 1.00 42.81 426 VAL A N 1
ATOM 3205 C CA . VAL A 1 426 ? -14.108 19.064 6.670 1.00 42.81 426 VAL A CA 1
ATOM 3206 C C . VAL A 1 426 ? -13.592 20.329 5.936 1.00 42.81 426 VAL A C 1
ATOM 3208 O O . VAL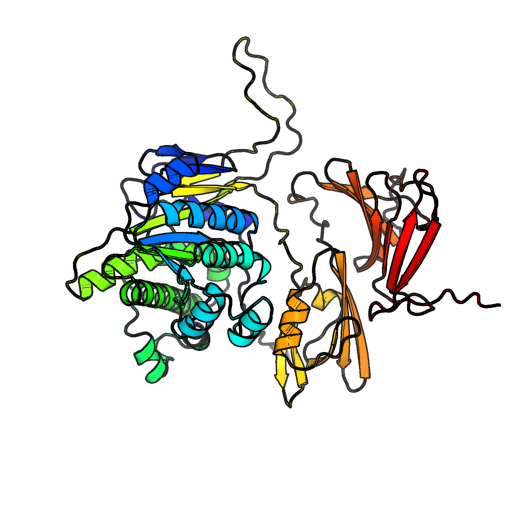 A 1 426 ? -14.343 21.070 5.316 1.00 42.81 426 VAL A O 1
ATOM 3211 N N . THR A 1 427 ? -12.281 20.588 5.948 1.00 38.62 427 THR A N 1
ATOM 3212 C CA . THR A 1 427 ? -11.621 21.590 5.088 1.00 38.62 427 THR A CA 1
ATOM 3213 C C . THR A 1 427 ? -10.663 20.992 4.057 1.00 38.62 427 THR A C 1
ATOM 3215 O O . THR A 1 427 ? -9.988 21.743 3.354 1.00 38.62 427 THR A O 1
ATOM 3218 N N . ARG A 1 428 ? -10.637 19.664 3.893 1.00 38.78 428 ARG A N 1
ATOM 3219 C CA . ARG A 1 428 ? -10.060 19.007 2.714 1.00 38.78 428 ARG A CA 1
ATOM 3220 C C . ARG A 1 428 ? -10.745 17.657 2.495 1.00 38.78 428 ARG A C 1
ATOM 3222 O O . ARG A 1 428 ? -10.408 16.685 3.152 1.00 38.78 428 ARG A O 1
ATOM 3229 N N . GLU A 1 429 ? -11.721 17.668 1.587 1.00 40.72 429 GLU A N 1
ATOM 3230 C CA . GLU A 1 429 ? -12.244 16.514 0.842 1.00 40.72 429 GLU A CA 1
ATOM 3231 C C . GLU A 1 429 ? -12.517 15.257 1.681 1.00 40.72 429 GLU A C 1
ATOM 3233 O O . GLU A 1 429 ? -11.720 14.321 1.746 1.00 40.72 429 GLU A O 1
ATOM 3238 N N . VAL A 1 430 ? -13.716 15.188 2.263 1.00 44.19 430 VAL A N 1
ATOM 3239 C CA . VAL A 1 430 ? -14.278 13.892 2.655 1.00 44.19 430 VAL A CA 1
ATOM 3240 C C . VAL A 1 430 ? -14.361 13.039 1.386 1.00 44.19 430 VAL A C 1
ATOM 3242 O O . VAL A 1 430 ? -14.738 13.555 0.332 1.00 44.19 430 VAL A O 1
ATOM 3245 N N . ALA A 1 431 ? -14.003 11.754 1.464 1.00 52.88 431 ALA A N 1
ATOM 3246 C CA . ALA A 1 431 ? -14.093 10.834 0.331 1.00 52.88 431 ALA A CA 1
ATOM 3247 C C . ALA A 1 431 ? -15.402 11.070 -0.465 1.00 52.88 431 ALA A C 1
ATOM 3249 O O . ALA A 1 431 ? -16.460 11.238 0.154 1.00 52.88 431 ALA A O 1
ATOM 3250 N N . PRO A 1 432 ? -15.377 11.112 -1.811 1.00 56.62 432 PRO A N 1
ATOM 3251 C CA . PRO A 1 432 ? -16.521 11.554 -2.601 1.00 56.62 432 PRO A CA 1
ATOM 3252 C C . PRO A 1 432 ? -17.845 10.887 -2.195 1.00 56.62 432 PRO A C 1
ATOM 3254 O O . PRO A 1 432 ? -17.995 9.661 -2.239 1.00 56.62 432 PRO A O 1
ATOM 3257 N N . GLY A 1 433 ? -18.826 11.713 -1.825 1.00 68.38 433 GLY A N 1
ATOM 3258 C CA . GLY A 1 433 ? -20.182 11.284 -1.491 1.00 68.38 433 GLY A CA 1
ATOM 3259 C C . GLY A 1 433 ? -20.447 10.974 -0.017 1.00 68.38 433 GLY A C 1
ATOM 3260 O O . GLY A 1 433 ? -21.512 10.433 0.265 1.00 68.38 433 GLY A O 1
ATOM 3261 N N . PHE A 1 434 ? -19.544 11.286 0.913 1.00 76.38 434 PHE A N 1
ATOM 3262 C CA . PHE A 1 434 ? -19.847 11.237 2.348 1.00 76.38 434 PHE A CA 1
ATOM 3263 C C . PHE A 1 434 ? -20.369 12.584 2.869 1.00 76.38 434 PHE A C 1
ATOM 3265 O O . PHE A 1 434 ? -19.923 13.643 2.437 1.00 76.38 434 PHE A O 1
ATOM 3272 N N . LYS A 1 435 ? -21.311 12.535 3.816 1.00 82.31 435 LYS A N 1
ATOM 3273 C CA . LYS A 1 435 ? -21.882 13.694 4.513 1.00 82.31 435 LYS A CA 1
ATOM 3274 C C . LYS A 1 435 ? -21.890 13.428 6.015 1.00 82.31 435 LYS A C 1
ATOM 3276 O O . LYS A 1 435 ? -22.127 12.300 6.444 1.00 82.31 435 LYS A O 1
ATOM 3281 N N . VAL A 1 436 ? -21.627 14.469 6.795 1.00 85.38 436 VAL A N 1
ATOM 3282 C CA . VAL A 1 436 ? -21.516 14.414 8.254 1.00 85.38 436 VAL A CA 1
ATOM 3283 C C . VAL A 1 436 ? -22.551 15.359 8.858 1.00 85.38 436 VAL A C 1
ATOM 3285 O O . VAL A 1 436 ? -22.605 16.531 8.492 1.00 85.38 436 VAL A O 1
ATOM 3288 N N . GLU A 1 437 ? -23.381 14.853 9.766 1.00 89.12 437 GLU A N 1
ATOM 3289 C CA . GLU A 1 437 ? -24.422 15.617 10.464 1.00 89.12 437 GLU A CA 1
ATOM 3290 C C . GLU A 1 437 ? -24.372 15.339 11.970 1.00 89.12 437 GLU A C 1
ATOM 3292 O O . GLU A 1 437 ? -23.855 14.312 12.401 1.00 89.12 437 GLU A O 1
ATOM 3297 N N . GLU A 1 438 ? -24.932 16.219 12.799 1.00 90.25 438 GLU A N 1
ATOM 3298 C CA . GLU A 1 438 ? -25.127 15.898 14.216 1.00 90.25 438 GLU A CA 1
ATOM 3299 C C . GLU A 1 438 ? -26.324 14.956 14.373 1.00 90.25 438 GLU A C 1
ATOM 3301 O O . GLU A 1 438 ? -27.386 15.187 13.795 1.00 90.25 438 GLU A O 1
ATOM 3306 N N . ALA A 1 439 ? -26.166 13.887 15.150 1.00 91.31 439 ALA A N 1
ATOM 3307 C CA . ALA A 1 439 ? -27.223 12.918 15.414 1.00 91.31 439 ALA A CA 1
ATOM 3308 C C . ALA A 1 439 ? -27.990 13.275 16.694 1.00 91.31 439 ALA A C 1
ATOM 3310 O O . ALA A 1 439 ? -27.401 13.665 17.706 1.00 91.31 439 ALA A O 1
ATOM 3311 N N . ALA A 1 440 ? -29.309 13.076 16.685 1.00 91.00 440 ALA A N 1
ATOM 3312 C CA . ALA A 1 440 ? -30.108 13.139 17.903 1.00 91.00 440 ALA A CA 1
ATOM 3313 C C . ALA A 1 440 ? -29.707 12.023 18.891 1.00 91.00 440 ALA A C 1
ATOM 3315 O O . ALA A 1 440 ? -29.074 11.027 18.528 1.00 91.00 440 ALA A O 1
ATOM 3316 N N . ALA A 1 441 ? -30.100 12.171 20.160 1.00 88.56 441 ALA A N 1
ATOM 3317 C CA . ALA A 1 441 ? -29.993 11.073 21.115 1.00 88.56 441 ALA A CA 1
ATOM 3318 C C . ALA A 1 441 ? -30.782 9.857 20.599 1.00 88.56 441 ALA A C 1
ATOM 3320 O O . ALA A 1 441 ? -31.922 10.000 20.157 1.00 88.56 441 ALA A O 1
ATOM 3321 N N . LEU A 1 442 ? -30.170 8.676 20.665 1.00 92.06 442 LEU A N 1
ATOM 3322 C CA . LEU A 1 442 ? -30.771 7.423 20.226 1.00 92.06 442 LEU A CA 1
ATOM 3323 C C . LEU A 1 442 ? -30.706 6.371 21.334 1.00 92.06 442 LEU A C 1
ATOM 3325 O O . LEU A 1 442 ? -29.758 6.344 22.120 1.00 92.06 442 LEU A O 1
ATOM 3329 N N . ASP A 1 443 ? -31.698 5.488 21.343 1.00 93.62 443 ASP A N 1
ATOM 3330 C CA . ASP A 1 443 ? -31.615 4.184 21.990 1.00 93.62 443 ASP A CA 1
ATOM 3331 C C . ASP A 1 443 ? -31.312 3.147 20.897 1.00 93.62 443 ASP A C 1
ATOM 3333 O O . ASP A 1 443 ? -32.155 2.949 20.015 1.00 93.62 443 ASP A O 1
ATOM 3337 N N . PRO A 1 444 ? -30.139 2.486 20.920 1.00 93.69 444 PRO A N 1
ATOM 3338 C CA . PRO A 1 444 ? -29.804 1.445 19.959 1.00 93.69 444 PRO A CA 1
ATOM 3339 C C . PRO A 1 444 ? -30.829 0.314 19.866 1.00 93.69 444 PRO A C 1
ATOM 3341 O O . PRO A 1 444 ? -30.898 -0.312 18.820 1.00 93.69 444 PRO A O 1
ATOM 3344 N N . ALA A 1 445 ? -31.635 0.040 20.896 1.00 93.31 445 ALA A N 1
ATOM 3345 C CA . ALA A 1 445 ? -32.669 -0.995 20.848 1.00 93.31 445 ALA A CA 1
ATOM 3346 C C . ALA A 1 445 ? -34.019 -0.502 20.284 1.00 93.31 445 ALA A C 1
ATOM 3348 O O . ALA A 1 445 ? -34.910 -1.316 20.036 1.00 93.31 445 ALA A O 1
ATOM 3349 N N . SER A 1 446 ? -34.178 0.805 20.049 1.00 93.25 446 SER A N 1
ATOM 3350 C CA . SER A 1 446 ? -35.418 1.393 19.528 1.00 93.25 446 SER A CA 1
ATOM 3351 C C . SER A 1 446 ? -35.737 0.908 18.114 1.00 93.25 446 SER A C 1
ATOM 3353 O O . SER A 1 446 ? -34.831 0.676 17.314 1.00 93.25 446 SER A O 1
ATOM 3355 N N . ALA A 1 447 ? -37.028 0.794 17.793 1.00 92.31 447 ALA A N 1
ATOM 3356 C CA . ALA A 1 447 ? -37.507 0.559 16.431 1.00 92.31 447 ALA A CA 1
ATOM 3357 C C . ALA A 1 447 ? -37.490 1.833 15.565 1.00 92.31 447 ALA A C 1
ATOM 3359 O O . ALA A 1 447 ? -37.690 1.753 14.359 1.00 92.31 447 ALA A O 1
ATOM 3360 N N . GLU A 1 448 ? -37.266 3.014 16.153 1.00 92.94 448 GLU A N 1
ATOM 3361 C CA . GLU A 1 448 ? -37.173 4.254 15.382 1.00 92.94 448 GLU A CA 1
ATOM 3362 C C . GLU A 1 448 ? -35.807 4.403 14.691 1.00 92.94 448 GLU A C 1
ATOM 3364 O O . GLU A 1 448 ? -34.772 4.152 15.317 1.00 92.94 448 GLU A O 1
ATOM 3369 N N . PRO A 1 449 ? -35.771 4.880 13.433 1.00 93.81 449 PRO A N 1
ATOM 3370 C CA . PRO A 1 449 ? -34.519 5.197 12.764 1.00 93.81 449 PRO A CA 1
ATOM 3371 C C . PRO A 1 449 ? -33.860 6.433 13.385 1.00 93.81 449 PRO A C 1
ATOM 3373 O O . PRO A 1 449 ? -34.534 7.348 13.873 1.00 93.81 449 PRO A O 1
ATOM 3376 N N . VAL A 1 450 ? -32.529 6.477 13.325 1.00 94.06 450 VAL A N 1
ATOM 3377 C CA . VAL A 1 450 ? -31.740 7.625 13.778 1.00 94.06 450 VAL A CA 1
ATOM 3378 C C . VAL A 1 450 ? -32.090 8.858 12.953 1.00 94.06 450 VAL A C 1
ATOM 3380 O O . VAL A 1 450 ? -32.163 8.815 11.726 1.00 94.06 450 VAL A O 1
ATOM 3383 N N . LYS A 1 451 ? -32.274 9.982 13.647 1.00 92.06 451 LYS A N 1
ATOM 3384 C CA . LYS A 1 451 ? -32.601 11.280 13.053 1.00 92.06 451 LYS A CA 1
ATOM 3385 C C . LYS A 1 451 ? -31.456 12.260 13.284 1.00 92.06 451 LYS A C 1
ATOM 3387 O O . LYS A 1 451 ? -30.783 12.205 14.317 1.00 92.06 451 LYS A O 1
ATOM 3392 N N . ALA A 1 452 ? -31.279 13.186 12.348 1.00 90.12 452 ALA A N 1
ATOM 3393 C CA . ALA A 1 452 ? -30.417 14.341 12.549 1.00 90.12 452 ALA A CA 1
ATOM 3394 C C . ALA A 1 452 ? -30.932 15.198 13.718 1.00 90.12 452 ALA A C 1
ATOM 3396 O O . ALA A 1 452 ? -32.143 15.325 13.939 1.00 90.12 452 ALA A O 1
ATOM 3397 N N . ALA A 1 453 ? -30.013 15.786 14.477 1.00 87.00 453 ALA A N 1
ATOM 3398 C CA . ALA A 1 453 ? -30.347 16.717 15.537 1.00 87.00 453 ALA A CA 1
ATOM 3399 C C . ALA A 1 453 ? -30.931 18.002 14.938 1.00 87.00 453 ALA A C 1
ATOM 3401 O O . ALA A 1 453 ? -30.397 18.571 13.989 1.00 87.00 453 ALA A O 1
ATOM 3402 N N . VAL A 1 454 ? -32.022 18.495 15.531 1.00 84.19 454 VAL A N 1
ATOM 3403 C CA . VAL A 1 454 ? -32.671 19.742 15.085 1.00 84.19 454 VAL A CA 1
ATOM 3404 C C . VAL A 1 454 ? -31.745 20.946 15.280 1.00 84.19 454 VAL A C 1
ATOM 3406 O O . VAL A 1 454 ? -31.771 21.885 14.486 1.00 84.19 454 VAL A O 1
ATOM 3409 N N . LYS A 1 455 ? -30.939 20.940 16.348 1.00 82.25 455 LYS A N 1
ATOM 3410 C CA . LYS A 1 455 ? -29.979 22.002 16.638 1.00 82.25 455 LYS A CA 1
ATOM 3411 C C . LYS A 1 455 ? -28.736 21.442 17.338 1.00 82.25 455 LYS A C 1
ATOM 3413 O O . LYS A 1 455 ? -28.901 20.853 18.406 1.00 82.25 455 LYS A O 1
ATOM 3418 N N . PRO A 1 456 ? -27.539 21.708 16.792 1.00 77.94 456 PRO A N 1
ATOM 3419 C CA . PRO A 1 456 ? -26.277 21.405 17.443 1.00 77.94 456 PRO A CA 1
ATOM 3420 C C . PRO A 1 456 ? -26.114 22.041 18.818 1.00 77.94 456 PRO A C 1
ATOM 3422 O O . PRO A 1 456 ? -26.361 23.246 18.963 1.00 77.94 456 PRO A O 1
ATOM 3425 N N . ASP A 1 457 ? -25.642 21.268 19.798 1.00 80.38 457 ASP A N 1
ATOM 3426 C CA . ASP A 1 457 ? -25.101 21.827 21.041 1.00 80.38 457 ASP A CA 1
ATOM 3427 C C . ASP A 1 457 ? -23.564 21.767 21.028 1.00 80.38 457 ASP A C 1
ATOM 3429 O O . ASP A 1 457 ? -22.968 20.748 21.385 1.00 80.38 457 ASP A O 1
ATOM 3433 N N . PRO A 1 458 ? -22.883 22.873 20.674 1.00 75.56 458 PRO A N 1
ATOM 3434 C CA . PRO A 1 458 ? -21.425 22.907 20.633 1.00 75.56 458 PRO A CA 1
ATOM 3435 C C . PRO A 1 458 ? -20.780 22.795 22.024 1.00 75.56 458 PRO A C 1
ATOM 3437 O O . PRO A 1 458 ? -19.558 22.721 22.114 1.00 75.56 458 PRO A O 1
ATOM 3440 N N . LYS A 1 459 ? -21.567 22.837 23.109 1.00 83.69 459 LYS A N 1
ATOM 3441 C CA . LYS A 1 459 ? -21.092 22.665 24.489 1.00 83.69 459 LYS A CA 1
ATOM 3442 C C . LYS A 1 459 ? -21.382 21.274 25.051 1.00 83.69 459 LYS A C 1
ATOM 3444 O O . LYS A 1 459 ? -21.089 21.046 26.226 1.00 83.69 459 LYS A O 1
ATOM 3449 N N . ALA A 1 460 ? -21.964 20.374 24.259 1.00 82.44 460 ALA A N 1
ATOM 3450 C CA . ALA A 1 460 ? -22.197 19.009 24.695 1.00 82.44 460 ALA A CA 1
ATOM 3451 C C . ALA A 1 460 ? -20.866 18.330 25.047 1.00 82.44 460 ALA A C 1
ATOM 3453 O O . ALA A 1 460 ? -19.907 18.379 24.290 1.00 82.44 460 ALA A O 1
ATOM 3454 N N . GLU A 1 461 ? -20.811 17.670 26.200 1.00 87.50 461 GLU A N 1
ATOM 3455 C CA . GLU A 1 461 ? -19.655 16.849 26.586 1.00 87.50 461 GLU A CA 1
ATOM 3456 C C . GLU A 1 461 ? -19.538 15.596 25.698 1.00 87.50 461 GLU A C 1
ATOM 3458 O O . GLU A 1 461 ? -18.442 15.114 25.404 1.00 87.50 461 GLU A O 1
ATOM 3463 N N . VAL A 1 462 ? -20.692 15.102 25.232 1.00 90.94 462 VAL A N 1
ATOM 3464 C CA . VAL A 1 462 ? -20.824 13.951 24.339 1.00 90.94 462 VAL A CA 1
ATOM 3465 C C . VAL A 1 462 ? -21.428 14.397 23.013 1.00 90.94 462 VAL A C 1
ATOM 3467 O O . VAL A 1 462 ? -22.619 14.715 22.944 1.00 90.94 462 VAL A O 1
ATOM 3470 N N . HIS A 1 463 ? -20.622 14.347 21.957 1.00 91.00 463 HIS A N 1
ATOM 3471 C CA . HIS A 1 463 ? -21.047 14.625 20.590 1.00 91.00 463 HIS A CA 1
ATOM 3472 C C . HIS A 1 463 ? -21.463 13.334 19.888 1.00 91.00 463 HIS A C 1
ATOM 3474 O O . HIS A 1 463 ? -20.856 12.280 20.085 1.00 91.00 463 HIS A O 1
ATOM 3480 N N . ARG A 1 464 ? -22.516 13.415 19.071 1.00 93.06 464 ARG A N 1
ATOM 3481 C CA . ARG A 1 464 ? -22.990 12.300 18.249 1.00 93.06 464 ARG A CA 1
ATOM 3482 C C . ARG A 1 464 ? -23.015 12.738 16.803 1.00 93.06 464 ARG A C 1
ATOM 3484 O O . ARG A 1 464 ? -23.675 13.719 16.477 1.00 93.06 464 ARG A O 1
ATOM 3491 N N . THR A 1 465 ? -22.349 11.988 15.948 1.00 91.94 465 THR A N 1
ATOM 3492 C CA . THR A 1 465 ? -22.160 12.364 14.554 1.00 91.94 465 THR A CA 1
ATOM 3493 C C . THR A 1 465 ? -22.748 11.286 13.658 1.00 91.94 465 THR A C 1
ATOM 3495 O O . THR A 1 465 ? -22.285 10.148 13.672 1.00 91.94 465 THR A O 1
ATOM 3498 N N . LEU A 1 466 ? -23.784 11.630 12.896 1.00 92.31 466 LEU A N 1
ATOM 3499 C CA . LEU A 1 466 ? -24.383 10.784 11.871 1.00 92.31 466 LEU A CA 1
ATOM 3500 C C . LEU A 1 466 ? -23.552 10.876 10.589 1.00 92.31 466 LEU A C 1
ATOM 3502 O O . LEU A 1 466 ? -23.388 11.952 10.013 1.00 92.31 466 LEU A O 1
ATOM 3506 N N . ILE A 1 467 ? -23.058 9.730 10.131 1.00 90.44 467 ILE A N 1
ATOM 3507 C CA . ILE A 1 467 ? -22.302 9.600 8.888 1.00 90.44 467 ILE A CA 1
ATOM 3508 C C . ILE A 1 467 ? -23.220 9.031 7.812 1.00 90.44 467 ILE A C 1
ATOM 3510 O O . ILE A 1 467 ? -23.795 7.952 7.986 1.00 90.44 467 ILE A O 1
ATOM 3514 N N . LEU A 1 468 ? -23.327 9.733 6.686 1.00 88.00 468 LEU A N 1
ATOM 3515 C CA . LEU A 1 468 ? -24.084 9.311 5.513 1.00 88.00 468 LEU A CA 1
ATOM 3516 C C . LEU A 1 468 ? -23.155 9.124 4.315 1.00 88.00 468 LEU A C 1
ATOM 3518 O O . LEU A 1 468 ? -22.156 9.826 4.171 1.00 88.00 468 LEU A O 1
ATOM 3522 N N . LYS A 1 469 ? -23.524 8.213 3.417 1.00 86.06 469 LYS A N 1
ATOM 3523 C CA . LYS A 1 469 ? -22.890 8.036 2.110 1.00 86.06 469 LYS A CA 1
ATOM 3524 C C . LYS A 1 469 ? -23.962 8.094 1.030 1.00 86.06 469 LYS A C 1
ATOM 3526 O O . LYS A 1 469 ? -24.832 7.230 0.995 1.00 86.06 469 LYS A O 1
ATOM 3531 N N . LYS A 1 470 ? -23.899 9.093 0.147 1.00 84.69 470 LYS A N 1
ATOM 3532 C CA . LYS A 1 470 ? -24.928 9.390 -0.867 1.00 84.69 470 LYS A CA 1
ATOM 3533 C C . LYS A 1 470 ? -26.330 9.427 -0.238 1.00 84.69 470 LYS A C 1
ATOM 3535 O O . LYS A 1 470 ? -27.233 8.739 -0.701 1.00 84.69 470 LYS A O 1
ATOM 3540 N N . ASP A 1 471 ? -26.442 10.145 0.881 1.00 86.25 471 ASP A N 1
ATOM 3541 C CA . ASP A 1 471 ? -27.646 10.275 1.719 1.00 86.25 471 ASP A CA 1
ATOM 3542 C C . ASP A 1 471 ? -28.168 8.976 2.365 1.00 86.25 471 ASP A C 1
ATOM 3544 O O . ASP A 1 471 ? -29.197 8.988 3.037 1.00 86.25 471 ASP A O 1
ATOM 3548 N N . VAL A 1 472 ? -27.442 7.858 2.245 1.00 92.44 472 VAL A N 1
ATOM 3549 C CA . VAL A 1 472 ? -27.751 6.615 2.964 1.00 92.44 472 VAL A CA 1
ATOM 3550 C C . VAL A 1 472 ? -27.025 6.615 4.314 1.00 92.44 472 VAL A C 1
ATOM 3552 O O . VAL A 1 472 ? -25.790 6.707 4.323 1.00 92.44 472 VAL A O 1
ATOM 3555 N N . PRO A 1 473 ? -27.728 6.481 5.453 1.00 93.56 473 PRO A N 1
ATOM 3556 C CA . PRO A 1 473 ? -27.097 6.424 6.770 1.00 93.56 473 PRO A CA 1
ATOM 3557 C C . PRO A 1 473 ? -26.144 5.228 6.871 1.00 93.56 473 PRO A C 1
ATOM 3559 O O . PRO A 1 473 ? -26.453 4.139 6.395 1.00 93.56 473 PRO A O 1
ATOM 3562 N N . GLN A 1 474 ? -24.966 5.445 7.455 1.00 93.94 474 GLN A N 1
ATOM 3563 C CA . GLN A 1 474 ? -23.930 4.418 7.612 1.00 93.94 474 GLN A CA 1
ATOM 3564 C C . GLN A 1 474 ? -23.714 4.073 9.083 1.00 93.94 474 GLN A C 1
ATOM 3566 O O . GLN A 1 474 ? -23.748 2.906 9.467 1.00 93.94 474 GLN A O 1
ATOM 3571 N N . ARG A 1 475 ? -23.475 5.091 9.916 1.00 95.31 475 ARG A N 1
ATOM 3572 C CA . ARG A 1 475 ? -23.202 4.919 11.345 1.00 95.31 475 ARG A CA 1
ATOM 3573 C C . ARG A 1 475 ? -23.441 6.201 12.135 1.00 95.31 475 ARG A C 1
ATOM 3575 O O . ARG A 1 475 ? -23.443 7.288 11.561 1.00 95.31 475 ARG A O 1
ATOM 3582 N N . VAL A 1 476 ? -23.571 6.065 13.451 1.00 95.75 476 VAL A N 1
ATOM 3583 C CA . VAL A 1 476 ? -23.422 7.157 14.419 1.00 95.75 476 VAL A CA 1
ATOM 3584 C C . VAL A 1 476 ? -22.129 6.960 15.196 1.00 95.75 476 VAL A C 1
ATOM 3586 O O . VAL A 1 476 ? -21.932 5.913 15.807 1.00 95.75 476 VAL A O 1
ATOM 3589 N N . GLU A 1 477 ? -21.274 7.973 15.209 1.00 94.94 477 GLU A N 1
ATOM 3590 C CA . GLU A 1 477 ? -20.094 8.041 16.070 1.00 94.94 477 GLU A CA 1
ATOM 3591 C C . GLU A 1 477 ? -20.428 8.806 17.349 1.00 94.94 477 GLU A C 1
ATOM 3593 O O . GLU A 1 477 ? -20.992 9.895 17.288 1.00 94.94 477 GLU A O 1
ATOM 3598 N N . VAL A 1 478 ? -20.078 8.251 18.507 1.00 95.12 478 VAL A N 1
ATOM 3599 C CA . VAL A 1 478 ? -20.237 8.897 19.813 1.00 95.12 478 VAL A CA 1
ATOM 3600 C C . VAL A 1 478 ? -18.858 9.262 20.336 1.00 95.12 478 VAL A C 1
ATOM 3602 O O . VAL A 1 478 ? -18.026 8.383 20.569 1.00 95.12 478 VAL A O 1
ATOM 3605 N N . ARG A 1 479 ? -18.611 10.559 20.527 1.00 92.44 479 ARG A N 1
ATOM 3606 C CA . ARG A 1 479 ? -17.328 11.087 20.996 1.00 92.44 479 ARG A CA 1
ATOM 3607 C C . ARG A 1 479 ? -17.483 11.803 22.327 1.00 92.44 479 ARG A C 1
ATOM 3609 O O . ARG A 1 479 ? -18.395 12.608 22.495 1.00 92.44 479 ARG A O 1
ATOM 3616 N N . HIS A 1 480 ? -16.572 11.530 23.255 1.00 91.19 480 HIS A N 1
ATOM 3617 C CA . HIS A 1 480 ? -16.385 12.338 24.459 1.00 91.19 480 HIS A CA 1
ATOM 3618 C C . HIS A 1 480 ? -15.119 13.179 24.260 1.00 91.19 480 HIS A C 1
ATOM 3620 O O . HIS A 1 480 ? -13.998 12.661 24.247 1.00 91.19 480 HIS A O 1
ATOM 3626 N N . GLY A 1 481 ? -15.297 14.483 24.038 1.00 86.75 481 GLY A N 1
ATOM 3627 C CA . GLY A 1 481 ? -14.220 15.327 23.524 1.00 86.75 481 GLY A CA 1
ATOM 3628 C C . GLY A 1 481 ? -13.739 14.801 22.167 1.00 86.75 481 GLY A C 1
ATOM 3629 O O . GLY A 1 481 ? -14.541 14.630 21.257 1.00 86.75 481 GLY A O 1
ATOM 3630 N N . LYS A 1 482 ? -12.440 14.507 22.041 1.00 82.94 482 LYS A N 1
ATOM 3631 C CA . LYS A 1 482 ? -11.852 13.934 20.813 1.00 82.94 482 LYS A CA 1
ATOM 3632 C C . LYS A 1 482 ? -11.928 12.408 20.735 1.00 82.94 482 LYS A C 1
ATOM 3634 O O . LYS A 1 482 ? -11.678 11.832 19.682 1.00 82.94 482 LYS A O 1
ATOM 3639 N N . VAL A 1 483 ? -12.240 11.746 21.847 1.00 88.31 483 VAL A N 1
ATOM 3640 C CA . VAL A 1 483 ? -12.149 10.290 21.960 1.00 88.31 483 VAL A CA 1
ATOM 3641 C C . VAL A 1 483 ? -13.417 9.642 21.419 1.00 88.31 483 VAL A C 1
ATOM 3643 O O . VAL A 1 483 ? -14.502 9.909 21.935 1.00 88.31 483 VAL A O 1
ATOM 3646 N N . LEU A 1 484 ? -13.278 8.755 20.430 1.00 93.00 484 LEU A N 1
ATOM 3647 C CA . LEU A 1 484 ? -14.372 7.919 19.935 1.00 93.00 484 LEU A CA 1
ATOM 3648 C C . LEU A 1 484 ? -14.669 6.805 20.947 1.00 93.00 484 LEU A C 1
ATOM 3650 O O . LEU A 1 484 ? -13.859 5.901 21.154 1.00 93.00 484 LEU A O 1
ATOM 3654 N N . THR A 1 485 ? -15.819 6.892 21.616 1.00 95.50 485 THR A N 1
ATOM 3655 C CA . THR A 1 485 ? -16.197 5.984 22.709 1.00 95.50 485 THR A CA 1
ATOM 3656 C C . THR A 1 485 ? -17.177 4.904 22.271 1.00 95.50 485 THR A C 1
ATOM 3658 O O . THR A 1 485 ? -17.137 3.801 22.818 1.00 95.50 485 THR A O 1
ATOM 3661 N N . ALA A 1 486 ? -18.023 5.179 21.275 1.00 96.88 486 ALA A N 1
ATOM 3662 C CA . ALA A 1 486 ? -18.902 4.178 20.682 1.00 96.88 486 ALA A CA 1
ATOM 3663 C C . ALA A 1 486 ? -19.184 4.447 19.200 1.00 96.88 486 ALA A C 1
ATOM 3665 O O . ALA A 1 486 ? -19.172 5.591 18.746 1.00 96.88 486 ALA A O 1
ATOM 3666 N N . VAL A 1 487 ? -19.488 3.380 18.464 1.00 97.38 487 VAL A N 1
ATOM 3667 C CA . VAL A 1 487 ? -19.955 3.430 17.076 1.00 97.38 487 VAL A CA 1
ATOM 3668 C C . VAL A 1 487 ? -21.213 2.584 16.948 1.00 97.38 487 VAL A C 1
ATOM 3670 O O . VAL A 1 487 ? -21.227 1.423 17.351 1.00 97.38 487 VAL A O 1
ATOM 3673 N N . HIS A 1 488 ? -22.259 3.151 16.357 1.00 97.69 488 HIS A N 1
ATOM 3674 C CA . HIS A 1 488 ? -23.511 2.462 16.060 1.00 97.69 488 HIS A CA 1
ATOM 3675 C C . HIS A 1 488 ? -23.680 2.344 14.548 1.00 97.69 488 HIS A C 1
ATOM 3677 O O . HIS A 1 488 ? -23.988 3.331 13.888 1.00 97.69 488 HIS A O 1
ATOM 3683 N N . VAL A 1 489 ? -23.472 1.154 13.992 1.00 97.12 489 VAL A N 1
ATOM 3684 C CA . VAL A 1 489 ? -23.659 0.868 12.564 1.00 97.12 489 VAL A CA 1
ATOM 3685 C C . VAL A 1 489 ? -25.148 0.796 12.252 1.00 97.12 489 VAL A C 1
ATOM 3687 O O . VAL A 1 489 ? -25.909 0.169 12.996 1.00 97.12 489 VAL A O 1
ATOM 3690 N N . LEU A 1 490 ? -25.552 1.425 11.151 1.00 97.00 490 LEU A N 1
ATOM 3691 C CA . LEU A 1 490 ? -26.943 1.552 10.734 1.00 97.00 490 LEU A CA 1
ATOM 3692 C C . LEU A 1 490 ? -27.251 0.682 9.509 1.00 97.00 490 LEU A C 1
ATOM 3694 O O . LEU A 1 490 ? -26.403 0.484 8.639 1.00 97.00 490 LEU A O 1
ATOM 3698 N N . ASP A 1 491 ? -28.484 0.185 9.425 1.00 96.00 491 ASP A N 1
ATOM 3699 C CA . ASP A 1 491 ? -29.049 -0.323 8.174 1.00 96.00 491 ASP A CA 1
ATOM 3700 C C . ASP A 1 491 ? -29.398 0.841 7.212 1.00 96.00 491 ASP A C 1
ATOM 3702 O O . ASP A 1 491 ? -29.413 2.007 7.619 1.00 96.00 491 ASP A O 1
ATOM 3706 N N . PRO A 1 492 ? -29.741 0.569 5.936 1.00 95.44 492 PRO A N 1
ATOM 3707 C CA . PRO A 1 492 ? -30.119 1.623 4.990 1.00 95.44 492 PRO A CA 1
ATOM 3708 C C . PRO A 1 492 ? -31.370 2.431 5.373 1.00 95.44 492 PRO A C 1
ATOM 3710 O O . PRO A 1 492 ? -31.608 3.483 4.782 1.00 95.44 492 PRO A O 1
ATOM 3713 N N . LYS A 1 493 ? -32.187 1.947 6.319 1.00 94.69 493 LYS A N 1
ATOM 3714 C CA . LYS A 1 493 ? -33.358 2.660 6.851 1.00 94.69 493 LYS A CA 1
ATOM 3715 C C . LYS A 1 493 ? -33.000 3.542 8.056 1.00 94.69 493 LYS A C 1
ATOM 3717 O O . LYS A 1 493 ? -33.830 4.347 8.465 1.00 94.69 493 LYS A O 1
ATOM 3722 N N . GLY A 1 494 ? -31.786 3.424 8.597 1.00 95.62 494 GLY A N 1
ATOM 3723 C CA . GLY A 1 494 ? -31.290 4.196 9.731 1.00 95.62 494 GLY A CA 1
ATOM 3724 C C . GLY A 1 494 ? -31.444 3.515 11.094 1.00 95.62 494 GLY A C 1
ATOM 3725 O O . GLY A 1 494 ? -31.291 4.198 12.105 1.00 95.62 494 GLY A O 1
ATOM 3726 N N . HIS A 1 495 ? -31.740 2.213 11.167 1.00 96.81 495 HIS A N 1
ATOM 3727 C CA . HIS A 1 495 ? -31.805 1.486 12.444 1.00 96.81 495 HIS A CA 1
ATOM 3728 C C . HIS A 1 495 ? -30.442 0.923 12.839 1.00 96.81 495 HIS A C 1
ATOM 3730 O O . HIS A 1 495 ? -29.705 0.426 11.992 1.00 96.81 495 HIS A O 1
ATOM 3736 N N . VAL A 1 496 ? -30.127 0.920 14.136 1.00 97.69 496 VAL A N 1
ATOM 3737 C CA . VAL A 1 496 ? -28.861 0.360 14.633 1.00 97.69 496 VAL A CA 1
ATOM 3738 C C . VAL A 1 496 ? -28.852 -1.160 14.505 1.00 97.69 496 VAL A C 1
ATOM 3740 O O . VAL A 1 496 ? -29.665 -1.836 15.126 1.00 97.69 496 VAL A O 1
ATOM 3743 N N . VAL A 1 497 ? -27.912 -1.720 13.754 1.00 97.38 497 VAL A N 1
ATOM 3744 C CA . VAL A 1 497 ? -27.740 -3.180 13.618 1.00 97.38 497 VAL A CA 1
ATOM 3745 C C . VAL A 1 497 ? -26.556 -3.709 14.417 1.00 97.38 497 VAL A C 1
ATOM 3747 O O . VAL A 1 497 ? -26.523 -4.887 14.765 1.00 97.38 497 VAL A O 1
ATOM 3750 N N . ARG A 1 498 ? -25.602 -2.840 14.762 1.00 97.75 498 ARG A N 1
ATOM 3751 C CA . ARG A 1 498 ? -24.408 -3.201 15.528 1.00 97.75 498 ARG A CA 1
ATOM 3752 C C . ARG A 1 498 ? -23.919 -2.007 16.337 1.00 97.75 498 ARG A C 1
ATOM 3754 O O . ARG A 1 498 ? -23.842 -0.904 15.806 1.00 97.75 498 ARG A O 1
ATOM 3761 N N . SER A 1 499 ? -23.561 -2.226 17.593 1.00 97.94 499 SER A N 1
ATOM 3762 C CA . SER A 1 499 ? -22.915 -1.238 18.458 1.00 97.94 499 SER A CA 1
ATOM 3763 C C . SER A 1 499 ? -21.554 -1.749 18.893 1.00 97.94 499 SER A C 1
ATOM 3765 O O . SER A 1 499 ? -21.461 -2.865 19.399 1.00 97.94 499 SER A O 1
ATOM 3767 N N . LEU A 1 500 ? -20.529 -0.918 18.750 1.00 97.62 500 LEU A N 1
ATOM 3768 C CA . LEU A 1 500 ? -19.184 -1.145 19.260 1.00 97.62 500 LEU A CA 1
ATOM 3769 C C . LEU A 1 500 ? -18.861 -0.113 20.328 1.00 97.62 500 LEU A C 1
ATOM 3771 O O . LEU A 1 500 ? -19.177 1.065 20.169 1.00 97.62 500 LEU A O 1
ATOM 3775 N N . TYR A 1 501 ? -18.200 -0.557 21.389 1.00 96.88 501 TYR A N 1
ATOM 3776 C CA . TYR A 1 501 ? -17.798 0.277 22.512 1.00 96.88 501 TYR A CA 1
ATOM 3777 C C . TYR A 1 501 ? -16.288 0.181 22.696 1.00 96.88 501 TYR A C 1
ATOM 3779 O O . TYR A 1 501 ? -15.715 -0.911 22.711 1.00 96.88 501 TYR A O 1
ATOM 3787 N N . ARG A 1 502 ? -15.630 1.335 22.826 1.00 95.62 502 ARG A N 1
ATOM 3788 C CA . ARG A 1 502 ? -14.192 1.404 23.102 1.00 95.62 502 ARG A CA 1
ATOM 3789 C C . ARG A 1 502 ? -13.887 0.703 24.424 1.00 95.62 502 ARG A C 1
ATOM 3791 O O . ARG A 1 502 ? -13.095 -0.243 24.454 1.00 95.62 502 ARG A O 1
ATOM 3798 N N . ASP A 1 503 ? -14.570 1.143 25.474 1.00 93.56 503 ASP A N 1
ATOM 3799 C CA . ASP A 1 503 ? -14.476 0.589 26.818 1.00 93.56 503 ASP A CA 1
ATOM 3800 C C . ASP A 1 503 ? -15.603 -0.431 27.052 1.00 93.56 503 ASP A C 1
ATOM 3802 O O . ASP A 1 503 ? -16.732 -0.200 26.606 1.00 93.56 503 ASP A O 1
ATOM 3806 N N . PRO A 1 504 ? -15.336 -1.551 27.748 1.00 92.94 504 PRO A N 1
ATOM 3807 C CA . PRO A 1 504 ? -16.371 -2.525 28.062 1.00 92.94 504 PRO A CA 1
ATOM 3808 C C . PRO A 1 504 ? -17.507 -1.919 28.896 1.00 92.94 504 PRO A C 1
ATOM 3810 O O . PRO A 1 504 ? -17.279 -1.148 29.830 1.00 92.94 504 PRO A O 1
ATOM 3813 N N . LEU A 1 505 ? -18.740 -2.333 28.606 1.00 93.69 505 LEU A N 1
ATOM 3814 C CA . LEU A 1 505 ? -19.895 -2.093 29.467 1.00 93.69 505 LEU A CA 1
ATOM 3815 C C . LEU A 1 505 ? -19.725 -2.815 30.817 1.00 93.69 505 LEU A C 1
ATOM 3817 O O . LEU A 1 505 ? -18.831 -3.640 31.000 1.00 93.69 505 LEU A O 1
ATOM 3821 N N . HIS A 1 506 ? -20.615 -2.529 31.770 1.00 91.50 506 HIS A N 1
ATOM 3822 C CA . HIS A 1 506 ? -20.539 -3.032 33.150 1.00 91.50 506 HIS A CA 1
ATOM 3823 C C . HIS A 1 506 ? -20.448 -4.565 33.283 1.00 91.50 506 HIS A C 1
ATOM 3825 O O . HIS A 1 506 ? -19.944 -5.057 34.288 1.00 91.50 506 HIS A O 1
ATOM 3831 N N . ASP A 1 507 ? -20.916 -5.314 32.287 1.00 90.31 507 ASP A N 1
ATOM 3832 C CA . ASP A 1 507 ? -20.863 -6.778 32.234 1.00 90.31 507 ASP A CA 1
ATOM 3833 C C . ASP A 1 507 ? -19.788 -7.326 31.281 1.00 90.31 507 ASP A C 1
ATOM 3835 O O . ASP A 1 507 ? -19.790 -8.510 30.952 1.00 90.3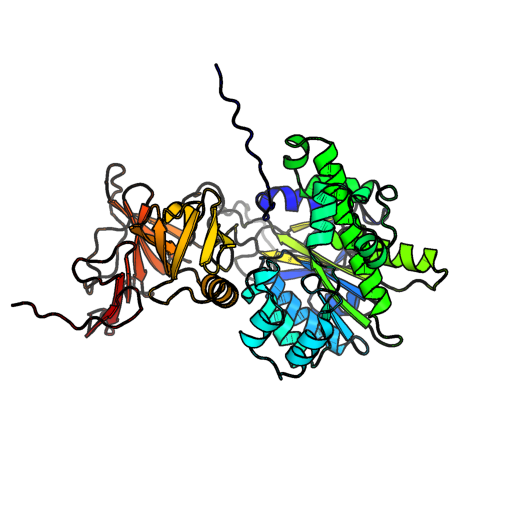1 507 ASP A O 1
ATOM 3839 N N . GLY A 1 508 ? -18.869 -6.472 30.826 1.00 91.94 508 GLY A N 1
ATOM 3840 C CA . GLY A 1 508 ? -17.777 -6.836 29.925 1.00 91.94 508 GLY A CA 1
ATOM 3841 C C . GLY A 1 508 ? -18.140 -6.817 28.438 1.00 91.94 508 GLY A C 1
ATOM 3842 O O . GLY A 1 508 ? -17.275 -7.098 27.609 1.00 91.94 508 GLY A O 1
ATOM 3843 N N . THR A 1 509 ? -19.379 -6.467 28.080 1.00 95.50 509 THR A N 1
ATOM 3844 C CA . THR A 1 509 ? -19.793 -6.354 26.674 1.00 95.50 509 THR A CA 1
ATOM 3845 C C . THR A 1 509 ? -19.046 -5.228 25.971 1.00 95.50 509 THR A C 1
ATOM 3847 O O . THR A 1 509 ? -19.050 -4.097 26.448 1.00 95.50 509 THR A O 1
ATOM 3850 N N . VAL A 1 510 ? -18.472 -5.506 24.806 1.00 95.62 510 VAL A N 1
ATOM 3851 C CA . VAL A 1 510 ? -17.817 -4.495 23.950 1.00 95.62 510 VAL A CA 1
ATOM 3852 C C . VAL A 1 510 ? -18.507 -4.362 22.595 1.00 95.62 510 VAL A C 1
ATOM 3854 O O . VAL A 1 510 ? -18.302 -3.381 21.884 1.00 95.62 510 VAL A O 1
ATOM 3857 N N . GLU A 1 511 ? -19.347 -5.335 22.247 1.00 96.88 511 GLU A N 1
ATOM 3858 C CA . GLU A 1 511 ? -20.084 -5.383 20.994 1.00 96.88 511 GLU A CA 1
ATOM 3859 C C . GLU A 1 511 ? -21.499 -5.919 21.220 1.00 96.88 511 GLU A C 1
ATOM 3861 O O . GLU A 1 511 ? -21.712 -6.863 21.987 1.00 96.88 511 GLU A O 1
ATOM 3866 N N . ILE A 1 512 ? -22.469 -5.312 20.540 1.00 97.50 512 ILE A N 1
ATOM 3867 C CA . ILE A 1 512 ? -23.865 -5.746 20.536 1.00 97.50 512 ILE A CA 1
ATOM 3868 C C . ILE A 1 512 ? -24.373 -5.784 19.096 1.00 97.50 512 ILE A C 1
ATOM 3870 O O . ILE A 1 512 ? -24.344 -4.765 18.414 1.00 97.50 512 ILE A O 1
ATOM 3874 N N . GLU A 1 513 ? -24.883 -6.928 18.656 1.00 97.31 513 GLU A N 1
ATOM 3875 C CA . GLU A 1 513 ? -25.584 -7.102 17.381 1.00 97.31 513 GLU A CA 1
ATOM 3876 C C . GLU A 1 513 ? -27.099 -7.127 17.627 1.00 97.31 513 GLU A C 1
ATOM 3878 O O . GLU A 1 513 ? -27.583 -7.804 18.541 1.00 97.31 513 GLU A O 1
ATOM 3883 N N . TYR A 1 514 ? -27.850 -6.398 16.802 1.00 96.88 514 TYR A N 1
ATOM 3884 C CA . TYR A 1 514 ? -29.306 -6.275 16.880 1.00 96.88 514 TYR A CA 1
ATOM 3885 C C . TYR A 1 514 ? -29.926 -6.899 15.634 1.00 96.88 514 TYR A C 1
ATOM 3887 O O . TYR A 1 514 ? -29.783 -6.377 14.528 1.00 96.88 514 TYR A O 1
ATOM 3895 N N . HIS A 1 515 ? -30.650 -8.002 15.802 1.00 96.06 515 HIS A N 1
ATOM 3896 C CA . HIS A 1 515 ? -31.422 -8.596 14.713 1.00 96.06 515 HIS A CA 1
ATOM 3897 C C . HIS A 1 515 ? -32.814 -7.985 14.712 1.00 96.06 515 HIS A C 1
ATOM 3899 O O . HIS A 1 515 ? -33.470 -7.946 15.754 1.00 96.06 515 HIS A O 1
ATOM 3905 N N . ARG A 1 516 ? -33.278 -7.520 13.555 1.00 95.06 516 ARG A N 1
ATOM 3906 C CA . ARG A 1 516 ? -34.528 -6.763 13.433 1.00 95.06 516 ARG A CA 1
ATOM 3907 C C . ARG A 1 516 ? -35.477 -7.384 12.422 1.00 95.06 516 ARG A C 1
ATOM 3909 O O . ARG A 1 516 ? -35.035 -8.046 11.485 1.00 95.06 516 ARG A O 1
ATOM 3916 N N . ASP A 1 517 ? -36.769 -7.167 12.627 1.00 94.31 517 ASP A N 1
ATOM 3917 C CA . ASP A 1 517 ? -37.794 -7.473 11.633 1.00 94.31 517 ASP A CA 1
ATOM 3918 C C . ASP A 1 517 ? -37.910 -6.367 10.562 1.00 94.31 517 ASP A C 1
ATOM 3920 O O . ASP A 1 517 ? -37.110 -5.430 10.500 1.00 94.31 517 ASP A O 1
ATOM 3924 N N . ALA A 1 518 ? -38.902 -6.490 9.676 1.00 90.69 518 ALA A N 1
ATOM 3925 C CA . ALA A 1 518 ? -39.115 -5.550 8.576 1.00 90.69 518 ALA A CA 1
ATOM 3926 C C . ALA A 1 518 ? -39.506 -4.132 9.035 1.00 90.69 518 ALA A C 1
ATOM 3928 O O . ALA A 1 518 ? -39.217 -3.169 8.308 1.00 90.69 518 ALA A O 1
ATOM 3929 N N . ASP A 1 519 ? -40.122 -4.022 10.215 1.00 89.56 519 ASP A N 1
ATOM 3930 C CA . ASP A 1 519 ? -40.591 -2.777 10.829 1.00 89.56 519 ASP A CA 1
ATOM 3931 C C . ASP A 1 519 ? -39.503 -2.116 11.693 1.00 89.56 519 ASP A C 1
ATOM 3933 O O . ASP A 1 519 ? -39.698 -1.017 12.206 1.00 89.56 519 ASP A O 1
ATOM 3937 N N . GLY A 1 520 ? -38.337 -2.761 11.815 1.00 91.00 520 GLY A N 1
ATOM 3938 C CA . GLY A 1 520 ? -37.193 -2.263 12.570 1.00 91.00 520 GLY A CA 1
ATOM 3939 C C . GLY A 1 520 ? -37.204 -2.681 14.038 1.00 91.00 520 GLY A C 1
ATOM 3940 O O . GLY A 1 520 ? -36.279 -2.318 14.763 1.00 91.00 520 GLY A O 1
ATOM 3941 N N . ALA A 1 521 ? -38.180 -3.466 14.502 1.00 94.38 521 ALA A N 1
ATOM 3942 C CA . ALA A 1 521 ? -38.218 -3.921 15.887 1.00 94.38 521 ALA A CA 1
ATOM 3943 C C . ALA A 1 521 ? -37.161 -5.007 16.139 1.00 94.38 521 ALA A C 1
ATOM 3945 O O . ALA A 1 521 ? -36.941 -5.894 15.312 1.00 94.38 521 ALA A O 1
ATOM 3946 N N . VAL A 1 522 ? -36.486 -4.938 17.290 1.00 95.69 522 VAL A N 1
ATOM 3947 C CA . VAL A 1 522 ? -35.460 -5.917 17.671 1.00 95.69 522 VAL A CA 1
ATOM 3948 C C . VAL A 1 522 ? -36.118 -7.254 18.017 1.00 95.69 522 VAL A C 1
ATOM 3950 O O . VAL A 1 522 ? -36.920 -7.349 18.940 1.00 95.69 522 VAL A O 1
ATOM 3953 N N . THR A 1 523 ? -35.734 -8.299 17.290 1.00 95.56 523 THR A N 1
ATOM 3954 C CA . THR A 1 523 ? -36.189 -9.685 17.482 1.00 95.56 523 THR A CA 1
ATOM 3955 C C . THR A 1 523 ? -35.234 -10.489 18.360 1.00 95.56 523 THR A C 1
ATOM 3957 O O . THR A 1 523 ? -35.668 -11.354 19.118 1.00 95.56 523 THR A O 1
ATOM 3960 N N . SER A 1 524 ? -33.932 -10.196 18.296 1.00 94.69 524 SER A N 1
ATOM 3961 C CA . SER A 1 524 ? -32.922 -10.781 19.180 1.00 94.69 524 SER A CA 1
ATOM 3962 C C . SER A 1 524 ? -31.688 -9.893 19.296 1.00 94.69 524 SER A C 1
ATOM 3964 O O . SER A 1 524 ? -31.374 -9.135 18.377 1.00 94.69 524 SER A O 1
ATOM 3966 N N . ILE A 1 525 ? -30.960 -10.038 20.404 1.00 95.50 525 ILE A N 1
ATOM 3967 C CA . ILE A 1 525 ? -29.707 -9.329 20.675 1.00 95.50 525 ILE A CA 1
ATOM 3968 C C . ILE A 1 525 ? -28.605 -10.351 20.949 1.00 95.50 525 ILE A C 1
ATOM 3970 O O . ILE A 1 525 ? -28.793 -11.256 21.765 1.00 95.50 525 ILE A O 1
ATOM 3974 N N . VAL A 1 526 ? -27.447 -10.175 20.314 1.00 96.25 526 VAL A N 1
ATOM 3975 C CA . VAL A 1 526 ? -26.226 -10.933 20.616 1.00 96.25 526 VAL A CA 1
ATOM 3976 C C . VAL A 1 526 ? -25.209 -9.974 21.213 1.00 96.25 526 VAL A C 1
ATOM 3978 O O . VAL A 1 526 ? -24.928 -8.926 20.645 1.00 96.25 526 VAL A O 1
ATOM 3981 N N . ARG A 1 527 ? -24.661 -10.315 22.378 1.00 96.12 527 ARG A N 1
ATOM 3982 C CA . ARG A 1 527 ? -23.671 -9.496 23.090 1.00 96.12 527 ARG A CA 1
ATOM 3983 C C . ARG A 1 527 ? -22.351 -10.237 23.108 1.00 96.12 527 ARG A C 1
ATOM 3985 O O . ARG A 1 527 ? -22.362 -11.441 23.360 1.00 96.12 527 ARG A O 1
ATOM 3992 N N . ARG A 1 528 ? -21.240 -9.552 22.850 1.00 95.81 528 ARG A N 1
ATOM 3993 C CA . ARG A 1 528 ? -19.907 -10.163 22.828 1.00 95.81 528 ARG A CA 1
ATOM 3994 C C . ARG A 1 528 ? -18.940 -9.448 23.755 1.00 95.81 528 ARG A C 1
ATOM 3996 O O . ARG A 1 528 ? -18.977 -8.221 23.888 1.00 95.81 528 ARG A O 1
ATOM 4003 N N . ASP A 1 529 ? -18.090 -10.239 24.396 1.00 94.06 529 ASP A N 1
ATOM 4004 C CA . ASP A 1 529 ? -16.944 -9.750 25.153 1.00 94.06 529 ASP A CA 1
ATOM 4005 C C . ASP A 1 529 ? -15.763 -9.409 24.228 1.00 94.06 529 ASP A C 1
ATOM 4007 O O . ASP A 1 529 ? -15.839 -9.526 23.002 1.00 94.06 529 ASP A O 1
ATOM 4011 N N . ARG A 1 530 ? -14.638 -8.992 24.821 1.00 90.44 530 ARG A N 1
ATOM 4012 C CA . ARG A 1 530 ? -13.419 -8.651 24.072 1.00 90.44 530 ARG A CA 1
ATOM 4013 C C . ARG A 1 530 ? -12.841 -9.793 23.231 1.00 90.44 530 ARG A C 1
ATOM 4015 O O . ARG A 1 530 ? -12.113 -9.492 22.297 1.00 90.44 530 ARG A O 1
ATOM 4022 N N . ALA A 1 531 ? -13.125 -11.052 23.574 1.00 88.88 531 ALA A N 1
ATOM 4023 C CA . ALA A 1 531 ? -12.664 -12.242 22.858 1.00 88.88 531 ALA A CA 1
ATOM 4024 C C . ALA A 1 531 ? -13.665 -12.694 21.777 1.00 88.88 531 ALA A C 1
ATOM 4026 O O . ALA A 1 531 ? -13.496 -13.752 21.168 1.00 88.88 531 ALA A O 1
ATOM 4027 N N . GLY A 1 532 ? -14.737 -11.923 21.560 1.00 90.56 532 GLY A N 1
ATOM 4028 C CA . GLY A 1 532 ? -15.815 -12.254 20.633 1.00 90.56 532 GLY A CA 1
ATOM 4029 C C . GLY A 1 532 ? -16.772 -13.332 21.154 1.00 90.56 532 GLY A C 1
ATOM 4030 O O . GLY A 1 532 ? -17.657 -13.770 20.407 1.00 90.56 532 GLY A O 1
ATOM 4031 N N . GLN A 1 533 ? -16.628 -13.765 22.413 1.00 92.06 533 GLN A N 1
ATOM 4032 C CA . GLN A 1 533 ? -17.483 -14.788 23.007 1.00 92.06 533 GLN A CA 1
ATOM 4033 C C . GLN A 1 533 ? -18.833 -14.194 23.388 1.00 92.06 533 GLN A C 1
ATOM 4035 O O . GLN A 1 533 ? -18.918 -13.081 23.907 1.00 92.06 533 GLN A O 1
ATOM 4040 N N . THR A 1 534 ? -19.906 -14.943 23.129 1.00 93.88 534 THR A N 1
ATOM 4041 C CA . THR A 1 534 ? -21.257 -14.487 23.451 1.00 93.88 534 THR A CA 1
ATOM 4042 C C . THR A 1 534 ? -21.464 -14.446 24.959 1.00 93.88 534 THR A C 1
ATOM 4044 O O . THR A 1 534 ? -21.330 -15.462 25.640 1.00 93.88 534 THR A O 1
ATOM 4047 N N . ILE A 1 535 ? -21.854 -13.281 25.468 1.00 89.69 535 ILE A N 1
ATOM 4048 C CA . ILE A 1 535 ? -22.234 -13.096 26.864 1.00 89.69 535 ILE A CA 1
ATOM 4049 C C . ILE A 1 535 ? -23.721 -13.460 26.984 1.00 89.69 535 ILE A C 1
ATOM 4051 O O . ILE A 1 535 ? -24.557 -12.825 26.330 1.00 89.69 535 ILE A O 1
ATOM 4055 N N . PRO A 1 536 ? -24.086 -14.483 27.780 1.00 81.62 536 PRO A N 1
ATOM 4056 C CA . PRO A 1 536 ? -25.484 -14.822 27.996 1.00 81.62 536 PRO A CA 1
ATOM 4057 C C . PRO A 1 536 ? -26.198 -13.658 28.681 1.00 81.62 536 PRO A C 1
ATOM 4059 O O . PRO A 1 536 ? -25.619 -12.961 29.514 1.00 81.62 536 PRO A O 1
ATOM 4062 N N . PHE A 1 537 ? -27.473 -13.462 28.348 1.00 68.88 537 PHE A N 1
ATOM 4063 C CA . PHE A 1 537 ? -28.303 -12.473 29.023 1.00 68.88 537 PHE A CA 1
ATOM 4064 C C . PHE A 1 537 ? -28.350 -12.828 30.513 1.00 68.88 537 PHE A C 1
ATOM 4066 O O . PHE A 1 537 ? -28.987 -13.806 30.905 1.00 68.88 537 PHE A O 1
ATOM 4073 N N . GLN A 1 538 ? -27.653 -12.061 31.352 1.00 54.53 538 GLN A N 1
ATOM 4074 C CA . GLN A 1 538 ? -27.907 -12.117 32.779 1.00 54.53 538 GLN A CA 1
ATOM 4075 C C . GLN A 1 538 ? -29.259 -11.443 32.988 1.00 54.53 538 GLN A C 1
ATOM 4077 O O . GLN A 1 538 ? -29.370 -10.221 33.029 1.00 54.53 538 GLN A O 1
ATOM 4082 N N . THR A 1 539 ? -30.318 -12.244 33.090 1.00 35.44 539 THR A N 1
ATOM 4083 C CA . THR A 1 539 ? -31.495 -11.834 33.854 1.00 35.44 539 THR A CA 1
ATOM 4084 C C . THR A 1 539 ? -31.041 -11.761 35.307 1.00 35.44 539 THR A C 1
ATOM 4086 O O . THR A 1 539 ? -31.181 -12.732 36.051 1.00 35.44 539 THR A O 1
ATOM 4089 N N . THR A 1 540 ? -30.360 -10.687 35.697 1.00 31.62 540 THR A N 1
ATOM 4090 C CA . THR A 1 540 ? -30.009 -10.514 37.105 1.00 31.62 540 THR A CA 1
ATOM 4091 C C . THR A 1 540 ? -31.304 -10.172 37.861 1.00 31.62 540 THR A C 1
ATOM 4093 O O . THR A 1 540 ? -32.086 -9.382 37.327 1.00 31.62 540 THR A O 1
ATOM 4096 N N . PRO A 1 541 ? -31.579 -10.801 39.022 1.00 36.44 541 PRO A N 1
ATOM 4097 C CA . PRO A 1 541 ? -32.843 -10.656 39.755 1.00 36.44 541 PRO A CA 1
ATOM 4098 C C . PRO A 1 541 ? -33.148 -9.239 40.238 1.00 36.44 541 PRO A C 1
ATOM 4100 O O . PRO A 1 541 ? -32.182 -8.498 40.539 1.00 36.44 541 PRO A O 1
#

Foldseek 3Di:
DDDDDPPPPPDPPPPPPCPPLVLVLQLQLFFDVVQSPPKAWDFAQWKAQLVVRDIDHLLVVLVLALPFQEEEEADDQFDQVSLQVVLVSVLSSLVRFFQEAEEEAQAAQPCQVLQLCLLCPVDDDLRSCLVRVCVVLPHDQCSSVCSNSVSCSVSSHRYGYQFHRPVLLVQLLVPNPVSDDPVSCVLQPDFDQPDDPRLLVSVCSSCPCVCVVDDVVNSVSNSSSQSSSLLRRLVSCVVPRDPRGGYYYYDHLSQFWLCSGNNVNNQVVCVVVVHDHTGYFYEHEDEFDAADPDDDPPDPDDPDDDDDDDPDTGGIRMGTSSGGSMYRYHYPQDPDGQFFDAQFDWDADPNFIFTCDGDPPGLCVLLVHDHGWTWQDWLNHGCHHPSVNSVVVSPHGQQDKTWTWTQDPNDTDIRIAHRHPDPPPPVDDDGPQKDKAWWDDDDLQDLDAIDGDPDDDPPDQWTWIFMDGNNFTAWIFIDRVPGGAKIFGADSNRHGQKMAGRDADPQQFGMKGFDADPSSHGPDIFTAHSNRDTDPPPPPD

pLDDT: mean 86.86, std 19.15, range [21.12, 98.94]

Radius of gyration: 26.12 Å; chains: 1; bounding box: 73×56×70 Å

Secondary structure (DSSP, 8-state):
--------------STTHHHHHHHHTT---S-TTTTT-EEEE-TT-EEETTTTEEE-HHHHHHHHTTSSEEEEEE-TT-HHHHHHHHHHHHHHHTTSSS-EEEEEEEETTTHHHHHHHHTTSS-HHHHHHHTTTTTTTPPPGGGTHHHHHHHHHTT--EEEEE--THHHHHHHHH-GGGS-HHHHHHH-----SS-HHHHHHHHHHTTTHHHHS-HHHHHHHHHHHHHHHHHHHHHHHHHS-SS--EEEEEEGGGTGGGTTHHHHHHHHHHHTTPPP--EEEEEEEEPPPPPS---------S-----S-TT--SPEEEEGGG-SEEEEE----S--SS----EEEEEETTEEEEEEE-SSSHHHHTT--TTPEEEEETTEE--SHHHHHHHHHT--TTEEEEEEEEETTEEEEEEEEE------TTS--STTEEEEEBPP--TT-SSPP-B-SS--TT-SEEEEEEEETTEEEEEEEEETTEEEEEEEE-TTS-EEEEEESSPPTTS--EEEEEE-TTS-EEEEEEE-TTSPBPP-----